Protein AF-A0A1V1P373-F1 (afdb_monomer)

Sequence (582 aa):
NLLSLCNNNKRNKWNKIEGCRLAFGLFSRGGFIDEKTIKWLIEKIENYQDDFDKHSVGKVKSYNVTTLYIDFYKKNDENEQFYHPITFGECVNKAISLSYKLMISWLLSEYNSSKLFLFIGLSAGKFDKLDFYSHIQGVLNEDIPNDPIIRMTDFTRQCVVMNDIRVLTCQTPKEKLIASGEIIKVWWLDSVWVLYWDFIPEMIENNVLLSDEKLRNILWVSRNQKYQVDKEDKDNAIIKFFKSKQNTLLGLEIAKTLFSRKKFIEADEIIRIILSREPKNIIARTLKISILWNKGVTSDTYSKSELYFKSLEKESEYIEEYCKNKYEDHYCEYGLGVLGHATTTIRFIKKGYLSFDKEKNKILGLLSKAESIFEKAKTLSPTGSRSIFLLLYTRTLKSLIINDNNFPCDSFTSKSYLQKNHKTFDSVINEMFSVIGWLHPNLKDPKEKLLFYEDRIYQAIKLHDDSTFLRIYTPGVIFCYAVLLWDFNPFITKQTINTVMGWLKKAKESAEQLKGKKLCIYSATKLNGENMTVKTFLSHINKCISELTKVIKEKELPKNKYEIINDISFKGLKLCLLNFHD

pLDDT: mean 87.65, std 10.78, range [36.0, 98.44]

Structure (mmCIF, N/CA/C/O backbone):
data_AF-A0A1V1P373-F1
#
_entry.id   AF-A0A1V1P373-F1
#
loop_
_atom_site.group_PDB
_atom_site.id
_atom_site.type_symbol
_atom_site.label_atom_id
_atom_site.label_alt_id
_atom_site.label_comp_id
_atom_site.label_asym_id
_atom_site.label_entity_id
_atom_site.label_seq_id
_atom_site.pdbx_PDB_ins_code
_atom_site.Cartn_x
_atom_site.Cartn_y
_atom_site.Cartn_z
_atom_site.occupancy
_atom_site.B_iso_or_equiv
_atom_site.auth_seq_id
_atom_site.auth_comp_id
_atom_site.auth_asym_id
_atom_site.auth_atom_id
_atom_site.pdbx_PDB_model_num
ATOM 1 N N . ASN A 1 1 ? 7.918 13.155 4.221 1.00 46.12 1 ASN A N 1
ATOM 2 C CA . ASN A 1 1 ? 9.062 14.125 4.334 1.00 46.12 1 ASN A CA 1
ATOM 3 C C . ASN A 1 1 ? 10.131 13.881 3.242 1.00 46.12 1 ASN A C 1
ATOM 5 O O . ASN A 1 1 ? 11.322 13.898 3.527 1.00 46.12 1 ASN A O 1
ATOM 9 N N . LEU A 1 2 ? 9.724 13.630 1.984 1.00 37.53 2 LEU A N 1
ATOM 10 C CA . LEU A 1 2 ? 10.619 13.373 0.833 1.00 37.53 2 LEU A CA 1
ATOM 11 C C . LEU A 1 2 ? 11.166 14.653 0.171 1.00 37.53 2 LEU A C 1
ATOM 13 O O . LEU A 1 2 ? 12.272 14.642 -0.357 1.00 37.53 2 LEU A O 1
ATOM 17 N N . LEU A 1 3 ? 10.433 15.768 0.266 1.00 40.84 3 LEU A N 1
ATOM 18 C CA . LEU A 1 3 ? 10.787 17.061 -0.341 1.00 40.84 3 LEU A CA 1
ATOM 19 C C . LEU A 1 3 ? 11.869 17.852 0.417 1.00 40.84 3 LEU A C 1
ATOM 21 O O . LEU A 1 3 ? 12.344 18.869 -0.080 1.00 40.84 3 LEU A O 1
ATOM 25 N N . SER A 1 4 ? 12.289 17.416 1.612 1.00 45.66 4 SER A N 1
ATOM 26 C CA . SER A 1 4 ? 13.352 18.104 2.367 1.00 45.66 4 SER A CA 1
ATOM 27 C C . SER A 1 4 ? 14.733 17.985 1.719 1.00 45.66 4 SER A C 1
ATOM 29 O O . SER A 1 4 ? 15.642 18.702 2.114 1.00 45.66 4 SER A O 1
ATOM 31 N N . LEU A 1 5 ? 14.888 17.098 0.732 1.00 42.47 5 LEU A N 1
ATOM 32 C CA . LEU A 1 5 ? 16.094 16.994 -0.090 1.00 42.47 5 LEU A CA 1
ATOM 33 C C . LEU A 1 5 ? 16.138 18.051 -1.212 1.00 42.47 5 LEU A C 1
ATOM 35 O O . LEU A 1 5 ? 17.158 18.166 -1.885 1.00 42.47 5 LEU A O 1
ATOM 39 N N . CYS A 1 6 ? 15.058 18.821 -1.411 1.00 44.34 6 CYS A N 1
ATOM 40 C CA . CYS A 1 6 ? 14.911 19.736 -2.545 1.00 44.34 6 CYS A CA 1
ATOM 41 C C . CYS A 1 6 ? 14.885 21.234 -2.193 1.00 44.34 6 CYS A C 1
ATOM 43 O O . CYS A 1 6 ? 14.906 22.022 -3.127 1.00 44.34 6 CYS A O 1
ATOM 45 N N . ASN A 1 7 ? 14.879 21.665 -0.921 1.00 37.41 7 ASN A N 1
ATOM 46 C CA . ASN A 1 7 ? 15.046 23.091 -0.581 1.00 37.41 7 ASN A CA 1
ATOM 47 C C . ASN A 1 7 ? 15.537 23.338 0.860 1.00 37.41 7 ASN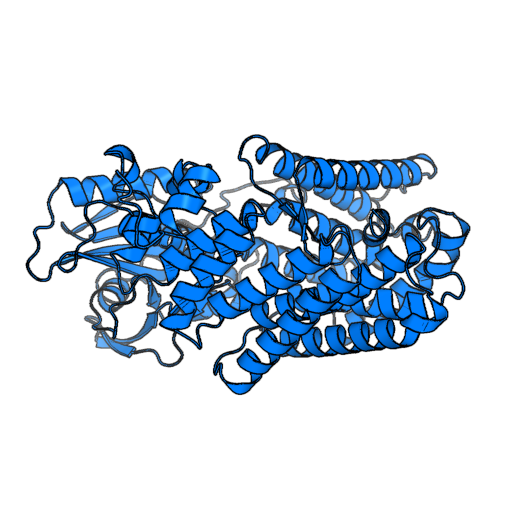 A C 1
ATOM 49 O O . ASN A 1 7 ? 14.965 22.828 1.827 1.00 37.41 7 ASN A O 1
ATOM 53 N N . ASN A 1 8 ? 16.576 24.175 0.973 1.00 39.84 8 ASN A N 1
ATOM 54 C CA . ASN A 1 8 ? 17.077 24.790 2.204 1.00 39.84 8 ASN A CA 1
ATOM 55 C C . ASN A 1 8 ? 16.244 26.038 2.534 1.00 39.84 8 ASN A C 1
ATOM 57 O O . ASN A 1 8 ? 16.085 26.888 1.663 1.00 39.84 8 ASN A O 1
ATOM 61 N N . ASN A 1 9 ? 15.777 26.120 3.789 1.00 36.00 9 ASN A N 1
ATOM 62 C CA . ASN A 1 9 ? 15.308 27.286 4.572 1.00 36.00 9 ASN A CA 1
ATOM 63 C C . ASN A 1 9 ? 13.951 27.003 5.244 1.00 36.00 9 ASN A C 1
ATOM 65 O O . ASN A 1 9 ? 12.925 26.883 4.584 1.00 36.00 9 ASN A O 1
ATOM 69 N N . LYS A 1 10 ? 13.935 26.887 6.581 1.00 44.06 10 LYS A N 1
ATOM 70 C CA . LYS A 1 10 ? 12.707 26.740 7.383 1.00 44.06 10 LYS A CA 1
ATOM 71 C C . LYS A 1 10 ? 12.530 27.943 8.316 1.00 44.06 10 LYS A C 1
ATOM 73 O O . LYS A 1 10 ? 13.175 28.007 9.357 1.00 44.06 10 LYS A O 1
ATOM 78 N N . ARG A 1 11 ? 11.594 28.837 7.980 1.00 46.94 11 ARG A N 1
ATOM 79 C CA . ARG A 1 11 ? 10.737 29.516 8.974 1.00 46.94 11 ARG A CA 1
ATOM 80 C C . ARG A 1 11 ? 9.581 28.568 9.347 1.00 46.94 11 ARG A C 1
ATOM 82 O O . ARG A 1 11 ? 9.377 27.568 8.661 1.00 46.94 11 ARG A O 1
ATOM 89 N N . ASN A 1 12 ? 8.901 28.817 10.473 1.00 53.94 12 ASN A N 1
ATOM 90 C CA . ASN A 1 12 ? 7.915 27.922 11.109 1.00 53.94 12 ASN A CA 1
ATOM 91 C C . ASN A 1 12 ? 7.001 27.188 10.104 1.00 53.94 12 ASN A C 1
ATOM 93 O O . ASN A 1 12 ? 6.058 27.754 9.563 1.00 53.94 12 ASN A O 1
ATOM 97 N N . LYS A 1 13 ? 7.287 25.897 9.890 1.00 71.19 13 LYS A N 1
ATOM 98 C CA . LYS A 1 13 ? 6.680 25.045 8.852 1.00 71.19 13 LYS A CA 1
ATOM 99 C C . LYS A 1 13 ? 5.216 24.665 9.142 1.00 71.19 13 LYS A C 1
ATOM 101 O O . LYS A 1 13 ? 4.559 24.129 8.260 1.00 71.19 13 LYS A O 1
ATOM 106 N N . TRP A 1 14 ? 4.710 24.907 10.352 1.00 78.81 14 TRP A N 1
ATOM 107 C CA . TRP A 1 14 ? 3.428 24.380 10.836 1.00 78.81 14 TRP A CA 1
ATOM 108 C C . TRP A 1 14 ? 2.471 25.491 11.279 1.00 78.81 14 TRP A C 1
ATOM 110 O O . TRP A 1 14 ? 2.860 26.390 12.029 1.00 78.81 14 TRP A O 1
ATOM 120 N N . ASN A 1 15 ? 1.219 25.384 10.841 1.00 79.00 15 ASN A N 1
ATOM 121 C CA . ASN A 1 15 ? 0.113 26.257 11.192 1.00 79.00 15 ASN A CA 1
ATOM 122 C C . ASN A 1 15 ? -0.536 25.787 12.506 1.00 79.00 15 ASN A C 1
ATOM 124 O O . ASN A 1 15 ? -1.172 24.738 12.547 1.00 79.00 15 ASN A O 1
ATOM 128 N N . LYS A 1 16 ? -0.409 26.564 13.587 1.00 84.12 16 LYS A N 1
ATOM 129 C CA . LYS A 1 16 ? -1.008 26.214 14.891 1.00 84.12 16 LYS A CA 1
ATOM 130 C C . LYS A 1 16 ? -2.480 26.612 15.041 1.00 84.12 16 LYS A C 1
ATOM 132 O O . LYS A 1 16 ? -3.075 26.279 16.061 1.00 84.12 16 LYS A O 1
ATOM 137 N N . ILE A 1 17 ? -3.055 27.318 14.067 1.00 87.31 17 ILE A N 1
ATOM 138 C CA . ILE A 1 17 ? -4.461 27.753 14.088 1.00 87.31 17 ILE A CA 1
ATOM 139 C C . ILE A 1 17 ? -5.363 26.896 13.186 1.00 87.31 17 ILE A C 1
ATOM 141 O O . ILE A 1 17 ? -6.579 26.929 13.346 1.00 87.31 17 ILE A O 1
ATOM 145 N N . GLU A 1 18 ? -4.793 26.084 12.289 1.00 90.38 18 GLU A N 1
ATOM 146 C CA . GLU A 1 18 ? -5.543 25.199 11.388 1.00 90.38 18 GLU A CA 1
ATOM 147 C C . GLU A 1 18 ? -4.984 23.778 11.365 1.00 90.38 18 GLU A C 1
ATOM 149 O O . GLU A 1 18 ? -3.777 23.555 11.485 1.00 90.38 18 GLU A O 1
ATOM 154 N N . GLY A 1 19 ? -5.860 22.804 11.137 1.00 93.38 19 GLY A N 1
ATOM 155 C CA . GLY A 1 19 ? -5.457 21.413 11.017 1.00 93.38 19 GLY A CA 1
ATOM 156 C C . GLY A 1 19 ? -6.614 20.438 11.143 1.00 93.38 19 GLY A C 1
ATOM 157 O O . GLY A 1 19 ? -7.729 20.739 10.730 1.00 93.38 19 GLY A O 1
ATOM 158 N N . CYS A 1 20 ? -6.333 19.262 11.699 1.00 94.50 20 CYS A N 1
ATOM 159 C CA . CYS A 1 20 ? -7.324 18.239 12.006 1.00 94.50 20 CYS A CA 1
ATOM 160 C C . CYS A 1 20 ? -7.361 18.003 13.515 1.00 94.50 20 CYS A C 1
ATOM 162 O O . CYS A 1 20 ? -6.365 17.579 14.102 1.00 94.50 20 CYS A O 1
ATOM 164 N N . ARG A 1 21 ? -8.511 18.257 14.140 1.00 94.06 21 ARG A N 1
ATOM 165 C CA . ARG A 1 21 ? -8.767 17.901 15.536 1.00 94.06 21 ARG A CA 1
ATOM 166 C C . ARG A 1 21 ? -9.283 16.474 15.603 1.00 94.06 21 ARG A C 1
ATOM 168 O O . ARG A 1 21 ? -10.209 16.108 14.880 1.00 94.06 21 ARG A O 1
ATOM 175 N N . LEU A 1 22 ? -8.685 15.696 16.491 1.00 95.06 22 LEU A N 1
ATOM 176 C CA . LEU A 1 22 ? -9.054 14.324 16.785 1.00 95.06 22 LEU A CA 1
ATOM 177 C C . LEU A 1 22 ? -9.541 14.256 18.232 1.00 95.06 22 LEU A C 1
ATOM 179 O O . LEU A 1 22 ? -8.789 14.596 19.143 1.00 95.06 22 LEU A O 1
ATOM 183 N N . ALA A 1 23 ? -10.788 13.847 18.442 1.00 94.31 23 ALA A N 1
ATOM 184 C CA . ALA A 1 23 ? -11.388 13.715 19.766 1.00 94.31 23 ALA A CA 1
ATOM 185 C C . ALA A 1 23 ? -11.739 12.259 20.067 1.00 94.31 23 ALA A C 1
ATOM 187 O O . ALA A 1 23 ? -12.200 11.537 19.189 1.00 94.31 23 ALA A O 1
ATOM 188 N N . PHE A 1 24 ? -11.551 11.851 21.315 1.00 94.56 24 PHE A N 1
ATOM 189 C CA . PHE A 1 24 ? -11.781 10.507 21.823 1.00 94.56 24 PHE A CA 1
ATOM 190 C C . PHE A 1 24 ? -12.842 10.587 22.910 1.00 94.56 24 PHE A C 1
ATOM 192 O O . PHE A 1 24 ? -12.595 11.210 23.938 1.00 94.56 24 PHE A O 1
ATOM 199 N N . GLY A 1 25 ? -14.007 9.991 22.685 1.00 92.81 25 GLY A N 1
ATOM 200 C CA . GLY A 1 25 ? -15.076 9.9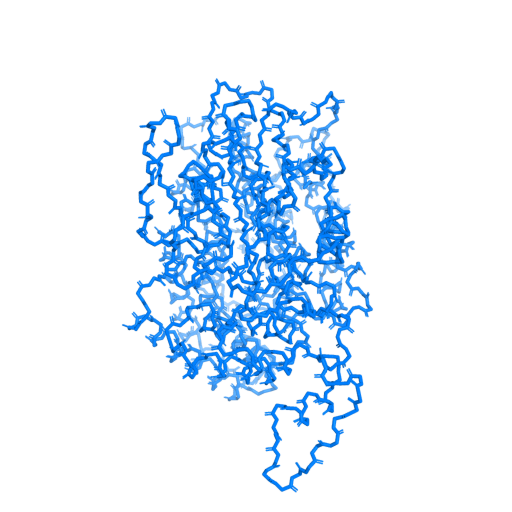03 23.673 1.00 92.81 25 GLY A CA 1
ATOM 201 C C . GLY A 1 25 ? -15.218 8.479 24.195 1.00 92.81 25 GLY A C 1
ATOM 202 O O . GLY A 1 25 ? -15.376 7.542 23.410 1.00 92.81 25 GLY A O 1
ATOM 203 N N . LEU A 1 26 ? -15.169 8.322 25.517 1.00 92.62 26 LEU A N 1
ATOM 204 C CA . LEU A 1 26 ? -15.501 7.082 26.208 1.00 92.62 26 LEU A CA 1
ATOM 205 C C . LEU A 1 26 ? -16.973 7.107 26.619 1.00 92.62 26 LEU A C 1
ATOM 207 O O . LEU A 1 26 ? -17.426 8.017 27.317 1.00 92.62 26 LEU A O 1
ATOM 211 N N . PHE A 1 27 ? -17.711 6.084 26.204 1.00 89.75 27 PHE A N 1
ATOM 212 C CA . PHE A 1 27 ? -19.140 5.955 26.456 1.00 89.75 27 PHE A CA 1
ATOM 213 C C . PHE A 1 27 ? -19.434 4.657 27.192 1.00 89.75 27 PHE A C 1
ATOM 215 O O . PHE A 1 27 ? -18.791 3.630 26.972 1.00 89.75 27 PHE A O 1
ATOM 222 N N . SER A 1 28 ? -20.438 4.700 28.063 1.00 87.12 28 SER A N 1
ATOM 223 C CA . SER A 1 28 ? -20.867 3.553 28.850 1.00 87.12 28 SER A CA 1
ATOM 224 C C . SER A 1 28 ? -22.344 3.252 28.628 1.00 87.12 28 SER A C 1
ATOM 226 O O . SER A 1 28 ? -23.186 4.145 28.689 1.00 87.12 28 SER A O 1
ATOM 228 N N . ARG A 1 29 ? -22.660 1.968 28.435 1.00 85.38 29 ARG A N 1
ATOM 229 C CA . ARG A 1 29 ? -24.019 1.408 28.508 1.00 85.38 29 ARG A CA 1
ATOM 230 C C . ARG A 1 29 ? -24.113 0.476 29.724 1.00 85.38 29 ARG A C 1
ATOM 232 O O . ARG A 1 29 ? -24.321 -0.729 29.595 1.00 85.38 29 ARG A O 1
ATOM 239 N N . GLY A 1 30 ? -23.872 1.029 30.915 1.00 80.44 30 GLY A N 1
ATOM 240 C CA . GLY A 1 30 ? -23.910 0.298 32.192 1.00 80.44 30 GLY A CA 1
ATOM 241 C C . GLY A 1 30 ? -22.573 -0.314 32.641 1.00 80.44 30 GLY A C 1
ATOM 242 O O . GLY A 1 30 ? -22.562 -1.195 33.501 1.00 80.44 30 GLY A O 1
ATOM 243 N N . GLY A 1 31 ? -21.457 0.106 32.040 1.00 78.56 31 GLY A N 1
ATOM 244 C CA . GLY A 1 31 ? -20.093 -0.111 32.536 1.00 78.56 31 GLY A CA 1
ATOM 245 C C . GLY A 1 31 ? -19.588 1.077 33.366 1.00 78.56 31 GLY A C 1
ATOM 246 O O . GLY A 1 31 ? -20.180 2.156 33.354 1.00 78.56 31 GLY A O 1
ATOM 247 N N . PHE A 1 32 ? -18.483 0.902 34.082 1.00 84.12 32 PHE A N 1
ATOM 248 C CA . PHE A 1 32 ? -17.842 1.991 34.819 1.00 84.12 32 PHE A CA 1
ATOM 249 C C . PHE A 1 32 ? -16.605 2.462 34.051 1.00 84.12 32 PHE A C 1
ATOM 251 O O . PHE A 1 32 ? -15.743 1.645 33.734 1.00 84.12 32 PHE A O 1
ATOM 258 N N . ILE A 1 33 ? -16.544 3.754 33.713 1.00 88.94 33 ILE A N 1
ATOM 259 C CA . ILE A 1 33 ? -15.337 4.375 33.153 1.00 88.94 33 ILE A CA 1
ATOM 260 C C . ILE A 1 33 ? -14.497 4.814 34.347 1.00 88.94 33 ILE A C 1
ATOM 262 O O . ILE A 1 33 ? -14.800 5.826 34.976 1.00 88.94 33 ILE A O 1
ATOM 266 N N . ASP A 1 34 ? -13.492 4.016 34.692 1.00 88.62 34 ASP A N 1
ATOM 267 C CA . ASP A 1 34 ? -12.588 4.320 35.794 1.00 88.62 34 ASP A CA 1
ATOM 268 C C . ASP A 1 34 ? -11.394 5.178 35.351 1.00 88.62 34 ASP A C 1
ATOM 270 O O . ASP A 1 34 ? -11.105 5.365 34.165 1.00 88.62 34 ASP A O 1
ATOM 274 N N . GLU A 1 35 ? -10.667 5.696 36.340 1.00 90.06 35 GLU A N 1
ATOM 275 C CA . GLU A 1 35 ? -9.450 6.478 36.120 1.00 90.06 35 GLU A CA 1
ATOM 276 C C . GLU A 1 35 ? -8.384 5.679 35.352 1.00 90.06 35 GLU A C 1
ATOM 278 O O . GLU A 1 35 ? -7.666 6.241 34.525 1.00 90.06 35 GLU A O 1
ATOM 283 N N . LYS A 1 36 ? -8.311 4.356 35.563 1.00 92.94 36 LYS A N 1
ATOM 284 C CA . LYS A 1 36 ? -7.358 3.478 34.868 1.00 92.94 36 LYS A CA 1
ATOM 285 C C . LYS A 1 36 ? -7.618 3.435 33.367 1.00 92.94 36 LYS A C 1
ATOM 287 O O . LYS A 1 36 ? -6.668 3.534 32.597 1.00 92.94 36 LYS A O 1
ATOM 292 N N . THR A 1 37 ? -8.882 3.361 32.951 1.00 92.12 37 THR A N 1
ATOM 293 C CA . THR A 1 37 ? -9.276 3.379 31.536 1.00 92.12 37 THR A CA 1
ATOM 294 C C . THR A 1 37 ? -8.861 4.693 30.869 1.00 92.12 37 THR A C 1
ATOM 296 O O . THR A 1 37 ? -8.298 4.688 29.772 1.00 92.12 37 THR A O 1
ATOM 299 N N . ILE A 1 38 ? -9.093 5.828 31.539 1.00 92.38 38 ILE A N 1
ATOM 300 C CA . ILE A 1 38 ? -8.717 7.155 31.026 1.00 92.38 38 ILE A CA 1
ATOM 301 C C . ILE A 1 38 ? -7.193 7.284 30.944 1.00 92.38 38 ILE A C 1
ATOM 303 O O . ILE A 1 38 ? -6.665 7.710 29.916 1.00 92.38 38 ILE A O 1
ATOM 307 N N . LYS A 1 39 ? -6.479 6.876 31.998 1.00 93.69 39 LYS A N 1
ATOM 308 C CA . LYS A 1 39 ? -5.016 6.910 32.048 1.00 93.69 39 LYS A CA 1
ATOM 309 C C . LYS A 1 39 ? -4.393 6.034 30.962 1.00 93.69 39 LYS A C 1
ATOM 311 O O . LYS A 1 39 ? -3.510 6.502 30.251 1.00 93.69 39 LYS A O 1
ATOM 316 N N . TRP A 1 40 ? -4.910 4.820 30.769 1.00 94.62 40 TRP A N 1
ATOM 317 C CA . TRP A 1 40 ? -4.497 3.933 29.681 1.00 94.62 40 TRP A CA 1
ATOM 318 C C . TRP A 1 40 ? -4.668 4.605 28.313 1.00 94.62 40 TRP A C 1
ATOM 320 O O . TRP A 1 40 ? -3.771 4.532 27.473 1.00 94.62 40 TRP A O 1
ATOM 330 N N . LEU A 1 41 ? -5.792 5.294 28.087 1.00 94.44 41 LEU A N 1
ATOM 331 C CA . LEU A 1 41 ? -6.047 5.977 26.819 1.00 94.44 41 LEU A CA 1
ATOM 332 C C . LEU A 1 41 ? -5.053 7.126 26.590 1.00 94.44 41 LEU A C 1
ATOM 334 O O . LEU A 1 41 ? -4.512 7.235 25.492 1.00 94.44 41 LEU A O 1
ATOM 338 N N . ILE A 1 42 ? -4.776 7.942 27.614 1.00 94.50 42 ILE A N 1
ATOM 339 C CA . ILE A 1 42 ? -3.774 9.020 27.548 1.00 94.50 42 ILE A CA 1
ATOM 340 C C . ILE A 1 42 ? -2.399 8.442 27.210 1.00 94.50 42 ILE A C 1
ATOM 342 O O . ILE A 1 42 ? -1.796 8.858 26.222 1.00 94.50 42 ILE A O 1
ATOM 346 N N . GLU A 1 43 ? -1.947 7.434 27.960 1.00 94.62 43 GLU A N 1
ATOM 347 C CA . GLU A 1 43 ? -0.651 6.786 27.743 1.00 94.62 43 GLU A CA 1
ATOM 348 C C . GLU A 1 43 ? -0.547 6.199 26.329 1.00 94.62 43 GLU A C 1
ATOM 350 O O . GLU A 1 43 ? 0.483 6.326 25.669 1.00 94.62 43 GLU A O 1
ATOM 355 N N . LYS A 1 44 ? -1.612 5.576 25.808 1.00 93.81 44 LYS A N 1
ATOM 356 C CA . LYS A 1 44 ? -1.619 5.059 24.432 1.00 93.81 44 LYS A CA 1
ATOM 357 C C . LYS A 1 44 ? -1.569 6.159 23.381 1.00 93.81 44 LYS A C 1
ATOM 359 O O . LYS A 1 44 ? -0.859 5.990 22.390 1.00 93.81 44 LYS A O 1
ATOM 364 N N . ILE A 1 45 ? -2.288 7.265 23.576 1.00 94.1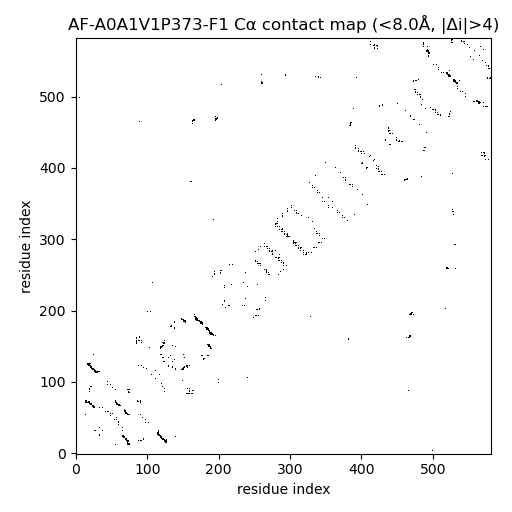2 45 ILE A N 1
ATOM 365 C CA . ILE A 1 45 ? -2.223 8.409 22.661 1.00 94.12 45 ILE A CA 1
ATOM 366 C C . ILE A 1 45 ? -0.798 8.968 22.638 1.00 94.12 45 ILE A C 1
ATOM 368 O O . ILE A 1 45 ? -0.240 9.127 21.556 1.00 94.12 45 ILE A O 1
ATOM 372 N N . GLU A 1 46 ? -0.202 9.218 23.804 1.00 93.06 46 GLU A N 1
ATOM 373 C CA . GLU A 1 46 ? 1.152 9.770 23.931 1.00 93.06 46 GLU A CA 1
ATOM 374 C C . GLU A 1 46 ? 2.211 8.842 23.324 1.00 93.06 46 GLU A C 1
ATOM 376 O O . GLU A 1 46 ? 3.033 9.291 22.529 1.00 93.06 46 GLU A O 1
ATOM 381 N N . ASN A 1 47 ? 2.133 7.534 23.577 1.00 92.38 47 ASN A N 1
ATOM 382 C CA . ASN A 1 47 ? 3.054 6.560 22.984 1.00 92.38 47 ASN A CA 1
ATOM 383 C C . ASN A 1 47 ? 3.006 6.557 21.446 1.00 92.38 47 ASN A C 1
ATOM 385 O O . ASN A 1 47 ? 4.035 6.425 20.789 1.00 92.38 47 ASN A O 1
ATOM 389 N N . TYR A 1 48 ? 1.821 6.704 20.845 1.00 92.25 48 TYR A N 1
ATOM 390 C CA . TYR A 1 48 ? 1.694 6.769 19.385 1.00 92.25 48 TYR A CA 1
ATOM 391 C C . TYR A 1 48 ? 1.987 8.160 18.807 1.00 92.25 48 TYR A C 1
ATOM 393 O O . TYR A 1 48 ? 2.161 8.275 17.592 1.00 92.25 48 TYR A O 1
ATOM 401 N N . GLN A 1 49 ? 2.072 9.216 19.627 1.00 89.19 49 GLN A N 1
ATOM 402 C CA . GLN A 1 49 ? 2.491 10.542 19.158 1.00 89.19 49 GLN A CA 1
ATOM 403 C C . GLN A 1 49 ? 3.956 10.562 18.708 1.00 89.19 49 GLN A C 1
ATOM 405 O O . GLN A 1 49 ? 4.294 11.332 17.807 1.00 89.19 49 GLN A O 1
ATOM 410 N N . ASP A 1 50 ? 4.803 9.707 19.288 1.00 86.06 50 ASP A N 1
ATOM 411 C CA . ASP A 1 50 ? 6.233 9.626 18.969 1.00 86.06 50 ASP A CA 1
ATOM 412 C C . ASP A 1 50 ? 6.516 9.185 17.523 1.00 86.06 50 ASP A C 1
ATOM 414 O O . ASP A 1 50 ? 7.601 9.436 16.995 1.00 86.06 50 ASP A O 1
ATOM 418 N N . ASP A 1 51 ? 5.525 8.606 16.838 1.00 84.75 51 ASP A N 1
ATOM 419 C CA . ASP A 1 51 ? 5.612 8.278 15.412 1.00 84.75 51 ASP A CA 1
ATOM 420 C C . ASP A 1 51 ? 5.535 9.522 14.499 1.00 84.75 51 ASP A C 1
ATOM 422 O O .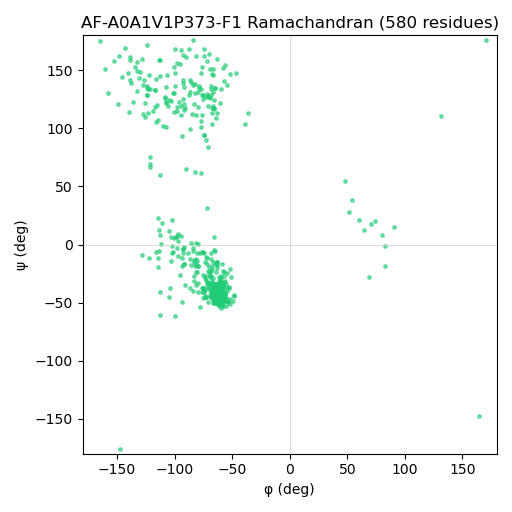 ASP A 1 51 ? 5.780 9.429 13.290 1.00 84.75 51 ASP A O 1
ATOM 426 N N . PHE A 1 52 ? 5.185 10.695 15.040 1.00 87.94 52 PHE A N 1
ATOM 427 C CA . PHE A 1 52 ? 4.994 11.931 14.281 1.00 87.94 52 PHE A CA 1
ATOM 428 C C . PHE A 1 52 ? 6.052 12.998 14.611 1.00 87.94 52 PHE A C 1
ATOM 430 O O . PHE A 1 52 ? 6.673 13.014 15.671 1.00 87.94 52 PHE A O 1
ATOM 437 N N . ASP A 1 53 ? 6.243 13.960 13.698 1.00 85.56 53 ASP A N 1
ATOM 438 C CA . ASP A 1 53 ? 7.034 15.164 13.989 1.00 85.56 53 ASP A CA 1
ATOM 439 C C . ASP A 1 53 ? 6.376 15.916 15.159 1.00 85.56 53 ASP A C 1
ATOM 441 O O . ASP A 1 53 ? 5.216 16.328 15.042 1.00 85.56 53 ASP A O 1
ATOM 445 N N . LYS A 1 54 ? 7.121 16.124 16.255 1.00 84.75 54 LYS A N 1
ATOM 446 C CA . LYS A 1 54 ? 6.663 16.805 17.482 1.00 84.75 54 LYS A CA 1
ATOM 447 C C . LYS A 1 54 ? 6.093 18.201 17.225 1.00 84.75 54 LYS A C 1
ATOM 449 O O . LYS A 1 54 ? 5.298 18.694 18.016 1.00 84.75 54 LYS A O 1
ATOM 454 N N . HIS A 1 55 ? 6.480 18.858 16.131 1.00 86.50 55 HIS A N 1
ATOM 455 C CA . HIS A 1 55 ? 5.933 20.161 15.751 1.00 86.50 55 HIS A CA 1
ATOM 456 C C . HIS A 1 55 ? 4.644 20.075 14.925 1.00 86.50 55 HIS A C 1
ATOM 458 O O . HIS A 1 55 ? 3.983 21.094 14.743 1.00 86.50 55 HIS A O 1
ATOM 464 N N . SER A 1 56 ? 4.295 18.888 14.425 1.00 88.25 56 SER A N 1
ATOM 465 C CA . SER A 1 56 ? 3.094 18.630 13.620 1.00 88.25 56 SER A CA 1
ATOM 466 C C . SER A 1 56 ? 1.886 18.173 14.439 1.00 88.25 56 SER A C 1
ATOM 468 O O . SER A 1 56 ? 0.801 18.018 13.884 1.00 88.25 56 SER A O 1
ATOM 470 N N . VAL A 1 57 ? 2.059 17.979 15.748 1.00 93.19 57 VAL A N 1
ATOM 471 C CA . VAL A 1 57 ? 1.027 17.468 16.650 1.00 93.19 57 VAL A CA 1
ATOM 472 C C . VAL A 1 57 ? 1.027 18.225 17.982 1.00 93.19 57 VAL A C 1
ATOM 474 O O . VAL A 1 57 ? 2.069 18.646 18.484 1.00 93.19 57 VAL A O 1
ATOM 477 N N . GLY A 1 58 ? -0.159 18.478 18.525 1.00 92.25 58 GLY A N 1
ATOM 478 C CA . GLY A 1 58 ? -0.370 19.117 19.819 1.00 92.25 58 GLY A CA 1
ATOM 479 C C . GLY A 1 58 ? -0.297 18.143 20.994 1.00 92.25 58 GLY A C 1
ATOM 480 O O . GLY A 1 58 ? -0.182 16.934 20.827 1.00 92.25 58 GLY A O 1
ATOM 481 N N . LYS A 1 59 ? -0.398 18.688 22.210 1.00 92.69 59 LYS A N 1
ATOM 482 C CA . LYS A 1 59 ? -0.534 17.884 23.432 1.00 92.69 59 LYS A CA 1
ATOM 483 C C . LYS A 1 59 ? -1.952 17.331 23.560 1.00 92.69 59 LYS A C 1
ATOM 485 O O . LYS A 1 59 ? -2.896 17.966 23.087 1.00 92.69 59 LYS A O 1
ATOM 490 N N . VAL A 1 60 ? -2.082 16.198 24.248 1.00 93.50 60 VAL A N 1
ATOM 491 C CA . VAL A 1 60 ? -3.383 15.664 24.662 1.00 93.50 60 VAL A CA 1
ATOM 492 C C . VAL A 1 60 ? -4.022 16.635 25.650 1.00 93.50 60 VAL A C 1
ATOM 494 O O . VAL A 1 60 ? -3.360 17.150 26.552 1.00 93.50 60 VAL A O 1
ATOM 497 N N . LYS A 1 61 ? -5.305 16.920 25.456 1.00 91.88 61 LYS A N 1
ATOM 498 C CA . LYS A 1 61 ? -6.091 17.813 26.306 1.00 91.88 61 LYS A CA 1
ATOM 499 C C . LYS A 1 61 ? -7.396 17.124 26.678 1.00 91.88 61 LYS A C 1
ATOM 501 O O . LYS A 1 61 ? -7.982 16.425 25.856 1.00 91.88 61 LYS A O 1
ATOM 506 N N . SER A 1 62 ? -7.861 17.332 27.903 1.00 88.12 62 SER A N 1
ATOM 507 C CA . SER A 1 62 ? -9.197 16.902 28.316 1.00 88.12 62 SER A CA 1
ATOM 508 C C . SER A 1 62 ? -10.217 17.976 27.951 1.00 88.12 62 SER A C 1
ATOM 510 O O . SER A 1 62 ? -9.949 19.173 28.072 1.00 88.12 62 SER A O 1
ATOM 512 N N . TYR A 1 63 ? -11.374 17.537 27.470 1.00 82.12 63 TYR A N 1
ATOM 513 C CA . TYR A 1 63 ? -12.561 18.378 27.364 1.00 82.12 63 TYR A CA 1
ATOM 514 C C . TYR A 1 63 ? -13.447 18.241 28.594 1.00 82.12 63 TYR A C 1
ATOM 516 O O . TYR A 1 63 ? -13.889 19.224 29.176 1.00 82.12 63 TYR A O 1
ATOM 524 N N . ASN A 1 64 ? -13.712 16.993 28.959 1.00 83.69 64 ASN A N 1
ATOM 525 C CA . ASN A 1 64 ? -14.456 16.597 30.136 1.00 83.69 64 ASN A CA 1
ATOM 526 C C . ASN A 1 64 ? -13.880 15.263 30.633 1.00 83.69 64 ASN A C 1
ATOM 528 O O . ASN A 1 64 ? -12.912 14.742 30.070 1.00 83.69 64 ASN A O 1
ATOM 532 N N . VAL A 1 65 ? -14.490 14.698 31.673 1.00 83.88 65 VAL A N 1
ATOM 533 C CA . VAL A 1 65 ? -14.004 13.475 32.328 1.00 83.88 65 VAL A CA 1
ATOM 534 C C . VAL A 1 65 ? -13.838 12.303 31.350 1.00 83.88 65 VAL A C 1
ATOM 536 O O . VAL A 1 65 ? -12.908 11.520 31.500 1.00 83.88 65 VAL A O 1
ATOM 539 N N . THR A 1 66 ? -14.686 12.187 30.326 1.00 87.56 66 THR A N 1
ATOM 540 C CA . THR A 1 66 ? -14.694 11.038 29.404 1.00 87.56 66 THR A CA 1
ATOM 541 C C . THR A 1 66 ? -14.237 11.375 27.987 1.00 87.56 66 THR A C 1
ATOM 543 O O . THR A 1 66 ? -14.213 10.492 27.131 1.00 87.56 66 THR A O 1
ATOM 546 N N . THR A 1 67 ? -13.878 12.634 27.719 1.00 91.19 67 THR A N 1
ATOM 547 C CA . THR A 1 67 ? -13.533 13.113 26.378 1.00 91.19 67 THR A CA 1
ATOM 548 C C . THR A 1 67 ? -12.163 13.777 26.361 1.00 91.19 67 THR A C 1
ATOM 550 O O . THR A 1 67 ? -11.931 14.777 27.044 1.00 91.19 67 THR A O 1
ATOM 553 N N . LEU A 1 68 ? -11.273 13.253 25.523 1.00 93.81 68 LEU A N 1
ATOM 554 C CA . LEU A 1 68 ? -9.931 13.778 25.269 1.00 93.81 68 LEU A CA 1
ATOM 555 C C . LEU A 1 68 ? -9.830 14.283 23.829 1.00 93.81 68 LEU A C 1
ATOM 557 O O . LEU A 1 68 ? -10.587 13.848 22.966 1.00 93.81 68 LEU A O 1
ATOM 561 N N . TYR A 1 69 ? -8.881 15.164 23.534 1.00 93.75 69 TYR A N 1
ATOM 562 C CA . TYR A 1 69 ? -8.577 15.554 22.161 1.00 93.75 69 TYR A CA 1
ATOM 563 C C . TYR A 1 69 ? -7.107 15.909 21.945 1.00 93.75 69 TYR A C 1
ATOM 565 O O . TYR A 1 69 ? -6.353 16.184 22.879 1.00 93.75 69 TYR A O 1
ATOM 573 N N . ILE A 1 70 ? -6.720 15.903 20.675 1.00 94.75 70 ILE A N 1
ATOM 574 C CA . ILE A 1 70 ? -5.391 16.219 20.164 1.00 94.75 70 ILE A CA 1
ATOM 575 C C . ILE A 1 70 ? -5.537 16.920 18.808 1.00 94.75 70 ILE A C 1
ATOM 577 O O . ILE A 1 70 ? -6.427 16.596 18.020 1.00 94.75 70 ILE A O 1
ATOM 581 N N . ASP A 1 71 ? -4.657 17.878 18.531 1.00 94.50 71 ASP A N 1
ATOM 582 C CA . ASP A 1 71 ? -4.667 18.657 17.291 1.00 94.50 71 ASP A CA 1
ATOM 583 C C . ASP A 1 71 ? -3.482 18.258 16.399 1.00 94.50 71 ASP A C 1
ATOM 585 O O . ASP A 1 71 ? -2.333 18.297 16.837 1.00 94.50 71 ASP A O 1
ATOM 589 N N . PHE A 1 72 ? -3.742 17.898 15.142 1.00 95.00 72 PHE A N 1
ATOM 590 C CA . PHE A 1 72 ? -2.719 17.724 14.109 1.00 95.00 72 PHE A CA 1
ATOM 591 C C . PHE A 1 72 ? -2.644 18.980 13.253 1.00 95.00 72 PHE A C 1
ATOM 593 O O . PHE A 1 72 ? -3.615 19.343 12.592 1.00 95.00 72 PHE A O 1
ATOM 600 N N . TYR A 1 73 ? -1.489 19.635 13.244 1.00 93.62 73 TYR A N 1
ATOM 601 C CA . TYR A 1 73 ? -1.305 20.931 12.602 1.00 93.62 73 TYR A CA 1
ATOM 602 C C . TYR A 1 73 ? -1.144 20.796 11.092 1.00 93.62 73 TYR A C 1
ATOM 604 O O . TYR A 1 73 ? -0.372 19.967 10.598 1.00 93.62 73 TYR A O 1
ATOM 612 N N . LYS A 1 74 ? -1.849 21.651 10.349 1.00 91.06 74 LYS A N 1
ATOM 613 C CA . LYS A 1 74 ? -1.646 21.802 8.910 1.00 91.06 74 LYS A CA 1
ATOM 614 C C . LYS A 1 74 ? -0.267 22.412 8.650 1.00 91.06 74 LYS A C 1
ATOM 616 O O . LYS A 1 74 ? 0.249 23.201 9.438 1.00 91.06 74 LYS A O 1
ATOM 621 N N . LYS A 1 75 ? 0.368 22.035 7.546 1.00 86.25 75 LYS A N 1
ATOM 622 C CA . LYS A 1 75 ? 1.654 22.608 7.145 1.00 86.25 75 LYS A CA 1
ATOM 623 C C . LYS A 1 75 ? 1.433 23.980 6.494 1.00 86.25 75 LYS A C 1
ATOM 625 O O . LYS A 1 75 ? 0.537 24.109 5.671 1.00 86.25 75 LYS A O 1
ATOM 630 N N . ASN A 1 76 ? 2.251 24.977 6.835 1.00 80.38 76 ASN A N 1
ATOM 631 C CA . ASN A 1 76 ? 2.230 26.271 6.151 1.00 80.38 76 ASN A CA 1
ATOM 632 C C . ASN A 1 76 ? 2.702 26.094 4.703 1.00 80.38 76 ASN A C 1
ATOM 634 O O . ASN A 1 76 ? 3.755 25.488 4.465 1.00 80.38 76 ASN A O 1
ATOM 638 N N . ASP A 1 77 ? 1.940 26.646 3.766 1.00 72.38 77 ASP A N 1
ATOM 639 C CA . ASP A 1 77 ? 2.328 26.795 2.370 1.00 72.38 77 ASP A CA 1
ATOM 640 C C . ASP A 1 77 ? 2.236 28.281 2.012 1.00 72.38 77 ASP A C 1
ATOM 642 O O . ASP A 1 77 ? 1.161 28.875 2.050 1.00 72.38 77 ASP A O 1
ATOM 646 N N . GLU A 1 78 ? 3.388 28.899 1.736 1.00 60.59 78 GLU A N 1
ATOM 647 C CA . GLU A 1 78 ? 3.496 30.338 1.450 1.00 60.59 78 GLU A CA 1
ATOM 648 C C . GLU A 1 78 ? 2.735 30.735 0.173 1.00 60.59 78 GLU A C 1
ATOM 650 O O . GLU A 1 78 ? 2.408 31.905 -0.003 1.00 60.59 78 GLU A O 1
ATOM 655 N N . ASN A 1 79 ? 2.409 29.762 -0.687 1.00 59.56 79 ASN A N 1
ATOM 656 C CA . ASN A 1 79 ? 1.662 29.973 -1.925 1.00 59.56 79 ASN A CA 1
ATOM 657 C C . ASN A 1 79 ? 0.157 29.682 -1.785 1.00 59.56 79 ASN A C 1
ATOM 659 O O . ASN A 1 79 ? -0.574 29.741 -2.776 1.00 59.56 79 ASN A O 1
ATOM 663 N N . GLU A 1 80 ? -0.328 29.338 -0.588 1.00 65.81 80 GLU A N 1
ATOM 664 C CA . GLU A 1 80 ? -1.740 29.031 -0.387 1.00 65.81 80 GLU A CA 1
ATOM 665 C C . GLU A 1 80 ? -2.580 30.311 -0.330 1.00 65.81 80 GLU A C 1
ATOM 667 O O . GLU A 1 80 ? -2.583 31.046 0.655 1.00 65.81 80 GLU A O 1
ATOM 672 N N . GLN A 1 81 ? -3.329 30.559 -1.402 1.00 59.75 81 GLN A N 1
ATOM 673 C CA . GLN A 1 81 ? -4.250 31.695 -1.494 1.00 59.75 81 GLN A CA 1
ATOM 674 C C . GLN A 1 81 ? -5.679 31.346 -1.043 1.00 59.75 81 GLN A C 1
ATOM 676 O O . GLN A 1 81 ? -6.466 32.245 -0.754 1.00 59.75 81 GLN A O 1
ATOM 681 N N . PHE A 1 82 ? -6.026 30.054 -0.962 1.00 65.38 82 PHE A N 1
ATOM 682 C CA . PHE A 1 82 ? -7.399 29.594 -0.729 1.00 65.38 82 PHE A CA 1
ATOM 683 C C . PHE A 1 82 ? -7.473 28.400 0.219 1.00 65.38 82 PHE A C 1
ATOM 685 O O . PHE A 1 82 ? -6.626 27.514 0.193 1.00 65.38 82 PHE A O 1
ATOM 692 N N . TYR A 1 83 ? -8.559 28.342 0.987 1.00 75.62 83 TYR A N 1
ATOM 693 C CA . TYR A 1 83 ? -8.872 27.250 1.903 1.00 75.62 83 TYR A CA 1
ATOM 694 C C . TYR A 1 83 ? -9.308 25.991 1.132 1.00 75.62 83 TYR A C 1
ATOM 696 O O . TYR A 1 83 ? -10.487 25.824 0.822 1.00 75.62 83 TYR A O 1
ATOM 704 N N . HIS A 1 84 ? -8.357 25.120 0.779 1.00 85.12 84 HIS A N 1
ATOM 705 C CA . HIS A 1 84 ? -8.611 23.987 -0.122 1.00 85.12 84 HIS A CA 1
ATOM 706 C C . HIS A 1 84 ? -8.392 22.615 0.561 1.00 85.12 84 HIS A C 1
ATOM 708 O O . HIS A 1 84 ? -7.333 22.424 1.166 1.00 85.12 84 HIS A O 1
ATOM 714 N N . PRO A 1 85 ? -9.301 21.616 0.432 1.00 89.38 85 PRO A N 1
ATOM 715 C CA . PRO A 1 85 ? -9.205 20.319 1.131 1.00 89.38 85 PRO A CA 1
ATOM 716 C C . PRO A 1 85 ? -7.902 19.534 0.898 1.00 89.38 85 PRO A C 1
ATOM 718 O O . PRO A 1 85 ? -7.419 18.841 1.793 1.00 89.38 85 PRO A O 1
ATOM 721 N N . ILE A 1 86 ? -7.284 19.667 -0.283 1.00 86.25 86 ILE A N 1
ATOM 722 C CA . ILE A 1 86 ? -5.980 19.037 -0.589 1.00 86.25 86 ILE A CA 1
ATOM 723 C C . ILE A 1 86 ? -4.889 19.461 0.413 1.00 86.25 86 ILE A C 1
ATOM 725 O O . ILE A 1 86 ? -4.014 18.683 0.776 1.00 86.25 86 ILE A O 1
ATOM 729 N N . THR A 1 87 ? -4.955 20.680 0.942 1.00 87.81 87 THR A N 1
ATOM 730 C CA . THR A 1 87 ? -3.919 21.199 1.852 1.00 87.81 87 THR A CA 1
ATOM 731 C C . THR A 1 87 ? -3.970 20.576 3.253 1.00 87.81 87 THR A C 1
ATOM 733 O O . THR A 1 87 ? -2.996 20.658 4.002 1.00 87.81 87 THR A O 1
ATOM 736 N N . PHE A 1 88 ? -5.072 19.900 3.595 1.00 90.69 88 PHE A N 1
ATOM 737 C CA . PHE A 1 88 ? -5.266 19.190 4.862 1.00 90.69 88 PHE A CA 1
ATOM 738 C C . PHE A 1 88 ? -4.847 17.712 4.801 1.00 90.69 88 PHE A C 1
ATOM 740 O O . PHE A 1 88 ? -4.907 17.027 5.822 1.00 90.69 88 PHE A O 1
ATOM 747 N N . GLY A 1 89 ? -4.396 17.209 3.643 1.00 89.12 89 GLY A N 1
ATOM 748 C CA . GLY A 1 89 ? -4.076 15.791 3.444 1.00 89.12 89 GLY A CA 1
ATOM 749 C C . GLY A 1 89 ? -3.130 15.223 4.503 1.00 89.12 89 GLY A C 1
ATOM 750 O O . GLY A 1 89 ? -3.460 14.236 5.156 1.00 89.12 89 GLY A O 1
ATOM 751 N N . GLU A 1 90 ? -1.998 15.890 4.758 1.00 88.81 90 GLU A N 1
ATOM 752 C CA . GLU A 1 90 ? -0.991 15.400 5.711 1.00 88.81 90 GLU A CA 1
ATOM 753 C C . GLU A 1 90 ? -1.530 15.313 7.154 1.00 88.81 90 GLU A C 1
ATOM 755 O O . GLU A 1 90 ? -1.294 14.318 7.842 1.00 88.81 90 GLU A O 1
ATOM 760 N N . CYS A 1 91 ? -2.250 16.330 7.642 1.00 92.19 91 CYS A N 1
ATOM 761 C CA . CYS A 1 91 ? -2.741 16.334 9.025 1.00 92.19 91 CYS A CA 1
ATOM 762 C C . CYS A 1 91 ? -3.941 15.397 9.224 1.00 92.19 91 CYS A C 1
ATOM 764 O O . CYS A 1 91 ? -3.995 14.700 10.237 1.00 92.19 91 CYS A O 1
ATOM 766 N N . VAL A 1 92 ? -4.852 15.311 8.247 1.00 94.25 92 VAL A N 1
ATOM 767 C CA . VAL A 1 92 ? -5.977 14.362 8.272 1.00 94.25 92 VAL A CA 1
ATOM 768 C C . VAL A 1 92 ? -5.469 12.925 8.206 1.00 94.25 92 VAL A C 1
ATOM 770 O O . VAL A 1 92 ? -5.920 12.085 8.984 1.00 94.25 92 VAL A O 1
ATOM 773 N N . ASN A 1 93 ? -4.483 12.635 7.351 1.00 92.25 93 ASN A N 1
ATOM 774 C CA . ASN A 1 93 ? -3.956 11.280 7.243 1.00 92.25 93 ASN A CA 1
ATOM 775 C C . ASN A 1 93 ? -3.265 10.836 8.548 1.00 92.25 93 ASN A C 1
ATOM 777 O O . ASN A 1 93 ? -3.495 9.726 9.031 1.00 92.25 93 ASN A O 1
ATOM 781 N N . LYS A 1 94 ? -2.493 11.722 9.198 1.00 92.81 94 LYS A N 1
ATOM 782 C CA . LYS A 1 94 ? -1.914 11.455 10.532 1.00 92.81 94 LYS A CA 1
ATOM 783 C C . LYS A 1 94 ? -2.984 11.205 11.600 1.00 92.81 94 LYS A C 1
ATOM 785 O O . LYS A 1 94 ? -2.845 10.262 12.379 1.00 92.81 94 LYS A O 1
ATOM 790 N N . ALA A 1 95 ? -4.062 11.993 11.608 1.00 95.00 95 ALA A N 1
ATOM 791 C CA . ALA A 1 95 ? -5.173 11.806 12.539 1.00 95.00 95 ALA A CA 1
ATOM 792 C C . ALA A 1 95 ? -5.846 10.434 12.360 1.00 95.00 95 ALA A C 1
ATOM 794 O O . ALA A 1 95 ? -6.087 9.731 13.343 1.00 95.00 95 ALA A O 1
ATOM 795 N N . ILE A 1 96 ? -6.083 10.003 11.117 1.00 94.88 96 ILE A N 1
ATOM 796 C CA . ILE A 1 96 ? -6.627 8.668 10.827 1.00 94.88 96 ILE A CA 1
ATOM 797 C C . ILE A 1 96 ? -5.633 7.570 11.233 1.00 94.88 96 ILE A C 1
ATOM 799 O O . ILE A 1 96 ? -6.049 6.565 11.802 1.00 94.88 96 ILE A O 1
ATOM 803 N N . SER A 1 97 ? -4.328 7.772 11.030 1.00 93.44 97 SER A N 1
ATOM 804 C CA . SER A 1 97 ? -3.288 6.812 11.434 1.00 93.44 97 SER A CA 1
ATOM 805 C C . SER A 1 97 ? -3.288 6.567 12.945 1.00 93.44 97 SER A C 1
ATOM 807 O O . SER A 1 97 ? -3.285 5.419 13.395 1.00 93.44 97 SER A O 1
ATOM 809 N N . LEU A 1 98 ? -3.376 7.638 13.741 1.00 94.62 98 LEU A N 1
ATOM 810 C CA . LEU A 1 98 ? -3.513 7.531 15.194 1.00 94.62 98 LEU A CA 1
ATOM 811 C C . LEU A 1 98 ? -4.839 6.859 15.588 1.00 94.62 98 LEU A C 1
ATOM 813 O O . LEU A 1 98 ? -4.848 5.967 16.435 1.00 94.62 98 LEU A O 1
ATOM 817 N N . SER A 1 99 ? -5.941 7.234 14.930 1.00 94.56 99 SER A N 1
ATOM 818 C CA . SER A 1 99 ? -7.266 6.634 15.153 1.00 94.56 99 SER A CA 1
ATOM 819 C C . SER A 1 99 ? -7.257 5.125 14.911 1.00 94.56 99 SER A C 1
ATOM 821 O O . SER A 1 99 ? -7.795 4.361 15.709 1.00 94.56 99 SER A O 1
ATOM 823 N N . TYR A 1 100 ? -6.612 4.690 13.826 1.00 93.00 100 TYR A N 1
ATOM 824 C CA . TYR A 1 100 ? -6.463 3.287 13.458 1.00 93.00 100 TYR A CA 1
ATOM 825 C C . TYR A 1 100 ? -5.725 2.488 14.534 1.00 93.00 100 TYR A C 1
ATOM 827 O O . TYR A 1 100 ? -6.220 1.454 14.989 1.00 93.00 100 TYR A O 1
ATOM 835 N N . LYS A 1 101 ? -4.563 2.989 14.975 1.00 92.56 101 LYS A N 1
ATOM 836 C CA . LYS A 1 101 ? -3.755 2.345 16.019 1.00 92.56 101 LYS A CA 1
ATOM 837 C C . LYS A 1 101 ? -4.535 2.231 17.324 1.00 92.56 101 LYS A C 1
ATOM 839 O O . LYS A 1 101 ? -4.641 1.140 17.873 1.00 92.56 101 LYS A O 1
ATOM 844 N N . LEU A 1 102 ? -5.145 3.328 17.774 1.00 93.50 102 LEU A N 1
ATOM 845 C CA . LEU A 1 102 ? -5.927 3.352 19.011 1.00 93.50 102 LEU A CA 1
ATOM 846 C C . LEU A 1 102 ? -7.141 2.436 18.955 1.00 93.50 102 LEU A C 1
ATOM 848 O O . LEU A 1 102 ? -7.431 1.767 19.940 1.00 93.50 102 LEU A O 1
ATOM 852 N N . MET A 1 103 ? -7.819 2.355 17.813 1.00 91.56 103 MET A N 1
ATOM 853 C CA . MET A 1 103 ? -8.933 1.435 17.633 1.00 91.56 103 MET A CA 1
ATOM 854 C C . MET A 1 103 ? -8.490 -0.021 17.817 1.00 91.56 103 MET A C 1
ATOM 856 O O . MET A 1 103 ? -9.117 -0.739 18.590 1.00 91.56 103 MET A O 1
ATOM 860 N N . ILE A 1 104 ? -7.407 -0.476 17.175 1.00 91.06 104 ILE A N 1
ATOM 861 C CA . ILE A 1 104 ? -6.943 -1.859 17.375 1.00 91.06 104 ILE A CA 1
ATOM 862 C C . ILE A 1 104 ? -6.456 -2.083 18.809 1.00 91.06 104 ILE A C 1
ATOM 864 O O . ILE A 1 104 ? -6.796 -3.102 19.411 1.00 91.06 104 ILE A O 1
ATOM 868 N N . SER A 1 105 ? -5.720 -1.135 19.387 1.00 92.12 105 SER A N 1
ATOM 869 C CA . SER A 1 105 ? -5.239 -1.245 20.769 1.00 92.12 105 SER A CA 1
ATOM 870 C C . SER A 1 105 ? -6.378 -1.250 21.781 1.00 92.12 105 SER A C 1
ATOM 872 O O . SER A 1 105 ? -6.304 -1.981 22.764 1.00 92.12 105 SER A O 1
ATOM 874 N N . TRP A 1 106 ? -7.468 -0.524 21.516 1.00 91.12 106 TRP A N 1
ATOM 875 C CA . TRP A 1 106 ? -8.706 -0.615 22.286 1.00 91.12 106 TRP A CA 1
ATOM 876 C C . TRP A 1 106 ? -9.283 -2.024 22.202 1.00 91.12 106 TRP A C 1
ATOM 878 O O . TRP A 1 106 ? -9.497 -2.651 23.236 1.00 91.12 106 TRP A O 1
ATOM 888 N N . LEU A 1 107 ? -9.433 -2.581 20.995 1.00 88.81 107 LEU A N 1
ATOM 889 C CA . LEU A 1 107 ? -9.943 -3.946 20.807 1.00 88.81 107 LEU A CA 1
ATOM 890 C C . LEU A 1 107 ? -9.075 -5.018 21.486 1.00 88.81 107 LEU A C 1
ATOM 892 O O . LEU A 1 107 ? -9.590 -6.063 21.889 1.00 88.81 107 LEU A O 1
ATOM 896 N N . LEU A 1 108 ? -7.771 -4.764 21.602 1.00 88.62 108 LEU A N 1
ATOM 897 C CA . LEU A 1 108 ? -6.803 -5.620 22.285 1.00 88.62 108 LEU A CA 1
ATOM 898 C C . LEU A 1 108 ? -6.659 -5.321 23.779 1.00 88.62 108 LEU A C 1
ATOM 900 O O . LEU A 1 108 ? -5.972 -6.074 24.465 1.00 88.62 108 LEU A O 1
ATOM 904 N N . SER A 1 109 ? -7.279 -4.269 24.301 1.00 88.62 109 SER A N 1
ATOM 905 C CA . SER A 1 109 ? -7.185 -3.911 25.716 1.00 88.62 109 SER A CA 1
ATOM 906 C C . SER A 1 109 ? -8.016 -4.850 26.596 1.00 88.62 109 SER A C 1
ATOM 908 O O . SER A 1 109 ? -8.809 -5.661 26.109 1.00 88.62 109 SER A O 1
ATOM 910 N N . GLU A 1 110 ? -7.808 -4.773 27.907 1.00 86.25 110 GLU A N 1
ATOM 911 C CA . GLU A 1 110 ? -8.688 -5.392 28.908 1.00 86.25 110 GLU A CA 1
ATOM 912 C C . GLU A 1 110 ? -9.957 -4.560 29.176 1.00 86.25 110 GLU A C 1
ATOM 914 O O . GLU A 1 110 ? -10.950 -5.089 29.666 1.00 86.25 110 GLU A O 1
ATOM 919 N N . TYR A 1 111 ? -9.934 -3.274 28.810 1.00 88.06 111 TYR A N 1
ATOM 920 C CA . TYR A 1 111 ? -11.011 -2.310 29.056 1.00 88.06 111 TYR A CA 1
ATOM 921 C C . TYR A 1 111 ? -12.153 -2.416 28.035 1.00 88.06 111 TYR A C 1
ATOM 923 O O . TYR A 1 111 ? -13.292 -2.040 28.322 1.00 88.06 111 TYR A O 1
ATOM 931 N N . ASN A 1 112 ? -11.875 -2.955 26.845 1.00 85.50 112 ASN A N 1
ATOM 932 C CA . ASN A 1 112 ? -12.89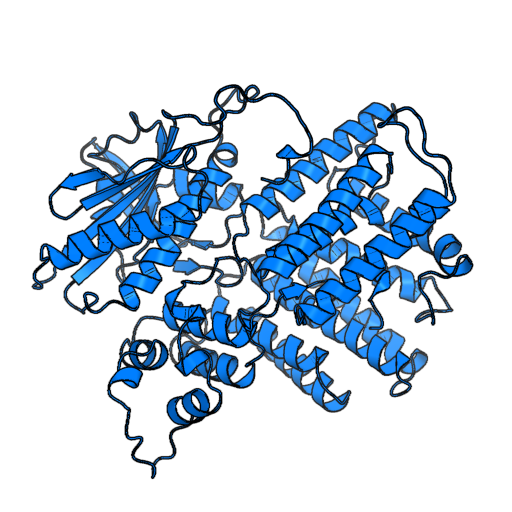5 -3.175 25.828 1.00 85.50 112 ASN A CA 1
ATOM 933 C C . ASN A 1 112 ? -13.890 -4.259 26.267 1.00 85.50 112 ASN A C 1
ATOM 935 O O . ASN A 1 112 ? -13.541 -5.429 26.435 1.00 85.50 112 ASN A O 1
ATOM 939 N N . SER A 1 113 ? -15.156 -3.869 26.405 1.00 83.06 113 SER A N 1
ATOM 940 C CA . SER A 1 113 ? -16.253 -4.744 26.818 1.00 83.06 113 SER A CA 1
ATOM 941 C C . SER A 1 113 ? -17.533 -4.392 26.065 1.00 83.06 113 SER A C 1
ATOM 943 O O . SER A 1 113 ? -17.640 -3.332 25.461 1.00 83.06 113 SER A O 1
ATOM 945 N N . SER A 1 114 ? -18.564 -5.234 26.160 1.00 81.62 114 SER A N 1
ATOM 946 C CA . SER A 1 114 ? -19.876 -4.933 25.565 1.00 81.62 114 SER A CA 1
ATOM 947 C C . SER A 1 114 ? -20.593 -3.732 26.203 1.00 81.62 114 SER A C 1
ATOM 949 O O . SER A 1 114 ? -21.686 -3.380 25.769 1.00 81.62 114 SER A O 1
ATOM 951 N N . LYS A 1 115 ? -20.030 -3.151 27.271 1.00 86.19 115 LYS A N 1
ATOM 952 C CA . LYS A 1 115 ? -20.618 -2.048 28.040 1.00 86.19 115 LYS A CA 1
ATOM 953 C C . LYS A 1 115 ? -19.817 -0.750 27.948 1.00 86.19 115 LYS A C 1
ATOM 955 O O . LYS A 1 115 ? -20.329 0.275 28.389 1.00 86.19 115 LYS A O 1
ATOM 960 N N . LEU A 1 116 ? -18.593 -0.792 27.420 1.00 88.50 116 LEU A N 1
ATOM 961 C CA . LEU A 1 116 ? -17.696 0.355 27.299 1.00 88.50 116 LEU A CA 1
ATOM 962 C C . LEU A 1 116 ? -17.276 0.521 25.842 1.00 88.50 116 LEU A C 1
ATOM 964 O O . LEU A 1 116 ? -16.791 -0.423 25.222 1.00 88.50 116 LEU A O 1
ATOM 968 N N . PHE A 1 117 ? -17.439 1.730 25.320 1.00 87.69 117 PHE A N 1
ATOM 969 C CA . PHE A 1 117 ? -17.237 2.049 23.913 1.00 87.69 117 PHE A CA 1
ATOM 970 C C . PHE A 1 117 ? -16.273 3.221 23.775 1.00 87.69 117 PHE A C 1
ATOM 972 O O . PHE A 1 117 ? -16.338 4.183 24.540 1.00 87.69 117 PHE A O 1
ATOM 979 N N . LEU A 1 118 ? -15.409 3.142 22.768 1.00 91.38 118 LEU A N 1
ATOM 980 C CA . LEU A 1 118 ? -14.553 4.237 22.337 1.00 91.38 118 LEU A CA 1
ATOM 981 C C . LEU A 1 118 ? -15.088 4.763 21.005 1.00 91.38 118 LEU A C 1
ATOM 983 O O . LEU A 1 118 ? -15.166 4.005 20.040 1.00 91.38 118 LEU A O 1
ATOM 987 N N . PHE A 1 119 ? -15.408 6.053 20.941 1.00 93.44 119 PHE A N 1
ATOM 988 C CA . PHE A 1 119 ? -15.658 6.759 19.687 1.00 93.44 119 PHE A CA 1
ATOM 989 C C . PHE A 1 119 ? -14.572 7.796 19.437 1.00 93.44 119 PHE A C 1
ATOM 991 O O . PHE A 1 119 ? -14.040 8.416 20.356 1.00 93.44 119 PHE A O 1
ATOM 998 N N . ILE A 1 120 ? -14.242 7.973 18.168 1.00 95.31 120 ILE A N 1
ATOM 999 C CA . ILE A 1 120 ? -13.172 8.821 17.679 1.00 95.31 120 ILE A CA 1
ATOM 1000 C C . ILE A 1 120 ? -13.765 9.754 16.625 1.00 95.31 120 ILE A C 1
ATOM 1002 O O . ILE A 1 120 ? -14.182 9.309 15.558 1.00 95.31 120 ILE A O 1
ATOM 1006 N N . GLY A 1 121 ? -13.818 11.047 16.928 1.00 94.75 121 GLY A N 1
ATOM 1007 C CA . GLY A 1 121 ? -14.309 12.089 16.033 1.00 94.75 121 GLY A CA 1
ATOM 1008 C C . GLY A 1 121 ? -13.157 12.822 15.353 1.00 94.75 121 GLY A C 1
ATOM 1009 O O . GLY A 1 121 ? -12.187 13.187 16.017 1.00 94.75 121 GLY A O 1
ATOM 1010 N N . LEU A 1 122 ? -13.273 13.076 14.050 1.00 95.44 122 LEU A N 1
ATOM 1011 C CA . LEU A 1 122 ? -12.331 13.882 13.274 1.00 95.44 122 LEU A CA 1
ATOM 1012 C C . LEU A 1 122 ? -13.011 15.129 12.710 1.00 95.44 122 LEU A C 1
ATOM 1014 O O . LEU A 1 122 ? -14.075 15.043 12.090 1.00 95.44 122 LEU A O 1
ATOM 1018 N N . SER A 1 123 ? -12.360 16.280 12.875 1.00 93.75 123 SER A N 1
ATOM 1019 C CA . SER A 1 123 ? -12.777 17.520 12.225 1.00 93.75 123 SER A CA 1
ATOM 1020 C C . SER A 1 123 ? -11.583 18.326 11.713 1.00 93.75 123 SER A C 1
ATOM 1022 O O . SER A 1 123 ? -10.758 18.799 12.498 1.00 93.75 123 SER A O 1
ATOM 1024 N N . ALA A 1 124 ? -11.480 18.467 10.392 1.00 93.69 124 ALA A N 1
ATOM 1025 C CA . ALA A 1 124 ? -10.539 19.347 9.713 1.00 93.69 124 ALA A CA 1
ATOM 1026 C C . ALA A 1 124 ? -11.107 20.770 9.636 1.00 93.69 124 ALA A C 1
ATOM 1028 O O . ALA A 1 124 ? -12.296 20.951 9.381 1.00 93.69 124 ALA A O 1
ATOM 1029 N N . GLY A 1 125 ? -10.283 21.782 9.895 1.00 91.56 125 GLY A N 1
ATOM 1030 C CA . GLY A 1 125 ? -10.806 23.124 10.113 1.00 91.56 125 GLY A CA 1
ATOM 1031 C C . GLY A 1 125 ? -9.783 24.137 10.617 1.00 91.56 125 GLY A C 1
ATOM 1032 O O . GLY A 1 125 ? -8.644 23.794 10.946 1.00 91.56 125 GLY A O 1
ATOM 1033 N N . LYS A 1 126 ? -10.220 25.394 10.745 1.00 89.19 126 LYS A N 1
ATOM 1034 C CA . LYS A 1 126 ? -9.597 26.331 11.689 1.00 89.19 126 LYS A CA 1
ATOM 1035 C C . LYS A 1 126 ? -10.045 25.968 13.102 1.00 89.19 126 LYS A C 1
ATOM 1037 O O . LYS A 1 126 ? -11.242 25.827 13.325 1.00 89.19 126 LYS A O 1
ATOM 1042 N N . PHE A 1 127 ? -9.128 25.804 14.051 1.00 88.19 127 PHE A N 1
ATOM 1043 C CA . PHE A 1 127 ? -9.464 25.262 15.376 1.00 88.19 127 PHE A CA 1
ATOM 1044 C C . PHE A 1 127 ? -10.422 26.133 16.198 1.00 88.19 127 PHE A C 1
ATOM 1046 O O . PHE A 1 127 ? -11.090 25.600 17.082 1.00 88.19 127 PHE A O 1
ATOM 1053 N N . ASP A 1 128 ? -10.478 27.434 15.913 1.00 81.38 128 ASP A N 1
ATOM 1054 C CA . ASP A 1 128 ? -11.427 28.399 16.479 1.00 81.38 128 ASP A CA 1
ATOM 1055 C C . ASP A 1 128 ? -12.837 28.239 15.887 1.00 81.38 128 ASP A C 1
ATOM 1057 O O . ASP A 1 128 ? -13.818 28.283 16.615 1.00 81.38 128 ASP A O 1
ATOM 1061 N N . LYS A 1 129 ? -12.938 27.989 14.576 1.00 75.44 129 LYS A N 1
ATOM 1062 C CA . LYS A 1 129 ? -14.204 27.732 13.869 1.00 75.44 129 LYS A CA 1
ATOM 1063 C C . LYS A 1 129 ? -14.726 26.314 14.042 1.00 75.44 129 LYS A C 1
ATOM 1065 O O . LYS A 1 129 ? -15.901 26.069 13.798 1.00 75.44 129 LYS A O 1
ATOM 1070 N N . LEU A 1 130 ? -13.874 25.379 14.458 1.00 71.69 130 LEU A N 1
ATOM 1071 C CA . LEU A 1 130 ? -14.251 24.015 14.837 1.00 71.69 130 LEU A CA 1
ATOM 1072 C C . LEU A 1 130 ? -14.996 23.972 16.179 1.00 71.69 130 LEU A C 1
ATOM 1074 O O . LEU A 1 130 ? -14.823 23.006 16.926 1.00 71.69 130 LEU A O 1
ATOM 1078 N N . ASP A 1 131 ? -15.755 25.029 16.483 1.00 61.97 131 ASP A N 1
ATOM 1079 C CA . ASP A 1 131 ? -16.271 25.398 17.793 1.00 61.97 131 ASP A CA 1
ATOM 1080 C C . ASP A 1 131 ? -16.649 24.145 18.579 1.00 61.97 131 ASP A C 1
ATOM 1082 O O . ASP A 1 131 ? -17.500 23.342 18.181 1.00 61.97 131 ASP A O 1
ATOM 1086 N N . PHE A 1 132 ? -15.895 23.910 19.650 1.00 53.31 132 PHE A N 1
ATOM 1087 C CA . PHE A 1 132 ? -15.692 22.579 20.226 1.00 53.31 132 PHE A CA 1
ATOM 1088 C C . PHE A 1 132 ? -16.993 21.936 20.756 1.00 53.31 132 PHE A C 1
ATOM 1090 O O . PHE A 1 132 ? -17.058 20.722 20.954 1.00 53.31 132 PHE A O 1
ATOM 1097 N N . TYR A 1 133 ? -18.047 22.745 20.911 1.00 54.38 133 TYR A N 1
ATOM 1098 C CA . TYR A 1 133 ? -19.383 22.361 21.359 1.00 54.38 133 TYR A CA 1
ATOM 1099 C C . TYR A 1 133 ? -20.323 21.857 20.255 1.00 54.38 133 TYR A C 1
ATOM 1101 O O . TYR A 1 133 ? -21.320 21.218 20.583 1.00 54.38 133 TYR A O 1
ATOM 1109 N N . SER A 1 134 ? -20.056 22.111 18.972 1.00 69.69 134 SER A N 1
ATOM 1110 C CA . SER A 1 134 ? -21.065 21.890 17.930 1.00 69.69 134 SER A CA 1
ATOM 1111 C C . SER A 1 134 ? -20.686 20.746 16.982 1.00 69.69 134 SER A C 1
ATOM 1113 O O . SER A 1 134 ? -21.361 19.718 16.967 1.00 69.69 134 SER A O 1
ATOM 1115 N N . HIS A 1 135 ? -19.559 20.837 16.270 1.00 81.50 135 HIS A N 1
ATOM 1116 C CA . HIS A 1 135 ? -19.219 19.861 15.223 1.00 81.50 135 HIS A CA 1
ATOM 1117 C C . HIS A 1 135 ? -18.686 18.537 15.784 1.00 81.50 135 HIS A C 1
ATOM 1119 O O . HIS A 1 135 ? -19.217 17.472 15.477 1.00 81.50 135 HIS A O 1
ATOM 1125 N N . ILE A 1 136 ? -17.649 18.577 16.629 1.00 85.88 136 ILE A N 1
ATOM 1126 C CA . ILE A 1 136 ? -16.978 17.353 17.103 1.00 85.88 136 ILE A CA 1
ATOM 1127 C C . ILE A 1 136 ? -17.847 16.550 18.081 1.00 85.88 136 ILE A C 1
ATOM 1129 O O . ILE A 1 136 ? -17.893 15.325 18.003 1.00 85.88 136 ILE A O 1
ATOM 1133 N N . GLN A 1 137 ? -18.584 17.235 18.962 1.00 84.44 137 GLN A N 1
ATOM 1134 C CA . GLN A 1 137 ? -19.557 16.610 19.860 1.00 84.44 137 GLN A CA 1
ATOM 1135 C C . GLN A 1 137 ? -20.756 16.062 19.081 1.00 84.44 137 GLN A C 1
ATOM 1137 O O . GLN A 1 137 ? -21.207 14.958 19.374 1.00 84.44 137 GLN A O 1
ATOM 1142 N N . GLY A 1 138 ? -21.224 16.772 18.046 1.00 85.00 138 GLY A N 1
ATOM 1143 C CA . GLY A 1 138 ? -22.246 16.261 17.130 1.00 85.00 138 GLY A CA 1
ATOM 1144 C C . GLY A 1 138 ? -21.827 14.944 16.475 1.00 85.00 138 GLY A C 1
ATOM 1145 O O . GLY A 1 138 ? -22.596 13.990 16.462 1.00 85.00 138 GLY A O 1
ATOM 1146 N N . VAL A 1 139 ? -20.574 14.855 16.022 1.00 89.75 139 VAL A N 1
ATOM 1147 C CA . VAL A 1 139 ? -19.996 13.632 15.442 1.00 89.75 139 VAL A CA 1
ATOM 1148 C C . VAL A 1 139 ? -19.868 12.497 16.475 1.00 89.75 139 VAL A C 1
ATOM 1150 O O . VAL A 1 139 ? -20.210 11.349 16.180 1.00 89.75 139 VAL A O 1
ATOM 1153 N N . LEU A 1 140 ? -19.387 12.788 17.689 1.00 89.38 140 LEU A N 1
ATOM 1154 C CA . LEU A 1 140 ? -19.182 11.781 18.743 1.00 89.38 140 LEU A CA 1
ATOM 1155 C C . LEU A 1 140 ? -20.489 11.232 19.332 1.00 89.38 140 LEU A C 1
ATOM 1157 O O . LEU A 1 140 ? -20.550 10.047 19.643 1.00 89.38 140 LEU A O 1
ATOM 1161 N N . ASN A 1 141 ? -21.519 12.067 19.470 1.00 86.19 141 ASN A N 1
ATOM 1162 C CA . ASN A 1 141 ? -22.765 11.706 20.154 1.00 86.19 141 ASN A CA 1
ATOM 1163 C C . ASN A 1 141 ? -23.847 11.160 19.216 1.00 86.19 141 ASN A C 1
ATOM 1165 O O . ASN A 1 141 ? -24.925 10.794 19.682 1.00 86.19 141 ASN A O 1
ATOM 1169 N N . GLU A 1 142 ? -23.600 11.133 17.905 1.00 87.75 142 GLU A N 1
ATOM 1170 C CA . GLU A 1 142 ? -24.590 10.632 16.957 1.00 87.75 142 GLU A CA 1
ATOM 1171 C C . GLU A 1 142 ? -24.802 9.124 17.115 1.00 87.75 142 GLU A C 1
ATOM 1173 O O . GLU A 1 142 ? -23.847 8.357 17.260 1.00 87.75 142 GLU A O 1
ATOM 1178 N N . ASP A 1 143 ? -26.057 8.687 17.082 1.00 84.75 143 ASP A N 1
ATOM 1179 C CA . ASP A 1 143 ? -26.385 7.268 17.132 1.00 84.75 143 ASP A CA 1
ATOM 1180 C C . ASP A 1 143 ? -26.233 6.682 15.727 1.00 84.75 143 ASP A C 1
ATOM 1182 O O . ASP A 1 143 ? -26.977 7.038 14.813 1.00 84.75 143 ASP A O 1
ATOM 1186 N N . ILE A 1 144 ? -25.242 5.819 15.512 1.00 83.50 144 ILE A N 1
ATOM 1187 C CA . ILE A 1 144 ? -24.912 5.265 14.193 1.00 83.50 144 ILE A CA 1
ATOM 1188 C C . ILE A 1 144 ? -25.024 3.735 14.261 1.00 83.50 144 ILE A C 1
ATOM 1190 O O . ILE A 1 144 ? -24.480 3.133 15.188 1.00 83.50 144 ILE A O 1
ATOM 1194 N N . PRO A 1 145 ? -25.680 3.075 13.284 1.00 77.25 145 PRO A N 1
ATOM 1195 C CA . PRO A 1 145 ? -25.812 1.622 13.276 1.00 77.25 145 PRO A CA 1
ATOM 1196 C C . PRO A 1 145 ? -24.457 0.918 13.378 1.00 77.25 145 PRO A C 1
ATOM 1198 O O . PRO A 1 145 ? -23.514 1.287 12.682 1.00 77.25 145 PRO A O 1
ATOM 1201 N N . ASN A 1 146 ? -24.391 -0.132 14.200 1.00 75.00 146 ASN A N 1
ATOM 1202 C CA . ASN A 1 146 ? -23.174 -0.898 14.502 1.00 75.00 146 ASN A CA 1
ATOM 1203 C C . ASN A 1 146 ? -22.067 -0.110 15.227 1.00 75.00 146 ASN A C 1
ATOM 1205 O O . ASN A 1 146 ? -20.949 -0.612 15.317 1.00 75.00 146 ASN A O 1
ATOM 1209 N N . ASP A 1 147 ? -22.371 1.085 15.751 1.00 80.12 147 ASP A N 1
ATOM 1210 C CA . ASP A 1 147 ? -21.486 1.880 16.607 1.00 80.12 147 ASP A CA 1
ATOM 1211 C C . ASP A 1 147 ? -20.044 2.025 16.043 1.00 80.12 147 ASP A C 1
ATOM 1213 O O . ASP A 1 147 ? -19.073 1.689 16.729 1.00 80.12 147 ASP A O 1
ATOM 1217 N N . PRO A 1 148 ? -19.850 2.512 14.796 1.00 82.50 148 PRO A N 1
ATOM 1218 C CA . PRO A 1 148 ? -18.522 2.659 14.213 1.00 82.50 148 PRO A CA 1
ATOM 1219 C C . PRO A 1 148 ? -17.650 3.588 15.060 1.00 82.50 148 PRO A C 1
ATOM 1221 O O . PRO A 1 148 ? -18.060 4.686 15.461 1.00 82.50 148 PRO A O 1
ATOM 1224 N N . ILE A 1 149 ? -16.419 3.131 15.298 1.00 87.56 149 ILE A N 1
ATOM 1225 C CA . ILE A 1 149 ? -15.465 3.793 16.190 1.00 87.56 149 ILE A CA 1
ATOM 1226 C C . ILE A 1 149 ? -15.015 5.130 15.605 1.00 87.56 149 ILE A C 1
ATOM 1228 O O . ILE A 1 149 ? -14.955 6.106 16.337 1.00 87.56 149 ILE A O 1
ATOM 1232 N N . ILE A 1 150 ? -14.723 5.208 14.302 1.00 93.56 150 ILE A N 1
ATOM 1233 C CA . ILE A 1 150 ? -14.158 6.413 13.678 1.00 93.56 150 ILE A CA 1
ATOM 1234 C C . ILE A 1 150 ? -15.218 7.151 12.863 1.00 93.56 150 ILE A C 1
ATOM 1236 O O . ILE A 1 150 ? -15.808 6.594 11.935 1.00 93.56 150 ILE A O 1
ATOM 1240 N N . ARG A 1 151 ? -15.411 8.428 13.186 1.00 94.56 151 ARG A N 1
ATOM 1241 C CA . ARG A 1 151 ? -16.448 9.309 12.646 1.00 94.56 151 ARG A CA 1
ATOM 1242 C C . ARG A 1 151 ? -15.847 10.658 12.272 1.00 94.56 151 ARG A C 1
ATOM 1244 O O . ARG A 1 151 ? -14.843 11.071 12.846 1.00 94.56 151 ARG A O 1
ATOM 1251 N N . MET A 1 152 ? -16.432 11.357 11.309 1.00 95.44 152 MET A N 1
ATOM 1252 C CA . MET A 1 152 ? -15.867 12.600 10.791 1.00 95.44 152 MET A CA 1
ATOM 1253 C C . MET A 1 152 ? -16.914 13.561 10.230 1.00 95.44 152 MET A C 1
ATOM 1255 O O . MET A 1 152 ? -18.008 13.156 9.836 1.00 95.44 152 MET A O 1
ATOM 1259 N N . THR A 1 153 ? -16.545 14.840 10.166 1.00 93.81 153 THR A N 1
ATOM 1260 C CA . THR A 1 153 ? -17.334 15.886 9.500 1.00 93.81 153 THR A CA 1
ATOM 1261 C C . THR A 1 153 ? -17.252 15.794 7.973 1.00 93.81 153 THR A C 1
ATOM 1263 O O . THR A 1 153 ? -16.332 15.187 7.417 1.00 93.81 153 THR A O 1
ATOM 1266 N N . ASP A 1 154 ? -18.191 16.445 7.281 1.00 92.38 154 ASP A N 1
ATOM 1267 C CA . ASP A 1 154 ? -18.253 16.486 5.812 1.00 92.38 154 ASP A CA 1
ATOM 1268 C C . ASP A 1 154 ? -16.967 17.027 5.168 1.00 92.38 154 ASP A C 1
ATOM 1270 O O . ASP A 1 154 ? -16.393 16.389 4.284 1.00 92.38 154 ASP A O 1
ATOM 1274 N N . PHE A 1 155 ? -16.439 18.141 5.685 1.00 92.62 155 PHE A N 1
ATOM 1275 C CA . PHE A 1 155 ? -15.194 18.721 5.181 1.00 92.62 155 PHE A CA 1
ATOM 1276 C C . PHE A 1 155 ? -13.996 17.779 5.372 1.00 92.62 155 PHE A C 1
ATOM 1278 O O . PHE A 1 155 ? -13.166 17.626 4.476 1.00 92.62 155 PHE A O 1
ATOM 1285 N N . THR A 1 156 ? -13.926 17.070 6.503 1.00 94.75 156 THR A N 1
ATOM 1286 C CA . THR A 1 156 ? -12.887 16.053 6.735 1.00 94.75 156 THR A CA 1
ATOM 1287 C C . THR A 1 156 ? -12.993 14.918 5.724 1.00 94.75 156 THR A C 1
ATOM 1289 O O . THR A 1 156 ? -11.985 14.489 5.163 1.00 94.75 156 THR A O 1
ATOM 1292 N N . ARG A 1 157 ? -14.215 14.459 5.434 1.00 94.69 157 ARG A N 1
ATOM 1293 C CA . ARG A 1 157 ? -14.469 13.426 4.427 1.00 94.69 157 ARG A CA 1
ATOM 1294 C C . ARG A 1 157 ? -14.081 13.900 3.023 1.00 94.69 157 ARG A C 1
ATOM 1296 O O . ARG A 1 157 ? -13.507 13.127 2.259 1.00 94.69 157 ARG A O 1
ATOM 1303 N N . GLN A 1 158 ? -14.300 15.171 2.693 1.00 92.62 158 GLN A N 1
ATOM 1304 C CA . GLN A 1 158 ? -13.802 15.757 1.447 1.00 92.62 158 GLN A CA 1
ATOM 1305 C C . GLN A 1 158 ? -12.266 15.771 1.396 1.00 92.62 158 GLN A C 1
ATOM 1307 O O . GLN A 1 158 ? -11.691 15.404 0.372 1.00 92.62 158 GLN A O 1
ATOM 1312 N N . CYS A 1 159 ? -11.594 16.116 2.501 1.00 92.69 159 CYS A N 1
ATOM 1313 C CA . CYS A 1 159 ? -10.134 16.031 2.602 1.00 92.69 159 CYS A CA 1
ATOM 1314 C C . CYS A 1 159 ? -9.639 14.593 2.377 1.00 92.69 159 CYS A C 1
ATOM 1316 O O . CYS A 1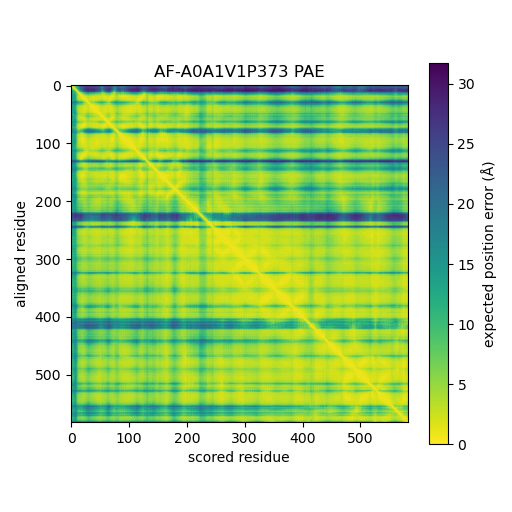 159 ? -8.663 14.398 1.659 1.00 92.69 159 CYS A O 1
ATOM 1318 N N . VAL A 1 160 ? -10.326 13.590 2.933 1.00 92.50 160 VAL A N 1
ATOM 1319 C CA . VAL A 1 160 ? -10.021 12.165 2.718 1.00 92.50 160 VAL A CA 1
ATOM 1320 C C . VAL A 1 160 ? -10.094 11.789 1.240 1.00 92.50 160 VAL A C 1
ATOM 1322 O O . VAL A 1 160 ? -9.134 11.237 0.709 1.00 92.50 160 VAL A O 1
ATOM 1325 N N . VAL A 1 161 ? -11.196 12.125 0.565 1.00 89.31 161 VAL A N 1
ATOM 1326 C CA . VAL A 1 161 ? -11.418 11.752 -0.841 1.00 89.31 161 VAL A CA 1
ATOM 1327 C C . VAL A 1 161 ? -10.460 12.489 -1.782 1.00 89.31 161 VAL A C 1
ATOM 1329 O O . VAL A 1 161 ? -9.861 11.867 -2.653 1.00 89.31 161 VAL A O 1
ATOM 1332 N N . MET A 1 162 ? -10.273 13.802 -1.607 1.00 88.12 162 MET A N 1
ATOM 1333 C CA . MET A 1 162 ? -9.429 14.605 -2.506 1.00 88.12 162 MET A CA 1
ATOM 1334 C C . MET A 1 162 ? -7.933 14.297 -2.383 1.00 88.12 162 MET A C 1
ATOM 1336 O O . MET A 1 162 ? -7.194 14.519 -3.338 1.00 88.12 162 MET A O 1
ATOM 1340 N N . ASN A 1 163 ? -7.488 13.802 -1.226 1.00 87.38 163 ASN A N 1
ATOM 1341 C CA . ASN A 1 163 ? -6.100 13.389 -1.001 1.00 87.38 163 ASN A CA 1
ATOM 1342 C C . ASN A 1 163 ? -5.888 11.879 -1.162 1.00 87.38 163 ASN A C 1
ATOM 1344 O O . ASN A 1 163 ? -4.805 11.393 -0.848 1.00 87.38 163 ASN A O 1
ATOM 1348 N N . ASP A 1 164 ? -6.904 11.142 -1.622 1.00 86.94 164 ASP A N 1
ATOM 1349 C CA . ASP A 1 164 ? -6.825 9.696 -1.857 1.00 86.94 164 ASP A CA 1
ATOM 1350 C C . ASP A 1 164 ? -6.351 8.909 -0.612 1.00 86.94 164 ASP A C 1
ATOM 1352 O O . ASP A 1 164 ? -5.555 7.967 -0.682 1.00 86.94 164 ASP A O 1
ATOM 1356 N N . ILE A 1 165 ? -6.816 9.339 0.571 1.00 90.31 165 ILE A N 1
ATOM 1357 C CA . ILE A 1 165 ? -6.499 8.684 1.843 1.00 90.31 165 ILE A CA 1
ATOM 1358 C C . ILE A 1 165 ? -7.176 7.309 1.876 1.00 90.31 165 ILE A C 1
ATOM 1360 O O . ILE A 1 165 ? -8.383 7.188 1.669 1.00 90.31 165 ILE A O 1
ATOM 1364 N N . ARG A 1 166 ? -6.397 6.265 2.189 1.00 90.00 166 ARG A N 1
ATOM 1365 C CA . ARG A 1 166 ? -6.744 4.842 2.004 1.00 90.00 166 ARG A CA 1
ATOM 1366 C C . ARG A 1 166 ? -7.717 4.290 3.057 1.00 90.00 166 ARG A C 1
ATOM 1368 O O . ARG A 1 166 ? -7.406 3.346 3.791 1.00 90.00 166 ARG A O 1
ATOM 1375 N N . VAL A 1 167 ? -8.920 4.855 3.108 1.00 91.00 167 VAL A N 1
ATOM 1376 C CA . VAL A 1 167 ? -10.040 4.428 3.962 1.00 91.00 167 VAL A CA 1
ATOM 1377 C C . VAL A 1 167 ? -11.346 4.326 3.180 1.00 91.00 167 VAL A C 1
ATOM 1379 O O . VAL A 1 167 ? -11.522 4.968 2.148 1.00 91.00 167 VAL A O 1
ATOM 1382 N N . LEU A 1 168 ? -12.284 3.534 3.697 1.00 89.50 168 LEU A N 1
ATOM 1383 C CA . LEU A 1 168 ? -13.634 3.412 3.161 1.00 89.50 168 LEU A CA 1
ATOM 1384 C C . LEU A 1 168 ? -14.605 4.143 4.081 1.00 89.50 168 LEU A C 1
ATOM 1386 O O . LEU A 1 168 ? -14.732 3.800 5.256 1.00 89.50 168 LEU A O 1
ATOM 1390 N N . THR A 1 169 ? -15.285 5.149 3.538 1.00 90.31 169 THR A N 1
ATOM 1391 C CA . THR A 1 169 ? -16.356 5.869 4.235 1.00 90.31 169 THR A CA 1
ATOM 1392 C C . THR A 1 169 ? -17.713 5.291 3.861 1.00 90.31 169 THR A C 1
ATOM 1394 O O . THR A 1 169 ? -17.867 4.718 2.777 1.00 90.31 169 THR A O 1
ATOM 1397 N N . CYS A 1 170 ? -18.690 5.461 4.748 1.00 89.81 170 CYS A N 1
ATOM 1398 C CA . CYS A 1 170 ? -20.074 5.115 4.457 1.00 89.81 170 CYS A CA 1
ATOM 1399 C C . CYS A 1 170 ? -20.597 5.835 3.206 1.00 89.81 170 CYS A C 1
ATOM 1401 O O . CYS A 1 170 ? -20.116 6.904 2.826 1.00 89.81 170 CYS A O 1
ATOM 1403 N N . GLN A 1 171 ? -21.593 5.242 2.545 1.00 86.62 171 GLN A N 1
ATOM 1404 C CA . GLN A 1 171 ? -22.182 5.827 1.333 1.00 86.62 171 GLN A CA 1
ATOM 1405 C C . GLN A 1 171 ? -23.187 6.934 1.639 1.00 86.62 171 GLN A C 1
ATOM 1407 O O . GLN A 1 171 ? -23.311 7.887 0.872 1.00 86.62 171 GLN A O 1
ATOM 1412 N N . THR A 1 172 ? -23.900 6.798 2.754 1.00 90.44 172 THR A N 1
ATOM 1413 C CA . THR A 1 172 ? -24.963 7.712 3.158 1.00 90.44 172 THR A CA 1
ATOM 1414 C C . THR A 1 172 ? -24.652 8.211 4.565 1.00 90.44 172 THR A C 1
ATOM 1416 O O . THR A 1 172 ? -24.711 7.411 5.502 1.00 90.44 172 THR A O 1
ATOM 1419 N N . PRO A 1 173 ? -24.287 9.495 4.729 1.00 94.06 173 PRO A N 1
ATOM 1420 C CA . PRO A 1 173 ? -24.043 10.064 6.045 1.00 94.06 173 PRO A CA 1
ATOM 1421 C C . PRO A 1 173 ? -25.356 10.206 6.814 1.00 94.06 173 PRO A C 1
ATOM 1423 O O . PRO A 1 173 ? -26.440 10.204 6.228 1.00 94.06 173 PRO A O 1
ATOM 1426 N N . LYS A 1 174 ? -25.251 10.391 8.130 1.00 94.00 174 LYS A N 1
ATOM 1427 C CA . LYS A 1 174 ? -26.382 10.829 8.952 1.00 94.00 174 LYS A CA 1
ATOM 1428 C C . LYS A 1 174 ? -26.383 12.341 9.080 1.00 94.00 174 LYS A C 1
ATOM 1430 O O . LYS A 1 174 ? -25.327 12.951 9.214 1.00 94.00 174 LYS A O 1
ATOM 1435 N N . GLU A 1 175 ? -27.564 12.939 9.054 1.00 92.56 175 GLU A N 1
ATOM 1436 C CA . GLU A 1 175 ? -27.732 14.365 9.313 1.00 92.56 175 GLU A CA 1
ATOM 1437 C C . GLU A 1 175 ? -28.015 14.597 10.795 1.00 92.56 175 GLU A C 1
ATOM 1439 O O . GLU A 1 175 ? -28.810 13.879 11.403 1.00 92.56 175 GLU A O 1
ATOM 1444 N N . LYS A 1 176 ? -27.356 15.600 11.376 1.00 89.62 176 LYS A N 1
ATOM 1445 C CA . LYS A 1 176 ? -27.484 15.947 12.788 1.00 89.62 176 LYS A CA 1
ATOM 1446 C C . LYS A 1 176 ? -27.603 17.451 12.963 1.00 89.62 176 LYS A C 1
ATOM 1448 O O . LYS A 1 176 ? -26.699 18.193 12.589 1.00 89.62 176 LYS A O 1
ATOM 1453 N N . LEU A 1 177 ? -28.692 17.883 13.593 1.00 88.38 177 LEU A N 1
ATOM 1454 C CA . LEU A 1 177 ? -28.817 19.235 14.126 1.00 88.38 177 LEU A CA 1
ATOM 1455 C C . LEU A 1 177 ? -27.910 19.379 15.356 1.00 88.38 177 LEU A C 1
ATOM 1457 O O . LEU A 1 177 ? -28.063 18.648 16.339 1.00 88.38 177 LEU A O 1
ATOM 1461 N N . ILE A 1 178 ? -26.957 20.301 15.288 1.00 86.06 178 ILE A N 1
ATOM 1462 C CA . ILE A 1 178 ? -26.011 20.591 16.372 1.00 86.06 178 ILE A CA 1
ATOM 1463 C C . ILE A 1 178 ? -26.440 21.826 17.164 1.00 86.06 178 ILE A C 1
ATOM 1465 O O . ILE A 1 178 ? -27.329 22.568 16.756 1.00 86.06 178 ILE A O 1
ATOM 1469 N N . ALA A 1 179 ? -25.800 22.057 18.315 1.00 80.06 179 ALA A N 1
ATOM 1470 C CA . ALA A 1 179 ? -26.174 23.123 19.250 1.00 80.06 179 ALA A CA 1
ATOM 1471 C C . ALA A 1 179 ? -26.143 24.540 18.642 1.00 80.06 179 ALA A C 1
ATOM 1473 O O . ALA A 1 179 ? -26.833 25.426 19.135 1.00 80.06 179 ALA A O 1
ATOM 1474 N N . SER A 1 180 ? -25.380 24.754 17.565 1.00 80.12 180 SER A N 1
ATOM 1475 C CA . SER A 1 180 ? -25.347 26.020 16.820 1.00 80.12 180 SER A CA 1
ATOM 1476 C C . SER A 1 180 ? -26.574 26.254 15.925 1.00 80.12 180 SER A C 1
ATOM 1478 O O . SER A 1 180 ? -26.680 27.316 15.322 1.00 80.12 180 SER A O 1
ATOM 1480 N N . GLY A 1 181 ? -27.479 25.277 15.794 1.00 83.19 181 GLY A N 1
ATOM 1481 C CA . GLY A 1 181 ? -28.610 25.315 14.860 1.00 83.19 181 GLY A CA 1
ATOM 1482 C C . GLY A 1 181 ? -28.260 24.888 13.428 1.00 83.19 181 GLY A C 1
ATOM 1483 O O . GLY A 1 181 ? -29.140 24.830 12.574 1.00 83.19 181 GLY A O 1
ATOM 1484 N N . GLU A 1 182 ? -26.997 24.560 13.154 1.00 86.75 182 GLU A N 1
ATOM 1485 C CA . GLU A 1 182 ? -26.553 24.012 11.869 1.00 86.75 182 GLU A CA 1
ATOM 1486 C C . GLU A 1 182 ? -26.916 22.521 11.751 1.00 86.75 182 GLU A C 1
ATOM 1488 O O . GLU A 1 182 ? -26.921 21.787 12.742 1.00 86.75 182 GLU A O 1
ATOM 1493 N N . ILE A 1 183 ? -27.196 22.055 10.531 1.00 89.06 183 ILE A N 1
ATOM 1494 C CA . ILE A 1 183 ? -27.311 20.627 10.221 1.00 89.06 183 ILE A CA 1
ATOM 1495 C C . ILE A 1 183 ? -25.983 20.166 9.629 1.00 89.06 183 ILE A C 1
ATOM 1497 O O . ILE A 1 183 ? -25.608 20.584 8.534 1.00 89.06 183 ILE A O 1
ATOM 1501 N N . ILE A 1 184 ? -25.288 19.277 10.335 1.00 90.19 184 ILE A N 1
ATOM 1502 C CA . ILE A 1 184 ? -24.048 18.670 9.847 1.00 90.19 184 ILE A CA 1
ATOM 1503 C C . ILE A 1 184 ? -24.301 17.272 9.296 1.00 90.19 184 ILE A C 1
ATOM 1505 O O . ILE A 1 184 ? -25.193 16.554 9.749 1.00 90.19 184 ILE A O 1
ATOM 1509 N N . LYS A 1 185 ? -23.449 16.856 8.357 1.00 93.25 185 LYS A N 1
ATOM 1510 C CA . LYS A 1 185 ? -23.363 15.467 7.898 1.00 93.25 185 LYS A CA 1
ATOM 1511 C C . LYS A 1 185 ? -22.268 14.740 8.668 1.00 93.25 185 LYS A C 1
ATOM 1513 O O . LYS A 1 185 ? -21.094 15.111 8.599 1.00 93.25 185 LYS A O 1
ATOM 1518 N N . VAL A 1 186 ? -22.667 13.698 9.386 1.00 93.94 186 VAL A N 1
ATOM 1519 C CA . VAL A 1 186 ? -21.788 12.790 10.117 1.00 93.94 186 VAL A CA 1
ATOM 1520 C C . VAL A 1 186 ? -21.481 11.595 9.225 1.00 93.94 186 VAL A C 1
ATOM 1522 O O . VAL A 1 186 ? -22.349 10.772 8.923 1.00 93.94 186 VAL A O 1
ATOM 1525 N N . TRP A 1 187 ? -20.223 11.512 8.808 1.00 95.44 187 TRP A N 1
ATOM 1526 C CA . TRP A 1 187 ? -19.668 10.378 8.079 1.00 95.44 187 TRP A CA 1
ATOM 1527 C C . TRP A 1 187 ? -18.936 9.455 9.051 1.00 95.44 187 TRP A C 1
ATOM 1529 O O . TRP A 1 187 ? -18.454 9.893 10.094 1.00 95.44 187 TRP A O 1
ATOM 1539 N N . TRP A 1 188 ? -18.795 8.181 8.705 1.00 93.50 188 TRP A N 1
ATOM 1540 C CA . TRP A 1 188 ? -17.987 7.238 9.477 1.00 93.50 188 TRP A CA 1
ATOM 1541 C C . TRP A 1 188 ? -17.173 6.333 8.565 1.00 93.50 188 TRP A C 1
ATOM 1543 O O . TRP A 1 188 ? -17.446 6.217 7.366 1.00 93.50 188 TRP A O 1
ATOM 1553 N N . LEU A 1 189 ? -16.136 5.727 9.140 1.00 91.44 189 LEU A N 1
ATOM 1554 C CA . LEU A 1 189 ? -15.357 4.709 8.455 1.00 91.44 189 LEU A CA 1
ATOM 1555 C C . LEU A 1 189 ? -16.094 3.374 8.516 1.00 91.44 189 LEU A C 1
ATOM 1557 O O . LEU A 1 189 ? -16.298 2.825 9.596 1.00 91.44 189 LEU A O 1
ATOM 1561 N N . ASP A 1 190 ? -16.441 2.842 7.348 1.00 86.88 190 ASP A N 1
ATOM 1562 C CA . ASP A 1 190 ? -16.911 1.462 7.210 1.00 86.88 190 ASP A CA 1
ATOM 1563 C C . ASP A 1 190 ? -15.729 0.494 7.324 1.00 86.88 190 ASP A C 1
ATOM 1565 O O . ASP A 1 190 ? -15.840 -0.600 7.877 1.00 86.88 190 ASP A O 1
ATOM 1569 N N . SER A 1 191 ? -14.574 0.879 6.772 1.00 85.12 191 SER A N 1
ATOM 1570 C CA . SER A 1 191 ? -13.377 0.050 6.818 1.00 85.12 191 SER A CA 1
ATOM 1571 C C . SER A 1 191 ? -12.110 0.819 6.454 1.00 85.12 191 SER A C 1
ATOM 1573 O O . SER A 1 191 ? -12.139 1.985 6.065 1.00 85.12 191 SER A O 1
ATOM 1575 N N . VAL A 1 192 ? -10.972 0.144 6.571 1.00 89.19 192 VAL A N 1
ATOM 1576 C CA . VAL A 1 192 ? -9.642 0.709 6.347 1.00 89.19 192 VAL A CA 1
ATOM 1577 C C . VAL A 1 192 ? -8.850 -0.247 5.463 1.00 89.19 192 VAL A C 1
ATOM 1579 O O . VAL A 1 192 ? -8.808 -1.444 5.746 1.00 89.19 192 VAL A O 1
ATOM 1582 N N . TRP A 1 193 ? -8.189 0.256 4.414 1.00 90.06 193 TRP A N 1
ATOM 1583 C CA . TRP A 1 193 ? -7.314 -0.569 3.576 1.00 90.06 193 TRP A CA 1
ATOM 1584 C C . TRP A 1 193 ? -6.049 -0.946 4.341 1.00 90.06 193 TRP A C 1
ATOM 1586 O O . TRP A 1 193 ? -5.018 -0.289 4.224 1.00 90.06 193 TRP A O 1
ATOM 1596 N N . VAL A 1 194 ? -6.127 -2.009 5.145 1.00 86.38 194 VAL A N 1
ATOM 1597 C CA . VAL A 1 194 ? -5.109 -2.377 6.144 1.00 86.38 194 VAL A CA 1
ATOM 1598 C C . VAL A 1 194 ? -3.680 -2.445 5.585 1.00 86.38 194 VAL A C 1
ATOM 1600 O O . VAL A 1 194 ? -2.738 -2.143 6.309 1.00 86.38 194 VAL A O 1
ATOM 1603 N N . LEU A 1 195 ? -3.511 -2.742 4.290 1.00 84.38 195 LEU A N 1
ATOM 1604 C CA . LEU A 1 195 ? -2.224 -2.759 3.580 1.00 84.38 195 LEU A CA 1
ATOM 1605 C C . LEU A 1 195 ? -1.513 -1.393 3.467 1.00 84.38 195 LEU A C 1
ATOM 1607 O O . LEU A 1 195 ? -0.376 -1.357 3.007 1.00 84.38 195 LEU A O 1
ATOM 1611 N N . TYR A 1 196 ? -2.121 -0.288 3.901 1.00 87.44 196 TYR A N 1
ATOM 1612 C CA . TYR A 1 196 ? -1.498 1.045 3.866 1.00 87.44 196 TYR A CA 1
ATOM 1613 C C . TYR A 1 196 ? -1.272 1.674 5.236 1.00 87.44 196 TYR A C 1
ATOM 1615 O O . TYR A 1 196 ? -0.612 2.710 5.328 1.00 87.44 196 TYR A O 1
ATOM 1623 N N . TRP A 1 197 ? -1.767 1.041 6.297 1.00 90.69 197 TRP A N 1
ATOM 1624 C CA . TRP A 1 197 ? -1.680 1.559 7.658 1.00 90.69 197 TRP A CA 1
ATOM 1625 C C . TRP A 1 197 ? -0.681 0.750 8.452 1.00 90.69 197 TRP A C 1
ATOM 1627 O O . TRP A 1 197 ? -0.657 -0.480 8.364 1.00 90.69 197 TRP A O 1
ATOM 1637 N N . ASP A 1 198 ? 0.163 1.448 9.206 1.00 91.06 198 ASP A N 1
ATOM 1638 C CA . ASP A 1 198 ? 1.260 0.813 9.918 1.00 91.06 198 ASP A CA 1
ATOM 1639 C C . ASP A 1 198 ? 0.772 -0.191 10.969 1.00 91.06 198 ASP A C 1
ATOM 1641 O O . ASP A 1 198 ? -0.385 -0.183 11.394 1.00 91.06 198 ASP A O 1
ATOM 1645 N N . PHE A 1 199 ? 1.658 -1.097 11.360 1.00 89.06 199 PHE A N 1
ATOM 1646 C CA . PHE A 1 199 ? 1.340 -2.083 12.383 1.00 89.06 199 PHE A CA 1
ATOM 1647 C C . PHE A 1 199 ? 1.197 -1.443 13.761 1.00 89.06 199 PHE A C 1
ATOM 1649 O O . PHE A 1 199 ? 1.886 -0.478 14.100 1.00 89.06 199 PHE A O 1
ATOM 1656 N N . ILE A 1 200 ? 0.371 -2.077 14.585 1.00 89.19 200 ILE A N 1
ATOM 1657 C CA . ILE A 1 200 ? 0.346 -1.849 16.025 1.00 89.19 200 ILE A CA 1
ATOM 1658 C C . ILE A 1 200 ? 1.513 -2.634 16.662 1.00 89.19 200 ILE A C 1
ATOM 1660 O O . ILE A 1 200 ? 1.675 -3.816 16.332 1.00 89.19 200 ILE A O 1
ATOM 1664 N N . PRO A 1 201 ? 2.345 -2.026 17.536 1.00 86.00 201 PRO A N 1
ATOM 1665 C CA . PRO A 1 201 ? 3.471 -2.707 18.189 1.00 86.00 201 PRO A CA 1
ATOM 1666 C C . PRO A 1 201 ? 3.086 -4.053 18.812 1.00 86.00 201 PRO A C 1
ATOM 1668 O O . PRO A 1 201 ? 3.740 -5.064 18.558 1.00 86.00 201 PRO A O 1
ATOM 1671 N N . GLU A 1 202 ? 1.935 -4.091 19.485 1.00 87.38 202 GLU A N 1
ATOM 1672 C CA . GLU A 1 202 ? 1.356 -5.276 20.119 1.00 87.38 202 GLU A CA 1
ATOM 1673 C C . GLU A 1 202 ? 1.124 -6.448 19.146 1.00 87.38 202 GLU A C 1
ATOM 1675 O O . GLU A 1 202 ? 1.096 -7.603 19.568 1.00 87.38 202 GLU A O 1
ATOM 1680 N N . MET A 1 203 ? 0.980 -6.182 17.841 1.00 89.31 203 MET A N 1
ATOM 1681 C CA . MET A 1 203 ? 0.836 -7.208 16.800 1.00 89.31 203 MET A CA 1
ATOM 1682 C C . MET A 1 203 ? 2.186 -7.702 16.281 1.00 89.31 203 MET A C 1
ATOM 1684 O O . MET A 1 203 ? 2.357 -8.896 16.022 1.00 89.31 203 MET A O 1
ATOM 1688 N N . ILE A 1 204 ? 3.171 -6.808 16.151 1.00 88.12 204 ILE A N 1
ATOM 1689 C CA . ILE A 1 204 ? 4.529 -7.194 15.745 1.00 88.12 204 ILE A CA 1
ATOM 1690 C C . ILE A 1 204 ? 5.179 -8.043 16.844 1.00 88.12 204 ILE A C 1
ATOM 1692 O O . ILE A 1 204 ? 5.804 -9.060 16.549 1.00 88.12 204 ILE A O 1
ATOM 1696 N N . GLU A 1 205 ? 5.015 -7.664 18.102 1.00 87.38 205 GLU A N 1
ATOM 1697 C CA . GLU A 1 205 ? 5.668 -8.324 19.238 1.00 87.38 205 GLU A CA 1
ATOM 1698 C C . GLU A 1 205 ? 4.900 -9.558 19.729 1.00 87.38 205 GLU A C 1
ATOM 1700 O O . GLU A 1 205 ? 5.369 -10.286 20.598 1.00 87.38 205 GLU A O 1
ATOM 1705 N N . ASN A 1 206 ? 3.736 -9.848 19.141 1.00 87.19 206 ASN A N 1
ATOM 1706 C CA . ASN A 1 206 ? 2.905 -10.962 19.565 1.00 87.19 206 ASN A CA 1
ATOM 1707 C C . ASN A 1 206 ? 3.608 -12.324 19.378 1.00 87.19 206 ASN A C 1
ATOM 1709 O O . ASN A 1 206 ? 3.802 -12.796 18.251 1.00 87.19 206 ASN A O 1
ATOM 1713 N N . ASN A 1 207 ? 3.910 -12.989 20.497 1.00 85.75 207 ASN A N 1
ATOM 1714 C CA . ASN A 1 207 ? 4.600 -14.282 20.537 1.00 85.75 207 ASN A CA 1
ATOM 1715 C C . ASN A 1 207 ? 3.867 -15.396 19.773 1.00 85.75 207 ASN A C 1
ATOM 1717 O O . ASN A 1 207 ? 4.514 -16.220 19.122 1.00 85.75 207 ASN A O 1
ATOM 1721 N N . VAL A 1 208 ? 2.529 -15.408 19.791 1.00 87.94 208 VAL A N 1
ATOM 1722 C CA . VAL A 1 208 ? 1.739 -16.378 19.017 1.00 87.94 208 VAL A CA 1
ATOM 1723 C C . VAL A 1 208 ? 1.928 -16.127 17.527 1.00 87.94 208 VAL A C 1
ATOM 1725 O O . VAL A 1 208 ? 2.319 -17.039 16.810 1.00 87.94 208 VAL A O 1
ATOM 1728 N N . LEU A 1 209 ? 1.760 -14.887 17.056 1.00 90.06 209 LEU A N 1
ATOM 1729 C CA . LEU A 1 209 ? 1.934 -14.554 15.633 1.00 90.06 209 LEU A CA 1
ATOM 1730 C C . LEU A 1 209 ? 3.371 -14.794 15.132 1.00 90.06 209 LEU A C 1
ATOM 1732 O O . LEU A 1 209 ? 3.608 -14.884 13.921 1.00 90.06 209 LEU A O 1
ATOM 1736 N N . LEU A 1 210 ? 4.349 -14.856 16.037 1.00 89.25 210 LEU A N 1
ATOM 1737 C CA . LEU A 1 210 ? 5.746 -15.158 15.730 1.00 89.25 210 LEU A CA 1
ATOM 1738 C C . LEU A 1 210 ? 6.019 -16.668 15.624 1.00 89.25 210 LEU A C 1
ATOM 1740 O O . LEU A 1 210 ? 6.851 -17.056 14.801 1.00 89.25 210 LEU A O 1
ATOM 1744 N N . SER A 1 211 ? 5.309 -17.514 16.374 1.00 88.50 211 SER A N 1
ATOM 1745 C CA . SER A 1 211 ? 5.552 -18.963 16.458 1.00 88.50 211 SER A CA 1
ATOM 1746 C C . SER A 1 211 ? 4.661 -19.773 15.512 1.00 88.50 211 SER A C 1
ATOM 1748 O O . SER A 1 211 ? 3.437 -19.717 15.589 1.00 88.50 211 SER A O 1
ATOM 1750 N N . ASP A 1 212 ? 5.272 -20.566 14.628 1.00 87.75 212 ASP A N 1
ATOM 1751 C CA . ASP A 1 212 ? 4.529 -21.462 13.726 1.00 87.75 212 ASP A CA 1
ATOM 1752 C C . ASP A 1 212 ? 3.797 -22.571 14.490 1.00 87.75 212 ASP A C 1
ATOM 1754 O O . ASP A 1 212 ? 2.700 -22.970 14.114 1.00 87.75 212 ASP A O 1
ATOM 1758 N N . GLU A 1 213 ? 4.385 -23.059 15.581 1.00 87.06 213 GLU A N 1
ATOM 1759 C CA . GLU A 1 213 ? 3.778 -24.091 16.419 1.00 87.06 213 GLU A CA 1
ATOM 1760 C C . GLU A 1 213 ? 2.524 -23.571 17.128 1.00 87.06 213 GLU A C 1
ATOM 1762 O O . GLU A 1 213 ? 1.457 -24.174 17.011 1.00 87.06 213 GLU A O 1
ATOM 1767 N N . LYS A 1 214 ? 2.622 -22.407 17.786 1.00 87.06 214 LYS A N 1
ATOM 1768 C CA . LYS A 1 214 ? 1.477 -21.797 18.479 1.00 87.06 214 LYS A CA 1
ATOM 1769 C C . LYS A 1 214 ? 0.352 -21.446 17.505 1.00 87.06 214 LYS A C 1
ATOM 1771 O O . LYS A 1 214 ? -0.812 -21.698 17.808 1.00 87.06 214 LYS A O 1
ATOM 1776 N N . LEU A 1 215 ? 0.685 -20.918 16.321 1.00 89.31 215 LEU A N 1
ATOM 1777 C CA . LEU A 1 215 ? -0.301 -20.654 15.267 1.00 89.31 215 LEU A CA 1
ATOM 1778 C C . LEU A 1 215 ? -1.025 -21.925 14.842 1.00 89.31 215 LEU A C 1
ATOM 1780 O O . LEU A 1 215 ? -2.254 -21.921 14.786 1.00 89.31 215 LEU A O 1
ATOM 1784 N N . ARG A 1 216 ? -0.286 -23.013 14.587 1.00 85.06 216 ARG A N 1
ATOM 1785 C CA . ARG A 1 216 ? -0.901 -24.276 14.173 1.00 85.06 216 ARG A CA 1
ATOM 1786 C C . ARG A 1 216 ? -1.883 -24.801 15.212 1.00 85.06 216 ARG A C 1
ATOM 1788 O O . ARG A 1 216 ? -3.001 -25.165 14.857 1.00 85.06 216 ARG A O 1
ATOM 1795 N N . ASN A 1 217 ? -1.481 -24.772 16.478 1.00 82.19 217 ASN A N 1
ATOM 1796 C CA . ASN A 1 217 ? -2.294 -25.279 17.577 1.00 82.19 217 ASN A CA 1
ATOM 1797 C C . ASN A 1 217 ? -3.574 -24.456 17.802 1.00 82.19 217 ASN A C 1
ATOM 1799 O O . ASN A 1 217 ? -4.598 -25.017 18.183 1.00 82.19 217 ASN A O 1
ATOM 1803 N N . ILE A 1 218 ? -3.533 -23.141 17.562 1.00 85.44 218 ILE A N 1
ATOM 1804 C CA . ILE A 1 218 ? -4.687 -22.249 17.760 1.00 85.44 218 ILE A CA 1
ATOM 1805 C C . ILE A 1 218 ? -5.630 -22.248 16.549 1.00 85.44 218 ILE A C 1
ATOM 1807 O O . ILE A 1 218 ? -6.846 -22.213 16.729 1.00 85.44 218 ILE A O 1
ATOM 1811 N N . LEU A 1 219 ? -5.096 -22.256 15.324 1.00 86.56 219 LEU A N 1
ATOM 1812 C CA . LEU A 1 219 ? -5.899 -22.135 14.102 1.00 86.56 219 LEU A CA 1
ATOM 1813 C C . LEU A 1 219 ? -6.539 -23.460 13.669 1.00 86.56 219 LEU A C 1
ATOM 1815 O O . LEU A 1 219 ? -7.666 -23.458 13.176 1.00 86.56 219 LEU A O 1
ATOM 1819 N N . TRP A 1 220 ? -5.857 -24.590 13.877 1.00 84.88 220 TRP A N 1
ATOM 1820 C CA . TRP A 1 220 ? -6.334 -25.912 13.460 1.00 84.88 220 TRP A CA 1
ATOM 1821 C C . TRP A 1 220 ? -6.456 -26.854 14.657 1.00 84.88 220 TRP A C 1
ATOM 1823 O O . TRP A 1 220 ? -5.745 -27.851 14.774 1.00 84.88 220 TRP A O 1
ATOM 1833 N N . VAL A 1 221 ? -7.390 -26.538 15.557 1.00 71.94 221 VAL A N 1
ATOM 1834 C CA . VAL A 1 221 ? -7.691 -27.376 16.724 1.00 71.94 221 VAL A CA 1
ATOM 1835 C C . VAL A 1 221 ? -8.278 -28.714 16.265 1.00 71.94 221 VAL A C 1
ATOM 1837 O O . VAL A 1 221 ? -9.370 -28.770 15.694 1.00 71.94 221 VAL A O 1
ATOM 1840 N N . SER A 1 222 ? -7.579 -29.815 16.548 1.00 61.53 222 SER A N 1
ATOM 1841 C CA . SER A 1 222 ? -8.154 -31.155 16.413 1.00 61.53 222 SER A CA 1
ATOM 1842 C C . SER A 1 222 ? -9.236 -31.352 17.475 1.00 61.53 222 SER A C 1
ATOM 1844 O O . SER A 1 222 ? -9.001 -31.072 18.650 1.00 61.53 222 SER A O 1
ATOM 1846 N N . ARG A 1 223 ? -10.407 -31.886 17.093 1.00 58.16 223 ARG A N 1
ATOM 1847 C CA . ARG A 1 223 ? -11.540 -32.152 18.012 1.00 58.16 223 ARG A CA 1
ATOM 1848 C C . ARG A 1 223 ? -11.148 -32.975 19.250 1.00 58.16 223 ARG A C 1
ATOM 1850 O O . ARG A 1 223 ? -11.837 -32.903 20.261 1.00 58.16 223 ARG A O 1
ATOM 1857 N N . ASN A 1 224 ? -10.039 -33.713 19.176 1.00 54.06 224 ASN A N 1
ATOM 1858 C CA . ASN A 1 224 ? -9.560 -34.606 20.230 1.00 54.06 224 ASN A CA 1
ATOM 1859 C C . ASN A 1 224 ? -8.397 -34.029 21.061 1.00 54.06 224 ASN A C 1
ATOM 1861 O O . ASN A 1 224 ? -7.940 -34.686 21.993 1.00 54.06 224 ASN A O 1
ATOM 1865 N N . GLN A 1 225 ? -7.900 -32.824 20.759 1.00 56.66 225 GLN A N 1
ATOM 1866 C CA . GLN A 1 225 ? -6.819 -32.189 21.518 1.00 56.66 225 GLN A CA 1
ATOM 1867 C C . GLN A 1 225 ? -7.3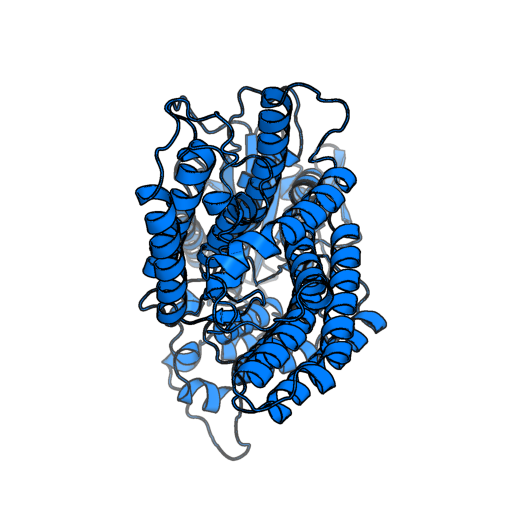75 -31.143 22.489 1.00 56.66 225 GLN A C 1
ATOM 1869 O O . GLN A 1 225 ? -7.877 -30.094 22.091 1.00 56.66 225 GLN A O 1
ATOM 1874 N N . LYS A 1 226 ? -7.230 -31.402 23.795 1.00 55.38 226 LYS A N 1
ATOM 1875 C CA . LYS A 1 226 ? -7.363 -30.361 24.821 1.00 55.38 226 LYS A CA 1
ATOM 1876 C C . LYS A 1 226 ? -6.110 -29.492 24.773 1.00 55.38 226 LYS A C 1
ATOM 1878 O O . LYS A 1 226 ? -5.104 -29.833 25.387 1.00 55.38 226 LYS A O 1
ATOM 1883 N N . TYR A 1 227 ? -6.161 -28.386 24.038 1.00 57.97 227 TYR A N 1
ATOM 1884 C CA . TYR A 1 227 ? -5.095 -27.391 24.084 1.00 57.97 227 TYR A CA 1
ATOM 1885 C C . TYR A 1 227 ? -5.043 -26.786 25.496 1.00 57.97 227 TYR A C 1
ATOM 1887 O O . TYR A 1 227 ? -5.960 -26.072 25.913 1.00 57.97 227 TYR A O 1
ATOM 1895 N N . GLN A 1 228 ? -3.999 -27.112 26.261 1.00 57.38 228 GLN A N 1
ATOM 1896 C CA . GLN A 1 228 ? -3.704 -26.423 27.512 1.00 57.38 228 GLN A CA 1
ATOM 1897 C C . GLN A 1 228 ? -3.131 -25.053 27.146 1.00 57.38 228 GLN A C 1
ATOM 1899 O O . GLN A 1 228 ? -1.955 -24.921 26.839 1.00 57.38 228 GLN A O 1
ATOM 1904 N N . VAL A 1 229 ? -3.996 -24.038 27.101 1.00 58.16 229 VAL A N 1
ATOM 1905 C CA . VAL A 1 229 ? -3.559 -22.656 26.886 1.00 58.16 229 VAL A CA 1
ATOM 1906 C C . VAL A 1 229 ? -2.766 -22.226 28.122 1.00 58.16 229 VAL A C 1
ATOM 1908 O O . VAL A 1 229 ? -3.358 -22.083 29.201 1.00 58.16 229 VAL A O 1
ATOM 1911 N N . ASP A 1 230 ? -1.461 -21.997 27.971 1.00 59.16 230 ASP A N 1
ATOM 1912 C CA . ASP A 1 230 ? -0.654 -21.319 28.989 1.00 59.16 230 ASP A CA 1
ATOM 1913 C C . ASP A 1 230 ? -1.313 -19.990 29.376 1.00 59.16 230 ASP A C 1
ATOM 1915 O O . ASP A 1 230 ? -1.947 -19.336 28.547 1.00 59.16 230 ASP A O 1
ATOM 1919 N N . LYS A 1 231 ? -1.190 -19.557 30.639 1.00 57.31 231 LYS A N 1
ATOM 1920 C CA . LYS A 1 231 ? -1.804 -18.292 31.098 1.00 57.31 231 LYS A CA 1
ATOM 1921 C C . LYS A 1 231 ? -1.421 -17.100 30.208 1.00 57.31 231 LYS A C 1
ATOM 1923 O O . LYS A 1 231 ? -2.285 -16.270 29.947 1.00 57.31 231 LYS A O 1
ATOM 1928 N N . GLU A 1 232 ? -0.190 -17.062 29.700 1.00 56.44 232 GLU A N 1
ATOM 1929 C CA . GLU A 1 232 ? 0.299 -16.016 28.787 1.00 56.44 232 GLU A CA 1
ATOM 1930 C C . GLU A 1 232 ? -0.344 -16.068 27.391 1.00 56.44 232 GLU A C 1
ATOM 1932 O O . GLU A 1 232 ? -0.519 -15.037 26.746 1.00 56.44 232 GLU A O 1
ATOM 1937 N N . ASP A 1 233 ? -0.771 -17.247 26.933 1.00 60.72 233 ASP A N 1
ATOM 1938 C CA . ASP A 1 233 ? -1.419 -17.404 25.633 1.00 60.72 233 ASP A CA 1
ATOM 1939 C C . ASP A 1 233 ? -2.925 -17.086 25.693 1.00 60.72 233 ASP A C 1
ATOM 1941 O O . ASP A 1 233 ? -3.532 -16.877 24.645 1.00 60.72 233 ASP A O 1
ATOM 1945 N N . LYS A 1 234 ? -3.554 -17.003 26.879 1.00 58.56 234 LYS A N 1
ATOM 1946 C CA . LYS A 1 234 ? -5.020 -16.826 27.026 1.00 58.56 234 LYS A CA 1
ATOM 1947 C C . LYS A 1 234 ? -5.563 -15.476 26.546 1.00 58.56 234 LYS A C 1
ATOM 1949 O O . LYS A 1 234 ? -6.751 -15.409 26.209 1.00 58.56 234 LYS A O 1
ATOM 1954 N N . ASP A 1 235 ? -4.710 -14.456 26.465 1.00 63.31 235 ASP A N 1
ATOM 1955 C CA . ASP A 1 235 ? -5.059 -13.091 26.043 1.00 63.31 235 ASP A CA 1
ATOM 1956 C C . ASP A 1 235 ? -4.394 -12.652 24.729 1.00 63.31 235 ASP A C 1
ATOM 1958 O O . ASP A 1 235 ? -4.284 -11.461 24.432 1.00 63.31 235 ASP A O 1
ATOM 1962 N N . ASN A 1 236 ? -3.995 -13.606 23.881 1.00 81.81 236 ASN A N 1
ATOM 1963 C CA . ASN A 1 236 ? -3.432 -13.277 22.573 1.00 81.81 236 ASN A CA 1
ATOM 1964 C C . ASN A 1 236 ? -4.485 -12.740 21.574 1.00 81.81 236 ASN A C 1
ATOM 1966 O O . ASN A 1 236 ? -5.686 -13.009 21.681 1.00 81.81 236 ASN A O 1
ATOM 1970 N N . ALA A 1 237 ? -4.014 -12.014 20.553 1.00 86.12 237 ALA A N 1
ATOM 1971 C CA . ALA A 1 237 ? -4.851 -11.332 19.565 1.00 86.12 237 ALA A CA 1
ATOM 1972 C C . ALA A 1 237 ? -5.821 -12.260 18.806 1.00 86.12 237 ALA A C 1
ATOM 1974 O O . ALA A 1 237 ? -6.959 -11.863 18.555 1.00 86.12 237 ALA A O 1
ATOM 1975 N N . ILE A 1 238 ? -5.417 -13.495 18.476 1.00 87.62 238 ILE A N 1
ATOM 1976 C CA . ILE A 1 238 ? -6.275 -14.462 17.768 1.00 87.62 238 ILE A CA 1
ATOM 1977 C C . ILE A 1 238 ? -7.413 -14.927 18.676 1.00 87.62 238 ILE A C 1
ATOM 1979 O O . ILE A 1 238 ? -8.567 -14.955 18.254 1.00 87.62 238 ILE A O 1
ATOM 1983 N N . ILE A 1 239 ? -7.126 -15.226 19.945 1.00 85.88 239 ILE A N 1
ATOM 1984 C CA . ILE A 1 239 ? -8.170 -15.607 20.905 1.00 85.88 239 ILE A CA 1
ATOM 1985 C C . ILE A 1 239 ? -9.134 -14.439 21.146 1.00 85.88 239 ILE A C 1
ATOM 1987 O O . ILE A 1 239 ? -10.347 -14.654 21.176 1.00 85.88 239 ILE A O 1
ATOM 1991 N N . LYS A 1 240 ? -8.633 -13.200 21.269 1.00 86.75 240 LYS A N 1
ATOM 1992 C CA . LYS A 1 240 ? -9.492 -12.005 21.366 1.00 86.75 240 LYS A CA 1
ATOM 1993 C C . LYS A 1 240 ? -10.365 -11.828 20.121 1.00 86.75 240 LYS A C 1
ATOM 1995 O O . LYS A 1 240 ? -11.555 -11.545 20.251 1.00 86.75 240 LYS A O 1
ATOM 2000 N N . PHE A 1 241 ? -9.818 -12.071 18.930 1.00 88.94 241 PHE A N 1
ATOM 2001 C CA . PHE A 1 241 ? -10.581 -12.076 17.683 1.00 88.94 241 PHE A CA 1
ATOM 2002 C C . PHE A 1 241 ? -11.676 -13.157 17.673 1.00 88.94 241 PHE A C 1
ATOM 2004 O O . PHE A 1 241 ? -12.819 -12.851 17.348 1.00 88.94 241 PHE A O 1
ATOM 2011 N N . PHE A 1 242 ? -11.381 -14.386 18.105 1.00 85.50 242 PHE A N 1
ATOM 2012 C CA . PHE A 1 242 ? -12.373 -15.468 18.171 1.00 85.50 242 PHE A CA 1
ATOM 2013 C C . PHE A 1 242 ? -13.475 -15.212 19.206 1.00 85.50 242 PHE A C 1
ATOM 2015 O O . PHE A 1 242 ? -14.634 -15.552 18.971 1.00 85.50 242 PHE A O 1
ATOM 2022 N N . LYS A 1 243 ? -13.138 -14.583 20.339 1.00 80.69 243 LYS A N 1
ATOM 2023 C CA . LYS A 1 243 ? -14.113 -14.176 21.364 1.00 80.69 243 LYS A CA 1
ATOM 2024 C C . LYS A 1 243 ? -14.983 -13.001 20.900 1.00 80.69 243 LYS A C 1
ATOM 2026 O O . LYS A 1 243 ? -16.155 -12.931 21.267 1.00 80.69 243 LYS A O 1
ATOM 2031 N N . SER A 1 244 ? -14.436 -12.094 20.088 1.00 73.44 244 SER A N 1
ATOM 2032 C CA . SER A 1 244 ? -15.143 -10.898 19.629 1.00 73.44 244 SER A CA 1
ATOM 2033 C C . SER A 1 244 ? -15.828 -11.105 18.278 1.00 73.44 244 SER A C 1
ATOM 2035 O O . SER A 1 244 ? -15.272 -10.882 17.198 1.00 73.44 244 SER A O 1
ATOM 2037 N N . LYS A 1 245 ? -17.106 -11.480 18.346 1.00 57.25 245 LYS A N 1
ATOM 2038 C CA . LYS A 1 245 ? -17.956 -11.821 17.194 1.00 57.25 245 LYS A CA 1
ATOM 2039 C C . LYS A 1 245 ? -18.273 -10.665 16.234 1.00 57.25 245 LYS A C 1
ATOM 2041 O O . LYS A 1 245 ? -19.071 -10.883 15.335 1.00 57.25 245 LYS A O 1
ATOM 2046 N N . GLN A 1 246 ? -17.691 -9.473 16.390 1.00 65.69 246 GLN A N 1
ATOM 2047 C CA . GLN A 1 246 ? -17.946 -8.300 15.533 1.00 65.69 246 GLN A CA 1
ATOM 2048 C C . GLN A 1 246 ? -16.666 -7.641 14.975 1.00 65.69 246 GLN A C 1
ATOM 2050 O O . GLN A 1 246 ? -16.744 -6.835 14.057 1.00 65.69 246 GLN A O 1
ATOM 2055 N N . ASN A 1 247 ? -15.469 -8.039 15.425 1.00 78.88 247 ASN A N 1
ATOM 2056 C CA . ASN A 1 247 ? -14.232 -7.296 15.137 1.00 78.88 247 ASN A CA 1
ATOM 2057 C C . ASN A 1 247 ? -13.518 -7.742 13.853 1.00 78.88 247 ASN A C 1
ATOM 2059 O O . ASN A 1 247 ? -12.387 -8.232 13.896 1.00 78.88 247 ASN A O 1
ATOM 2063 N N . THR A 1 248 ? -14.153 -7.544 12.698 1.00 88.06 248 THR A N 1
ATOM 2064 C CA . THR A 1 248 ? -13.558 -7.856 11.386 1.00 88.06 248 THR A CA 1
ATOM 2065 C C . THR A 1 248 ? -12.219 -7.151 11.170 1.00 88.06 248 THR A C 1
ATOM 2067 O O . THR A 1 248 ? -11.277 -7.755 10.659 1.00 88.06 248 THR A O 1
ATOM 2070 N N . LEU A 1 249 ? -12.078 -5.914 11.648 1.00 88.81 249 LEU A N 1
ATOM 2071 C CA . LEU A 1 249 ? -10.834 -5.166 11.510 1.00 88.81 249 LEU A CA 1
ATOM 2072 C C . LEU A 1 249 ? -9.658 -5.774 12.291 1.00 88.81 249 LEU A C 1
ATOM 2074 O O . LEU A 1 249 ? -8.544 -5.811 11.773 1.00 88.81 249 LEU A O 1
ATOM 2078 N N . LEU A 1 250 ? -9.893 -6.299 13.500 1.00 90.81 250 LEU A N 1
ATOM 2079 C CA . LEU A 1 250 ? -8.846 -7.000 14.248 1.00 90.81 250 LEU A CA 1
ATOM 2080 C C . LEU A 1 250 ? -8.374 -8.235 13.472 1.00 90.81 250 LEU A C 1
ATOM 2082 O O . LEU A 1 250 ? -7.173 -8.456 13.344 1.00 90.81 250 LEU A O 1
ATOM 2086 N N . GLY A 1 251 ? -9.308 -8.999 12.899 1.00 93.12 251 GLY A N 1
ATOM 2087 C CA . GLY A 1 251 ? -8.978 -10.120 12.020 1.00 93.12 251 GLY A CA 1
ATOM 2088 C C . GLY A 1 251 ? -8.149 -9.685 10.805 1.00 93.12 251 GLY A C 1
ATOM 2089 O O . GLY A 1 251 ? -7.146 -10.321 10.489 1.00 93.12 251 GLY A O 1
ATOM 2090 N N . LEU A 1 252 ? -8.513 -8.574 10.156 1.00 94.12 252 LEU A N 1
ATOM 2091 C CA . LEU A 1 252 ? -7.750 -8.019 9.033 1.00 94.12 252 LEU A CA 1
ATOM 2092 C C . LEU A 1 252 ? -6.328 -7.604 9.444 1.00 94.12 252 LEU A C 1
ATOM 2094 O O . LEU A 1 252 ? -5.390 -7.859 8.691 1.00 94.12 252 LEU A O 1
ATOM 2098 N N . GLU A 1 253 ? -6.136 -7.031 10.636 1.00 93.94 253 GLU A N 1
ATOM 2099 C CA . GLU A 1 253 ? -4.801 -6.690 11.151 1.00 93.94 253 GLU A CA 1
ATOM 2100 C C . GLU A 1 253 ? -3.957 -7.943 11.446 1.00 93.94 253 GLU A C 1
ATOM 2102 O O . GLU A 1 253 ? -2.763 -7.980 11.123 1.00 93.94 253 GLU A O 1
ATOM 2107 N N . ILE A 1 254 ? -4.565 -9.001 11.999 1.00 94.69 254 ILE A N 1
ATOM 2108 C CA . ILE A 1 254 ? -3.903 -10.304 12.186 1.00 94.69 254 ILE A CA 1
ATOM 2109 C C . ILE A 1 254 ? -3.482 -10.869 10.825 1.00 94.69 254 ILE A C 1
ATOM 2111 O O . ILE A 1 254 ? -2.314 -11.216 10.634 1.00 94.69 254 ILE A O 1
ATOM 2115 N N . ALA A 1 255 ? -4.409 -10.925 9.863 1.00 95.75 255 ALA A N 1
ATOM 2116 C CA . ALA A 1 255 ? -4.151 -11.442 8.524 1.00 95.75 255 ALA A CA 1
ATOM 2117 C C . ALA A 1 255 ? -3.054 -10.639 7.809 1.00 95.75 255 ALA A C 1
ATOM 2119 O O . ALA A 1 255 ? -2.133 -11.236 7.253 1.00 95.75 255 ALA A O 1
ATOM 2120 N N . LYS A 1 256 ? -3.084 -9.300 7.888 1.00 95.44 256 LYS A N 1
ATOM 2121 C CA . LYS A 1 256 ? -2.023 -8.418 7.374 1.00 95.44 256 LYS A CA 1
ATOM 2122 C C . LYS A 1 256 ? -0.672 -8.751 7.998 1.00 95.44 256 LYS A C 1
ATOM 2124 O O . LYS A 1 256 ? 0.329 -8.841 7.284 1.00 95.44 256 LYS A O 1
ATOM 2129 N N . THR A 1 257 ? -0.626 -8.935 9.316 1.00 95.06 257 THR A N 1
ATOM 2130 C CA . THR A 1 257 ? 0.609 -9.253 10.046 1.00 95.06 257 THR A CA 1
ATOM 2131 C C . THR A 1 257 ? 1.192 -10.589 9.590 1.00 95.06 257 THR A C 1
ATOM 2133 O O . THR A 1 257 ? 2.380 -10.669 9.279 1.00 95.06 257 THR A O 1
ATOM 2136 N N . LEU A 1 258 ? 0.360 -11.624 9.465 1.00 95.62 258 LEU A N 1
ATOM 2137 C CA . LEU A 1 258 ? 0.770 -12.942 8.970 1.00 95.62 258 LEU A CA 1
ATOM 2138 C C . LEU A 1 258 ? 1.207 -12.893 7.496 1.00 95.62 258 LEU A C 1
ATOM 2140 O O . LEU A 1 258 ? 2.280 -13.394 7.152 1.00 95.62 258 LEU A O 1
ATOM 2144 N N . PHE A 1 259 ? 0.442 -12.209 6.641 1.00 95.69 259 PHE A N 1
ATOM 2145 C CA . PHE A 1 259 ? 0.772 -11.969 5.232 1.00 95.69 259 PHE A CA 1
ATOM 2146 C C . PHE A 1 259 ? 2.150 -11.316 5.080 1.00 95.69 259 PHE A C 1
ATOM 2148 O O . PHE A 1 259 ? 2.995 -11.790 4.316 1.00 95.69 259 PHE A O 1
ATOM 2155 N N . SER A 1 260 ? 2.415 -10.287 5.883 1.00 94.25 260 SER A N 1
ATOM 2156 C CA . SER A 1 260 ? 3.681 -9.543 5.915 1.00 94.25 260 SER A CA 1
ATOM 2157 C C . SER A 1 260 ? 4.868 -10.374 6.409 1.00 94.25 260 SER A C 1
ATOM 2159 O O . SER A 1 260 ? 6.019 -9.993 6.212 1.00 94.25 260 SER A O 1
ATOM 2161 N N . ARG A 1 261 ? 4.608 -11.530 7.028 1.00 93.25 261 ARG A N 1
ATOM 2162 C CA . ARG A 1 261 ? 5.605 -12.527 7.451 1.00 93.25 261 ARG A CA 1
ATOM 2163 C C . ARG A 1 261 ? 5.718 -13.711 6.489 1.00 93.25 261 ARG A C 1
ATOM 2165 O O . ARG A 1 261 ? 6.433 -14.660 6.790 1.00 93.25 261 ARG A O 1
ATOM 2172 N N . LYS A 1 262 ? 5.013 -13.673 5.351 1.00 94.00 262 LYS A N 1
ATOM 2173 C CA . LYS A 1 262 ? 4.857 -14.790 4.398 1.00 94.00 262 LYS A CA 1
ATOM 2174 C C . LYS A 1 262 ? 4.207 -16.043 5.001 1.00 94.00 262 LYS A C 1
ATOM 2176 O O . LYS A 1 262 ? 4.315 -17.125 4.430 1.00 94.00 262 LYS A O 1
ATOM 2181 N N . LYS A 1 263 ? 3.473 -15.893 6.107 1.00 94.94 263 LYS A N 1
ATOM 2182 C CA . LYS A 1 263 ? 2.625 -16.9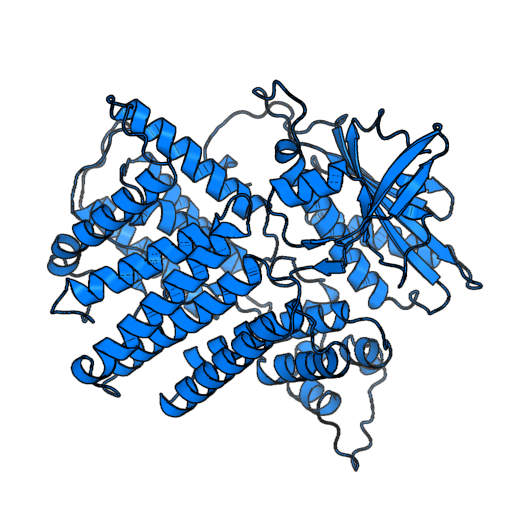37 6.704 1.00 94.94 263 LYS A CA 1
ATOM 2183 C C . LYS A 1 263 ? 1.278 -16.971 5.983 1.00 94.94 263 LYS A C 1
ATOM 2185 O O . LYS A 1 263 ? 0.241 -16.583 6.513 1.00 94.94 263 LYS A O 1
ATOM 2190 N N . PHE A 1 264 ? 1.333 -17.285 4.687 1.00 95.50 264 PHE A N 1
ATOM 2191 C CA . PHE A 1 264 ? 0.211 -17.120 3.761 1.00 95.50 264 PHE A CA 1
ATOM 2192 C C . PHE A 1 264 ? -0.953 -18.070 4.049 1.00 95.50 264 PHE A C 1
ATOM 2194 O O . PHE A 1 264 ? -2.095 -17.716 3.781 1.00 95.50 264 PHE A O 1
ATOM 2201 N N . ILE A 1 265 ? -0.673 -19.264 4.573 1.00 94.31 265 ILE A N 1
ATOM 2202 C CA . ILE A 1 265 ? -1.700 -20.261 4.899 1.00 94.31 265 ILE A CA 1
ATOM 2203 C C . ILE A 1 265 ? -2.469 -19.809 6.143 1.00 94.31 265 ILE A C 1
ATOM 2205 O O . ILE A 1 265 ? -3.694 -19.805 6.151 1.00 94.31 265 ILE A O 1
ATOM 2209 N N . GLU A 1 266 ? -1.750 -19.353 7.164 1.00 95.75 266 GLU A N 1
ATOM 2210 C CA . GLU A 1 266 ? -2.305 -18.825 8.406 1.00 95.75 266 GLU A CA 1
ATOM 2211 C C . GLU A 1 266 ? -3.087 -17.527 8.156 1.00 95.75 266 GLU A C 1
ATOM 2213 O O . GLU A 1 266 ? -4.155 -17.322 8.727 1.00 95.75 266 GLU A O 1
ATOM 2218 N N . ALA A 1 267 ? -2.585 -16.653 7.277 1.00 96.75 267 ALA A N 1
ATOM 2219 C CA . ALA A 1 267 ? -3.306 -15.450 6.871 1.00 96.75 267 ALA A CA 1
ATOM 2220 C C . ALA A 1 267 ? -4.628 -15.796 6.161 1.00 96.75 267 ALA A C 1
ATOM 2222 O O . ALA A 1 267 ? -5.662 -15.223 6.498 1.00 96.75 267 ALA A O 1
ATOM 2223 N N . ASP A 1 268 ? -4.609 -16.747 5.220 1.00 96.25 268 ASP A N 1
ATOM 2224 C CA . ASP A 1 268 ? -5.803 -17.202 4.491 1.00 96.25 268 ASP A CA 1
ATOM 2225 C C . ASP A 1 268 ? -6.839 -17.848 5.427 1.00 96.25 268 ASP A C 1
ATOM 2227 O O . ASP A 1 268 ? -8.040 -17.648 5.263 1.00 96.25 268 ASP A O 1
ATOM 2231 N N . GLU A 1 269 ? -6.389 -18.540 6.476 1.00 95.00 269 GLU A N 1
ATOM 2232 C CA . GLU A 1 269 ? -7.257 -19.101 7.516 1.00 95.00 269 GLU A CA 1
ATOM 2233 C C . GLU A 1 269 ? -8.012 -18.010 8.297 1.00 95.00 269 GLU A C 1
ATOM 2235 O O . GLU A 1 269 ? -9.230 -18.086 8.462 1.00 95.00 269 GLU A O 1
ATOM 2240 N N . ILE A 1 270 ? -7.331 -16.933 8.703 1.00 95.31 270 ILE A N 1
ATOM 2241 C CA . ILE A 1 270 ? -7.995 -15.782 9.337 1.00 95.31 270 ILE A CA 1
ATOM 2242 C C . ILE A 1 270 ? -8.992 -15.122 8.374 1.00 95.31 270 ILE A C 1
ATOM 2244 O O . ILE A 1 270 ? -10.111 -14.785 8.771 1.00 95.31 270 ILE A O 1
ATOM 2248 N N . ILE A 1 271 ? -8.623 -14.976 7.097 1.00 96.31 271 ILE A N 1
ATOM 2249 C CA . ILE A 1 271 ? -9.517 -14.437 6.066 1.00 96.31 271 ILE A CA 1
ATOM 2250 C C . ILE A 1 271 ? -10.752 -15.320 5.878 1.00 96.31 271 ILE A C 1
ATOM 2252 O O . ILE A 1 271 ? -11.860 -14.796 5.783 1.00 96.31 271 ILE A O 1
ATOM 2256 N N . ARG A 1 272 ? -10.605 -16.647 5.892 1.00 94.69 272 ARG A N 1
ATOM 2257 C CA . ARG A 1 272 ? -11.730 -17.588 5.815 1.00 94.69 272 ARG A CA 1
ATOM 2258 C C . ARG A 1 272 ? -12.750 -17.345 6.927 1.00 94.69 272 ARG A C 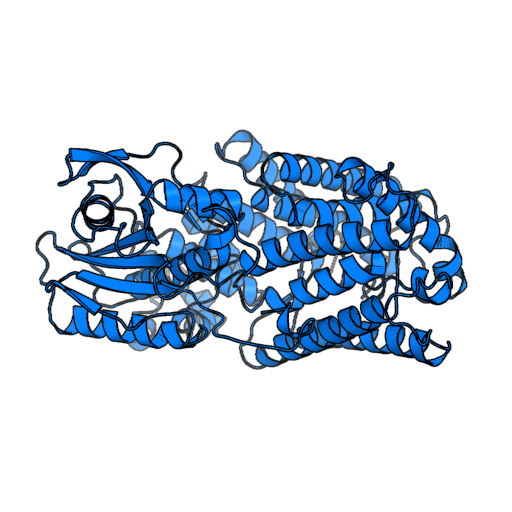1
ATOM 2260 O O . ARG A 1 272 ? -13.946 -17.327 6.648 1.00 94.69 272 ARG A O 1
ATOM 2267 N N . ILE A 1 273 ? -12.286 -17.112 8.155 1.00 92.62 273 ILE A N 1
ATOM 2268 C CA . ILE A 1 273 ? -13.144 -16.833 9.321 1.00 92.62 273 ILE A CA 1
ATOM 2269 C C . ILE A 1 273 ? -13.875 -15.491 9.173 1.00 92.62 273 ILE A C 1
ATOM 2271 O O . ILE A 1 273 ? -15.044 -15.370 9.539 1.00 92.62 273 ILE A O 1
ATOM 2275 N N . ILE A 1 274 ? -13.213 -14.473 8.617 1.00 93.81 274 ILE A N 1
ATOM 2276 C CA . ILE A 1 274 ? -13.863 -13.191 8.306 1.00 93.81 274 ILE A CA 1
ATOM 2277 C C . ILE A 1 274 ? -14.950 -13.400 7.246 1.00 93.81 274 ILE A C 1
ATOM 2279 O O . ILE A 1 274 ? -16.096 -12.993 7.435 1.00 93.81 274 ILE A O 1
ATOM 2283 N N . LEU A 1 275 ? -14.613 -14.071 6.144 1.00 94.25 275 LEU A N 1
ATOM 2284 C CA . LEU A 1 275 ? -15.503 -14.247 4.997 1.00 94.25 275 LEU A CA 1
ATOM 2285 C C . LEU A 1 275 ? -16.669 -15.204 5.267 1.00 94.25 275 LEU A C 1
ATOM 2287 O O . LEU A 1 275 ? -17.698 -15.083 4.608 1.00 94.25 275 LEU A O 1
ATOM 2291 N N . SER A 1 276 ? -16.564 -16.109 6.244 1.00 92.44 276 SER A N 1
ATOM 2292 C CA . SER A 1 276 ? -17.707 -16.926 6.672 1.00 92.44 276 SER A CA 1
ATOM 2293 C C . SER A 1 276 ? -18.801 -16.102 7.356 1.00 92.44 276 SER A C 1
ATOM 2295 O O . SER A 1 276 ? -19.929 -16.567 7.479 1.00 92.44 276 SER A O 1
ATOM 2297 N N . ARG A 1 277 ? -18.471 -14.892 7.824 1.00 89.12 277 ARG A N 1
ATOM 2298 C CA . ARG A 1 277 ? -19.401 -13.953 8.465 1.00 89.12 277 ARG A CA 1
ATOM 2299 C C . ARG A 1 277 ? -19.781 -12.808 7.533 1.00 89.12 277 ARG A C 1
ATOM 2301 O O . ARG A 1 277 ? -20.951 -12.463 7.421 1.00 89.12 277 ARG A O 1
ATOM 2308 N N . GLU A 1 278 ? -18.792 -12.242 6.851 1.00 91.06 278 GLU A N 1
ATOM 2309 C CA . GLU A 1 278 ? -18.951 -11.130 5.917 1.00 91.06 278 GLU A CA 1
ATOM 2310 C C . GLU A 1 278 ? -18.455 -11.538 4.522 1.00 91.06 278 GLU A C 1
ATOM 2312 O O . GLU A 1 278 ? -17.389 -11.107 4.072 1.00 91.06 278 GLU A O 1
ATOM 2317 N N . PRO A 1 279 ? -19.222 -12.357 3.781 1.00 93.62 279 PRO A N 1
ATOM 2318 C CA . PRO A 1 279 ? -18.766 -12.930 2.514 1.00 93.62 279 PRO A CA 1
ATOM 2319 C C . PRO A 1 279 ? -18.506 -11.888 1.420 1.00 93.62 279 PRO A C 1
ATOM 2321 O O . PRO A 1 279 ? -17.859 -12.211 0.423 1.00 93.62 279 PRO A O 1
ATOM 2324 N N . LYS A 1 280 ? -19.002 -10.657 1.589 1.00 93.44 280 LYS A N 1
ATOM 2325 C CA . LYS A 1 280 ? -18.845 -9.520 0.667 1.00 93.44 280 LYS A CA 1
ATOM 2326 C C . LYS A 1 280 ? -17.836 -8.475 1.165 1.00 93.44 280 LYS A C 1
ATOM 2328 O O . LYS A 1 280 ? -17.786 -7.376 0.619 1.00 93.44 280 LYS A O 1
ATOM 2333 N N . ASN A 1 281 ? -17.048 -8.779 2.202 1.00 91.88 281 ASN A N 1
ATOM 2334 C CA . ASN A 1 281 ? -16.037 -7.853 2.706 1.00 91.88 281 ASN A CA 1
ATOM 2335 C C . ASN A 1 281 ? -14.910 -7.674 1.674 1.00 91.88 281 ASN A C 1
ATOM 2337 O O . ASN A 1 281 ? -14.054 -8.546 1.507 1.00 91.88 281 ASN A O 1
ATOM 2341 N N . ILE A 1 282 ? -14.912 -6.536 0.975 1.00 92.94 282 ILE A N 1
ATOM 2342 C CA . ILE A 1 282 ? -13.993 -6.263 -0.137 1.00 92.94 282 ILE A CA 1
ATOM 2343 C C . ILE A 1 282 ? -12.521 -6.273 0.288 1.00 92.94 282 ILE A C 1
ATOM 2345 O O . ILE A 1 282 ? -11.668 -6.708 -0.484 1.00 92.94 282 ILE A O 1
ATOM 2349 N N . ILE A 1 283 ? -12.210 -5.848 1.513 1.00 94.25 283 ILE A N 1
ATOM 2350 C CA . ILE A 1 283 ? -10.828 -5.769 2.000 1.00 94.25 283 ILE A CA 1
ATOM 2351 C C . ILE A 1 283 ? -10.289 -7.168 2.278 1.00 94.25 283 ILE A C 1
ATOM 2353 O O . ILE A 1 283 ? -9.195 -7.499 1.828 1.00 94.25 283 ILE A O 1
ATOM 2357 N N . ALA A 1 284 ? -11.079 -8.021 2.937 1.00 95.19 284 ALA A N 1
ATOM 2358 C CA . ALA A 1 284 ? -10.716 -9.415 3.174 1.00 95.19 284 ALA A CA 1
ATOM 2359 C C . ALA A 1 284 ? -10.539 -10.187 1.855 1.00 95.19 284 ALA A C 1
ATOM 2361 O O . ALA A 1 284 ? -9.539 -10.880 1.666 1.00 95.19 284 ALA A O 1
ATOM 2362 N N . ARG A 1 285 ? -11.475 -10.009 0.912 1.00 96.19 285 ARG A N 1
ATOM 2363 C CA . ARG A 1 285 ? -11.415 -10.601 -0.435 1.00 96.19 285 ARG A CA 1
ATOM 2364 C C . ARG A 1 285 ? -10.187 -10.119 -1.223 1.00 96.19 285 ARG A C 1
ATOM 2366 O O . ARG A 1 285 ? -9.486 -10.918 -1.837 1.00 96.19 285 ARG A O 1
ATOM 2373 N N . THR A 1 286 ? -9.868 -8.827 -1.152 1.00 95.81 286 THR A N 1
ATOM 2374 C CA . THR A 1 286 ? -8.684 -8.252 -1.815 1.00 95.81 286 THR A CA 1
ATOM 2375 C C . THR A 1 286 ? -7.383 -8.743 -1.178 1.00 95.81 286 THR A C 1
ATOM 2377 O O . THR A 1 286 ? -6.458 -9.116 -1.892 1.00 95.81 286 THR A O 1
ATOM 2380 N N . LEU A 1 287 ? -7.310 -8.841 0.152 1.00 96.25 287 LEU A N 1
ATOM 2381 C CA . LEU A 1 287 ? -6.145 -9.424 0.822 1.00 96.25 287 LEU A CA 1
ATOM 2382 C C . LEU A 1 287 ? -5.967 -10.907 0.450 1.00 96.25 287 LEU A C 1
ATOM 2384 O O . LEU A 1 287 ? -4.835 -11.361 0.288 1.00 96.25 287 LEU A O 1
ATOM 2388 N N . LYS A 1 288 ? -7.060 -11.648 0.226 1.00 97.31 288 LYS A N 1
ATOM 2389 C CA . LYS A 1 288 ? -7.008 -13.016 -0.311 1.00 97.31 288 LYS A CA 1
ATOM 2390 C C . LYS A 1 288 ? -6.408 -13.071 -1.715 1.00 97.31 288 LYS A C 1
ATOM 2392 O O . LYS A 1 288 ? -5.547 -13.910 -1.962 1.00 97.31 288 LYS A O 1
ATOM 2397 N N . ILE A 1 289 ? -6.792 -12.155 -2.608 1.00 96.62 289 ILE A N 1
ATOM 2398 C CA . ILE A 1 289 ? -6.143 -11.983 -3.921 1.00 96.62 289 ILE A CA 1
ATOM 2399 C C . ILE A 1 289 ? -4.638 -11.767 -3.737 1.00 96.62 289 ILE A C 1
ATOM 2401 O O . ILE A 1 289 ? -3.847 -12.485 -4.353 1.00 96.62 289 ILE A O 1
ATOM 2405 N N . SER A 1 290 ? -4.238 -10.857 -2.840 1.00 95.94 290 SER A N 1
ATOM 2406 C CA . SER A 1 290 ? -2.825 -10.589 -2.554 1.00 95.94 290 SER A CA 1
ATOM 2407 C C . SER A 1 290 ? -2.076 -11.818 -2.035 1.00 95.94 290 SER A C 1
ATOM 2409 O O . SER A 1 290 ? -0.961 -12.100 -2.477 1.00 95.94 290 SER A O 1
ATOM 2411 N N . ILE A 1 291 ? -2.693 -12.605 -1.151 1.00 97.19 291 ILE A N 1
ATOM 2412 C CA . ILE A 1 291 ? -2.145 -13.878 -0.666 1.00 97.19 291 ILE A CA 1
ATOM 2413 C C . ILE A 1 291 ? -1.972 -14.876 -1.820 1.00 97.19 291 ILE A C 1
ATOM 2415 O O . ILE A 1 291 ? -0.903 -15.476 -1.956 1.00 97.19 291 ILE A O 1
ATOM 2419 N N . LEU A 1 292 ? -2.995 -15.050 -2.661 1.00 97.44 292 LEU A N 1
ATOM 2420 C CA . LEU A 1 292 ? -2.999 -16.030 -3.747 1.00 97.44 292 LEU A CA 1
ATOM 2421 C C . LEU A 1 292 ? -1.901 -15.753 -4.771 1.00 97.44 292 LEU A C 1
ATOM 2423 O O . LEU A 1 292 ? -1.125 -16.661 -5.075 1.00 97.44 292 LEU A O 1
ATOM 2427 N N . TRP A 1 293 ? -1.765 -14.518 -5.267 1.00 95.44 293 TRP A N 1
ATOM 2428 C CA . TRP A 1 293 ? -0.700 -14.256 -6.234 1.00 95.44 293 TRP A CA 1
ATOM 2429 C C . TRP A 1 293 ? 0.688 -14.321 -5.599 1.00 95.44 293 TRP A C 1
ATOM 2431 O O . TRP A 1 293 ? 1.604 -14.804 -6.257 1.00 95.44 293 TRP A O 1
ATOM 2441 N N . ASN A 1 294 ? 0.870 -13.944 -4.325 1.00 96.00 294 ASN A N 1
ATOM 2442 C CA . ASN A 1 294 ? 2.164 -14.135 -3.657 1.00 96.00 294 ASN A CA 1
ATOM 2443 C C . ASN A 1 294 ? 2.544 -15.623 -3.598 1.00 96.00 294 ASN A C 1
ATOM 2445 O O . ASN A 1 294 ? 3.677 -15.974 -3.926 1.00 96.00 294 ASN A O 1
ATOM 2449 N N . LYS A 1 295 ? 1.593 -16.511 -3.267 1.00 96.25 295 LYS A N 1
ATOM 2450 C CA . LYS A 1 295 ? 1.802 -17.970 -3.334 1.00 96.25 295 LYS A CA 1
ATOM 2451 C C . LYS A 1 295 ? 2.134 -18.421 -4.761 1.00 96.25 295 LYS A C 1
ATOM 2453 O O . LYS A 1 295 ? 3.038 -19.238 -4.940 1.00 96.25 295 LYS A O 1
ATOM 2458 N N . GLY A 1 296 ? 1.461 -17.861 -5.769 1.00 95.69 296 GLY A N 1
ATOM 2459 C CA . GLY A 1 296 ? 1.728 -18.124 -7.186 1.00 95.69 296 GLY A CA 1
ATOM 2460 C C . GLY A 1 296 ? 3.156 -17.755 -7.603 1.00 95.69 296 GLY A C 1
ATOM 2461 O O . GLY A 1 296 ? 3.883 -18.592 -8.137 1.00 95.69 296 GLY A O 1
ATOM 2462 N N . VAL A 1 297 ? 3.593 -16.537 -7.287 1.00 93.50 297 VAL A N 1
ATOM 2463 C CA . VAL A 1 297 ? 4.917 -15.988 -7.630 1.00 93.50 297 VAL A CA 1
ATOM 2464 C C . VAL A 1 297 ? 6.068 -16.741 -6.947 1.00 93.50 297 VAL A C 1
ATOM 2466 O O . VAL A 1 297 ? 7.147 -16.898 -7.534 1.00 93.50 297 VAL A O 1
ATOM 2469 N N . THR A 1 298 ? 5.855 -17.222 -5.716 1.00 91.75 298 THR A N 1
ATOM 2470 C CA . THR A 1 298 ? 6.860 -17.965 -4.933 1.00 91.75 298 THR A CA 1
ATOM 2471 C C . THR A 1 298 ? 6.758 -19.486 -5.070 1.00 91.75 298 THR A C 1
ATOM 2473 O O . THR A 1 298 ? 7.440 -20.201 -4.339 1.00 91.75 298 THR A O 1
ATOM 2476 N N . SER A 1 299 ? 5.903 -19.996 -5.959 1.00 93.31 299 SER A N 1
ATOM 2477 C CA . SER A 1 299 ? 5.763 -21.438 -6.186 1.00 93.31 299 SER A CA 1
ATOM 2478 C C . SER A 1 299 ? 7.029 -22.044 -6.801 1.00 93.31 299 SER A C 1
ATOM 2480 O O . SER A 1 299 ? 7.719 -21.420 -7.607 1.00 93.31 299 SER A O 1
ATOM 2482 N N . ASP A 1 300 ? 7.312 -23.290 -6.425 1.00 91.88 300 ASP A N 1
ATOM 2483 C CA . ASP A 1 300 ? 8.438 -24.095 -6.918 1.00 91.88 300 ASP A CA 1
ATOM 2484 C C . ASP A 1 300 ? 8.229 -24.610 -8.352 1.00 91.88 300 ASP A C 1
ATOM 2486 O O . ASP A 1 300 ? 9.183 -24.791 -9.104 1.00 91.88 300 ASP A O 1
ATOM 2490 N N . THR A 1 301 ? 6.973 -24.815 -8.740 1.00 94.56 301 THR A N 1
ATOM 2491 C CA . THR A 1 301 ? 6.557 -25.429 -10.003 1.00 94.56 301 THR A CA 1
ATOM 2492 C C . THR A 1 301 ? 5.516 -24.566 -10.703 1.00 94.56 301 THR A C 1
ATOM 2494 O O . THR A 1 301 ? 4.689 -23.913 -10.056 1.00 94.56 301 THR A O 1
ATOM 2497 N N . TYR A 1 302 ? 5.523 -24.590 -12.039 1.00 93.81 302 TYR A N 1
ATOM 2498 C CA . TYR A 1 302 ? 4.566 -23.818 -12.829 1.00 93.81 302 TYR A CA 1
ATOM 2499 C C . TYR A 1 302 ? 3.123 -24.278 -12.589 1.00 93.81 302 TYR A C 1
ATOM 2501 O O . TYR A 1 302 ? 2.239 -23.448 -12.420 1.00 93.81 302 TYR A O 1
ATOM 2509 N N . SER A 1 303 ? 2.886 -25.587 -12.460 1.00 95.81 303 SER A N 1
ATOM 2510 C CA . SER A 1 303 ? 1.541 -26.127 -12.232 1.00 95.81 303 SER A CA 1
ATOM 2511 C C . SER A 1 303 ? 0.919 -25.631 -10.922 1.00 95.81 303 SER A C 1
ATOM 2513 O O . SER A 1 303 ? -0.243 -25.231 -10.911 1.00 95.81 303 SER A O 1
ATOM 2515 N N . LYS A 1 304 ? 1.682 -25.588 -9.816 1.00 96.31 304 LYS A N 1
ATOM 2516 C CA . LYS A 1 304 ? 1.191 -25.003 -8.552 1.00 96.31 304 LYS A CA 1
ATOM 2517 C C . LYS A 1 304 ? 0.946 -23.504 -8.692 1.00 96.31 304 LYS A C 1
ATOM 2519 O O . LYS A 1 304 ? -0.070 -23.006 -8.214 1.00 96.31 304 LYS A O 1
ATOM 2524 N N . SER A 1 305 ? 1.862 -22.806 -9.365 1.00 96.69 305 SER A N 1
ATOM 2525 C CA . SER A 1 305 ? 1.737 -21.377 -9.644 1.00 96.69 305 SER A CA 1
ATOM 2526 C C . SER A 1 305 ? 0.425 -21.064 -10.374 1.00 96.69 305 SER A C 1
ATOM 2528 O O . SER A 1 305 ? -0.354 -20.222 -9.930 1.00 96.69 305 SER A O 1
ATOM 2530 N N . GLU A 1 306 ? 0.126 -21.822 -11.431 1.00 96.50 306 GLU A N 1
ATOM 2531 C CA . GLU A 1 306 ? -1.080 -21.656 -12.238 1.00 96.50 306 GLU A CA 1
ATOM 2532 C C . GLU A 1 306 ? -2.367 -21.900 -11.433 1.00 96.50 306 GLU A C 1
ATOM 2534 O O . GLU A 1 306 ? -3.331 -21.152 -11.587 1.00 96.50 306 GLU A O 1
ATOM 2539 N N . LEU A 1 307 ? -2.395 -22.890 -10.531 1.00 97.94 307 LEU A N 1
ATOM 2540 C CA . LEU A 1 307 ? -3.556 -23.144 -9.664 1.00 97.94 307 LEU A CA 1
ATOM 2541 C C . LEU A 1 307 ? -3.875 -21.956 -8.747 1.00 97.94 307 LEU A C 1
ATOM 2543 O O . LEU A 1 307 ? -5.049 -21.620 -8.550 1.00 97.94 307 LEU A O 1
ATOM 2547 N N . TYR A 1 308 ? -2.850 -21.290 -8.210 1.00 98.06 308 TYR A N 1
ATOM 2548 C CA . TYR A 1 308 ? -3.048 -20.090 -7.400 1.00 98.06 308 TYR A CA 1
ATOM 2549 C C . TYR A 1 308 ? -3.569 -18.917 -8.230 1.00 98.06 308 TYR A C 1
ATOM 2551 O O . TYR A 1 308 ? -4.497 -18.238 -7.790 1.00 98.06 308 TYR A O 1
ATOM 2559 N N . PHE A 1 309 ? -3.042 -18.707 -9.439 1.00 98.00 309 PHE A N 1
ATOM 2560 C CA . PHE A 1 309 ? -3.540 -17.655 -10.327 1.00 98.00 309 PHE A CA 1
ATOM 2561 C C . PHE A 1 309 ? -4.972 -17.923 -10.809 1.00 98.00 309 PHE A C 1
ATOM 2563 O O . PHE A 1 309 ? -5.785 -17.005 -10.807 1.00 98.00 309 PHE A O 1
ATOM 2570 N N . LYS A 1 310 ? -5.329 -19.175 -11.120 1.00 97.81 310 LYS A N 1
ATOM 2571 C CA . LYS A 1 310 ? -6.717 -19.570 -11.431 1.00 97.81 310 LYS A CA 1
ATOM 2572 C C . LYS A 1 310 ? -7.659 -19.291 -10.257 1.00 97.81 310 LYS A C 1
ATOM 2574 O O . LYS A 1 310 ? -8.743 -18.747 -10.445 1.00 97.81 310 LYS A O 1
ATOM 2579 N N . SER A 1 311 ? -7.233 -19.617 -9.036 1.00 97.88 311 SER A N 1
ATOM 2580 C CA . SER A 1 311 ? -8.012 -19.338 -7.820 1.00 97.88 311 SER A CA 1
ATOM 2581 C C . SER A 1 311 ? -8.195 -17.838 -7.589 1.00 97.88 311 SER A C 1
ATOM 2583 O O . SER A 1 311 ? -9.270 -17.405 -7.186 1.00 97.88 311 SER A O 1
ATOM 2585 N N . LEU A 1 312 ? -7.163 -17.042 -7.874 1.00 97.62 312 LEU A N 1
ATOM 2586 C CA . LEU A 1 312 ? -7.235 -15.586 -7.820 1.00 97.62 312 LEU A CA 1
ATOM 2587 C C . LEU A 1 312 ? -8.254 -15.041 -8.818 1.00 97.62 312 LEU A C 1
ATOM 2589 O O . LEU A 1 312 ? -9.038 -14.174 -8.452 1.00 97.62 312 LEU A O 1
ATOM 2593 N N . GLU A 1 313 ? -8.281 -15.551 -10.051 1.00 97.50 313 GLU A N 1
ATOM 2594 C CA . GLU A 1 313 ? -9.274 -15.121 -11.039 1.00 97.50 313 GLU A CA 1
ATOM 2595 C C . GLU A 1 313 ? -10.701 -15.416 -10.577 1.00 97.50 313 GLU A C 1
ATOM 2597 O O . GLU A 1 313 ? -11.552 -14.537 -10.675 1.00 97.50 313 GLU A O 1
ATOM 2602 N N . LYS A 1 314 ? -10.945 -16.593 -9.986 1.00 97.75 314 LYS A N 1
ATOM 2603 C CA . LYS A 1 314 ? -12.252 -16.930 -9.399 1.00 97.75 314 LYS A CA 1
ATOM 2604 C C . LYS A 1 314 ? -12.631 -16.043 -8.219 1.00 97.75 314 LYS A C 1
ATOM 2606 O O . LYS A 1 314 ? -13.791 -15.664 -8.082 1.00 97.75 314 LYS A O 1
ATOM 2611 N N . GLU A 1 315 ? -11.663 -15.673 -7.389 1.00 97.62 315 GLU A N 1
ATOM 2612 C CA . GLU A 1 315 ? -11.888 -14.725 -6.300 1.00 97.62 315 GLU A CA 1
ATOM 2613 C C . GLU A 1 315 ? -12.267 -13.332 -6.835 1.00 97.62 315 GLU A C 1
ATOM 2615 O O . GLU A 1 315 ? -13.194 -12.706 -6.321 1.00 97.62 315 GLU A O 1
ATOM 2620 N N . SER A 1 316 ? -11.606 -12.867 -7.899 1.00 96.12 316 SER A N 1
ATOM 2621 C CA . SER A 1 316 ? -11.930 -11.595 -8.554 1.00 96.12 316 SER A CA 1
ATOM 2622 C C . SER A 1 316 ? -13.292 -11.615 -9.250 1.00 96.12 316 SER A C 1
ATOM 2624 O O . SER A 1 316 ? -14.038 -10.648 -9.129 1.00 96.12 316 SER A O 1
ATOM 2626 N N . GLU A 1 317 ? -13.652 -12.707 -9.932 1.00 96.19 317 GLU A N 1
ATOM 2627 C CA . GLU A 1 317 ? -14.987 -12.894 -10.525 1.00 96.19 317 GLU A CA 1
ATOM 2628 C C . GLU A 1 317 ? -16.084 -12.761 -9.455 1.00 96.19 317 GLU A C 1
ATOM 2630 O O . GLU A 1 317 ? -17.038 -12.003 -9.632 1.00 96.19 317 GLU A O 1
ATOM 2635 N N . TYR A 1 318 ? -15.901 -13.405 -8.296 1.00 96.56 318 TYR A N 1
ATOM 2636 C CA . TYR A 1 318 ? -16.832 -13.288 -7.172 1.00 96.56 318 TYR A CA 1
ATOM 2637 C C . TYR A 1 318 ? -16.972 -11.836 -6.684 1.00 96.56 318 TYR A C 1
ATOM 2639 O O . TYR A 1 318 ? -18.076 -11.372 -6.391 1.00 96.56 318 TYR A O 1
ATOM 2647 N N . ILE A 1 319 ? -15.863 -11.099 -6.572 1.00 95.81 319 ILE A N 1
ATOM 2648 C CA . ILE A 1 319 ? -15.898 -9.687 -6.167 1.00 95.81 319 ILE A CA 1
ATOM 2649 C C . ILE A 1 319 ? -16.670 -8.850 -7.190 1.00 95.81 319 ILE A C 1
ATOM 2651 O O . ILE A 1 319 ? -17.486 -8.012 -6.802 1.00 95.81 319 ILE A O 1
ATOM 2655 N N . GLU A 1 320 ? -16.433 -9.072 -8.481 1.00 94.50 320 GLU A N 1
ATOM 2656 C CA . GLU A 1 320 ? -17.119 -8.345 -9.545 1.00 94.50 320 GLU A CA 1
ATOM 2657 C C . GLU A 1 320 ? -18.632 -8.566 -9.526 1.00 94.50 320 GLU A C 1
ATOM 2659 O O . GLU A 1 320 ? -19.386 -7.610 -9.723 1.00 94.50 320 GLU A O 1
ATOM 2664 N N . GLU A 1 321 ? -19.071 -9.788 -9.245 1.00 95.31 321 GLU A N 1
ATOM 2665 C CA . GLU A 1 321 ? -20.485 -10.152 -9.240 1.00 95.31 321 GLU A CA 1
ATOM 2666 C C . GLU A 1 321 ? -21.206 -9.721 -7.952 1.00 95.31 321 GLU A C 1
ATOM 2668 O O . GLU A 1 321 ? -22.330 -9.218 -7.999 1.00 95.31 321 GLU A O 1
ATOM 2673 N N . TYR A 1 322 ? -20.566 -9.872 -6.786 1.00 94.75 322 TYR A N 1
ATOM 2674 C CA . TYR A 1 322 ? -21.274 -9.811 -5.502 1.00 94.75 322 TYR A CA 1
ATOM 2675 C C . TYR A 1 322 ? -20.907 -8.633 -4.594 1.00 94.75 322 TYR A C 1
ATOM 2677 O O . TYR A 1 322 ? -21.690 -8.316 -3.685 1.00 94.75 322 TYR A O 1
ATOM 2685 N N . CYS A 1 323 ? -19.760 -7.977 -4.795 1.00 91.12 323 CYS A N 1
ATOM 2686 C CA . CYS A 1 323 ? -19.347 -6.827 -3.987 1.00 91.12 323 CYS A CA 1
ATOM 2687 C C . CYS A 1 323 ? -19.826 -5.517 -4.630 1.00 91.12 323 CYS A C 1
ATOM 2689 O O . CYS A 1 323 ? -19.453 -5.182 -5.752 1.00 91.12 323 CYS A O 1
ATOM 2691 N N . LYS A 1 324 ? -20.639 -4.746 -3.893 1.00 82.50 324 LYS A N 1
ATOM 2692 C CA . LYS A 1 324 ? -21.255 -3.505 -4.400 1.00 82.50 324 LYS A CA 1
ATOM 2693 C C . LYS A 1 324 ? -20.237 -2.393 -4.660 1.00 82.50 324 LYS A C 1
ATOM 2695 O O . LYS A 1 324 ? -20.321 -1.711 -5.674 1.00 82.50 324 LYS A O 1
ATOM 2700 N N . ASN A 1 325 ? -19.279 -2.227 -3.749 1.00 79.88 325 ASN A N 1
ATOM 2701 C CA . ASN A 1 325 ? -18.336 -1.113 -3.775 1.00 79.88 325 ASN A CA 1
ATOM 2702 C C . ASN A 1 325 ? -16.961 -1.618 -4.186 1.00 79.88 325 ASN A C 1
ATOM 2704 O O . ASN A 1 325 ? -16.397 -2.505 -3.543 1.00 79.88 325 ASN A O 1
ATOM 2708 N N . LYS A 1 326 ? -16.438 -1.046 -5.268 1.00 83.06 326 LYS A N 1
ATOM 2709 C CA . LYS A 1 326 ? -15.148 -1.401 -5.853 1.00 83.06 326 LYS A CA 1
ATOM 2710 C C . LYS A 1 326 ? -14.316 -0.126 -5.909 1.00 83.06 326 LYS A C 1
ATOM 2712 O O . LYS A 1 326 ? -14.834 0.932 -6.252 1.00 83.06 326 LYS A O 1
ATOM 2717 N N . TYR A 1 327 ? -13.050 -0.234 -5.543 1.00 87.69 327 TYR A N 1
ATOM 2718 C CA . TYR A 1 327 ? -12.151 0.903 -5.346 1.00 87.69 327 TYR A CA 1
ATOM 2719 C C . TYR A 1 327 ? -10.870 0.683 -6.141 1.00 87.69 327 TYR A C 1
ATOM 2721 O O . TYR A 1 327 ? -10.543 -0.466 -6.454 1.00 87.69 327 TYR A O 1
ATOM 2729 N N . GLU A 1 328 ? -10.132 1.760 -6.423 1.00 91.19 328 GLU A N 1
ATOM 2730 C CA . GLU A 1 328 ? -8.837 1.692 -7.114 1.00 91.19 328 GLU A CA 1
ATOM 2731 C C . GLU A 1 328 ? -7.922 0.625 -6.489 1.00 91.19 328 GLU A C 1
ATOM 2733 O O . GLU A 1 328 ? -7.341 -0.179 -7.214 1.00 91.19 328 GLU A O 1
ATOM 2738 N N . ASP A 1 329 ? -7.856 0.565 -5.155 1.00 91.12 329 ASP A N 1
ATOM 2739 C CA . ASP A 1 329 ? -7.002 -0.361 -4.403 1.00 91.12 329 ASP A CA 1
ATOM 2740 C C . ASP A 1 329 ? -7.245 -1.831 -4.754 1.00 91.12 329 ASP A C 1
ATOM 2742 O O . ASP A 1 329 ? -6.296 -2.576 -4.997 1.00 91.12 329 ASP A O 1
ATOM 2746 N N . HIS A 1 330 ? -8.514 -2.239 -4.845 1.00 93.44 330 HIS A N 1
ATOM 2747 C CA . HIS A 1 330 ? -8.877 -3.597 -5.239 1.00 93.44 330 HIS A CA 1
ATOM 2748 C C . HIS A 1 330 ? -8.374 -3.918 -6.651 1.00 93.44 330 HIS A C 1
ATOM 2750 O O . HIS A 1 330 ? -7.720 -4.940 -6.863 1.00 93.44 330 HIS A O 1
ATOM 2756 N N . TYR A 1 331 ? -8.641 -3.032 -7.613 1.00 95.50 331 TYR A N 1
ATOM 2757 C CA . TYR A 1 331 ? -8.214 -3.240 -8.994 1.00 95.50 331 TYR A CA 1
ATOM 2758 C C . TYR A 1 331 ? -6.698 -3.201 -9.147 1.00 95.50 331 TYR A C 1
ATOM 2760 O O . TYR A 1 331 ? -6.154 -3.962 -9.939 1.00 95.50 331 TYR A O 1
ATOM 2768 N N . CYS A 1 332 ? -5.999 -2.378 -8.366 1.00 94.19 332 CYS A N 1
ATOM 2769 C CA . CYS A 1 332 ? -4.543 -2.376 -8.358 1.00 94.19 332 CYS A CA 1
ATOM 2770 C C . CYS A 1 332 ? -3.987 -3.720 -7.875 1.00 94.19 332 CYS A C 1
ATOM 2772 O O . CYS A 1 332 ? -3.108 -4.274 -8.531 1.00 94.19 332 CYS A O 1
ATOM 2774 N N . GLU A 1 333 ? -4.513 -4.288 -6.785 1.00 94.19 333 GLU A N 1
ATOM 2775 C CA . GLU A 1 333 ? -4.084 -5.614 -6.315 1.00 94.19 333 GLU A CA 1
ATOM 2776 C C . GLU A 1 333 ? -4.463 -6.733 -7.295 1.00 94.19 333 GLU A C 1
ATOM 2778 O O . GLU A 1 333 ? -3.667 -7.647 -7.525 1.00 94.19 333 GLU A O 1
ATOM 2783 N N . TYR A 1 334 ? -5.646 -6.660 -7.914 1.00 95.88 334 TYR A N 1
ATOM 2784 C CA . TYR A 1 334 ? -6.059 -7.639 -8.916 1.00 95.88 334 TYR A CA 1
ATOM 2785 C C . TYR A 1 334 ? -5.171 -7.578 -10.165 1.00 95.88 334 TYR A C 1
ATOM 2787 O O . TYR A 1 334 ? -4.630 -8.601 -10.593 1.00 95.88 334 TYR A O 1
ATOM 2795 N N . GLY A 1 335 ? -4.964 -6.382 -10.716 1.00 96.50 335 GLY A N 1
ATOM 2796 C CA . GLY A 1 335 ? -4.103 -6.163 -11.873 1.00 96.50 335 GLY A CA 1
ATOM 2797 C C . GLY A 1 335 ? -2.662 -6.585 -11.593 1.00 96.50 335 GLY A C 1
ATOM 2798 O O . GLY A 1 335 ? -2.043 -7.223 -12.441 1.00 96.50 335 GLY A O 1
ATOM 2799 N N . LEU A 1 336 ? -2.149 -6.334 -10.381 1.00 95.31 336 LEU A N 1
ATOM 2800 C CA . LEU A 1 336 ? -0.845 -6.837 -9.940 1.00 95.31 336 LEU A CA 1
ATOM 2801 C C . LEU A 1 336 ? -0.791 -8.364 -9.883 1.00 95.31 336 LEU A C 1
ATOM 2803 O O . LEU A 1 336 ? 0.230 -8.940 -10.249 1.00 95.31 336 LEU A O 1
ATOM 2807 N N . GLY A 1 337 ? -1.874 -9.030 -9.481 1.00 96.19 337 GLY A N 1
ATOM 2808 C CA . GLY A 1 337 ? -1.972 -10.487 -9.530 1.00 96.19 337 GLY A CA 1
ATOM 2809 C C . GLY A 1 337 ? -1.910 -11.042 -10.956 1.00 96.19 337 GLY A C 1
ATOM 2810 O O . GLY A 1 337 ? -1.179 -11.999 -11.213 1.00 96.19 337 GLY A O 1
ATOM 2811 N N . VAL A 1 338 ? -2.616 -10.410 -11.900 1.00 97.62 338 VAL A N 1
ATOM 2812 C CA . VAL A 1 338 ? -2.590 -10.786 -13.327 1.00 97.62 338 VAL A CA 1
ATOM 2813 C C . VAL A 1 338 ? -1.221 -10.494 -13.953 1.00 97.62 338 VAL A C 1
ATOM 2815 O O . VAL A 1 338 ? -0.667 -11.344 -14.653 1.00 97.62 338 VAL A O 1
ATOM 2818 N N . LEU A 1 339 ? -0.625 -9.338 -13.651 1.00 96.38 339 LEU A N 1
ATOM 2819 C CA . LEU A 1 339 ? 0.745 -9.007 -14.045 1.00 96.38 339 LEU A CA 1
ATOM 2820 C C . LEU A 1 339 ? 1.738 -10.019 -13.455 1.00 96.38 339 LEU A C 1
ATOM 2822 O O . LEU A 1 339 ? 2.598 -10.524 -14.169 1.00 96.38 339 LEU A O 1
ATOM 2826 N N . GLY A 1 340 ? 1.565 -10.394 -12.187 1.00 95.31 340 GLY A N 1
ATOM 2827 C CA . GLY A 1 340 ? 2.332 -11.438 -11.514 1.00 95.31 340 GLY A CA 1
ATOM 2828 C C . GLY A 1 340 ? 2.252 -12.792 -12.208 1.00 95.31 340 GLY A C 1
ATOM 2829 O O . GLY A 1 340 ? 3.259 -13.496 -12.268 1.00 95.31 340 GLY A O 1
ATOM 2830 N N . HIS A 1 341 ? 1.108 -13.144 -12.794 1.00 96.81 341 HIS A N 1
ATOM 2831 C CA . HIS A 1 341 ? 0.973 -14.354 -13.606 1.00 96.81 341 HIS A CA 1
ATOM 2832 C C . HIS A 1 341 ? 1.818 -14.270 -14.886 1.00 96.81 341 HIS A C 1
ATOM 2834 O O . HIS A 1 341 ? 2.558 -15.207 -15.207 1.00 96.81 341 HIS A O 1
ATOM 2840 N N . ALA A 1 342 ? 1.774 -13.132 -15.585 1.00 96.25 342 ALA A N 1
ATOM 2841 C CA . ALA A 1 342 ? 2.575 -12.910 -16.786 1.00 96.25 342 ALA A CA 1
ATOM 2842 C C . ALA A 1 342 ? 4.083 -12.972 -16.480 1.00 96.25 342 ALA A C 1
ATOM 2844 O O . ALA A 1 342 ? 4.814 -13.737 -17.114 1.00 96.25 342 ALA A O 1
ATOM 2845 N N . THR A 1 343 ? 4.552 -12.238 -15.466 1.00 94.12 343 THR A N 1
ATOM 2846 C CA . THR A 1 343 ? 5.979 -12.202 -15.104 1.00 94.12 343 THR A CA 1
ATOM 2847 C C . THR A 1 343 ? 6.473 -13.538 -14.553 1.00 94.12 343 THR A C 1
ATOM 2849 O O . THR A 1 343 ? 7.589 -13.960 -14.861 1.00 94.12 343 THR A O 1
ATOM 2852 N N . THR A 1 344 ? 5.635 -14.267 -13.809 1.00 94.31 344 THR A N 1
ATOM 2853 C CA . THR A 1 344 ? 5.972 -15.614 -13.328 1.00 94.31 344 THR A CA 1
ATOM 2854 C C . THR A 1 344 ? 6.115 -16.596 -14.486 1.00 94.31 344 THR A C 1
ATOM 2856 O O . THR A 1 344 ? 7.078 -17.360 -14.513 1.00 94.31 344 THR A O 1
ATOM 2859 N N . THR A 1 345 ? 5.230 -16.535 -15.485 1.00 94.88 345 THR A N 1
ATOM 2860 C CA . THR A 1 345 ? 5.349 -17.353 -16.705 1.00 94.88 345 THR A CA 1
ATOM 2861 C C . THR A 1 345 ? 6.672 -17.066 -17.424 1.00 94.88 345 THR A C 1
ATOM 2863 O O . THR A 1 345 ? 7.415 -17.996 -17.735 1.00 94.88 345 THR A O 1
ATOM 2866 N N . ILE A 1 346 ? 7.043 -15.788 -17.580 1.00 93.19 346 ILE A N 1
ATOM 2867 C CA . ILE A 1 346 ? 8.333 -15.384 -18.169 1.00 93.19 346 ILE A CA 1
ATOM 2868 C C . ILE A 1 346 ? 9.527 -15.917 -17.359 1.00 93.19 346 ILE A C 1
ATOM 2870 O O . ILE A 1 346 ? 10.498 -16.413 -17.935 1.00 93.19 346 ILE A O 1
ATOM 2874 N N . ARG A 1 347 ? 9.458 -15.889 -16.024 1.00 90.94 347 ARG A N 1
ATOM 2875 C CA . ARG A 1 347 ? 10.491 -16.479 -15.157 1.00 90.94 347 ARG A CA 1
ATOM 2876 C C . ARG A 1 347 ? 10.632 -17.993 -15.348 1.00 90.94 347 ARG A C 1
ATOM 2878 O O . ARG A 1 347 ? 11.754 -18.492 -15.356 1.00 90.94 347 ARG A O 1
ATOM 2885 N N . PHE A 1 348 ? 9.532 -18.734 -15.500 1.00 92.31 348 PHE A N 1
ATOM 2886 C CA . PHE A 1 348 ? 9.589 -20.179 -15.763 1.00 92.31 348 PHE A CA 1
ATOM 2887 C C . PHE A 1 348 ? 10.138 -20.499 -17.162 1.00 92.31 348 PHE A C 1
ATOM 2889 O O . PHE A 1 348 ? 10.894 -21.461 -17.294 1.00 92.31 348 PHE A O 1
ATOM 2896 N N . ILE A 1 349 ? 9.858 -19.661 -18.166 1.00 92.44 349 ILE A N 1
ATOM 2897 C CA . ILE A 1 349 ? 10.491 -19.736 -19.496 1.00 92.44 349 ILE A CA 1
ATOM 2898 C C . ILE A 1 349 ? 12.008 -19.572 -19.376 1.00 92.44 349 ILE A C 1
ATOM 2900 O O . ILE A 1 349 ? 12.762 -20.388 -19.895 1.00 92.44 349 ILE A O 1
ATOM 2904 N N . LYS A 1 350 ? 12.473 -18.563 -18.627 1.00 88.62 350 LYS A N 1
ATOM 2905 C CA . LYS A 1 350 ? 13.911 -18.318 -18.426 1.00 88.62 350 LYS A CA 1
ATOM 2906 C C . LYS A 1 350 ? 14.645 -19.462 -17.736 1.00 88.62 350 LYS A C 1
ATOM 2908 O O . LYS A 1 350 ? 15.814 -19.693 -18.016 1.00 88.62 350 LYS A O 1
ATOM 2913 N N . LYS A 1 351 ? 13.958 -20.193 -16.862 1.00 89.06 351 LYS A N 1
ATOM 2914 C CA . LYS A 1 351 ? 14.493 -21.395 -16.211 1.00 89.06 351 LYS A CA 1
ATOM 2915 C C . LYS A 1 351 ? 14.442 -22.649 -17.100 1.00 89.06 351 LYS A C 1
ATOM 2917 O O . LYS A 1 351 ? 14.829 -23.714 -16.637 1.00 89.06 351 LYS A O 1
ATOM 2922 N N . GLY A 1 352 ? 13.947 -22.542 -18.336 1.00 89.81 352 GLY A N 1
ATOM 2923 C CA . GLY A 1 352 ? 13.841 -23.654 -19.284 1.00 89.81 352 GLY A CA 1
ATOM 2924 C C . GLY A 1 352 ? 12.644 -24.581 -19.056 1.00 89.81 352 GLY A C 1
ATOM 2925 O O . GLY A 1 352 ? 12.547 -25.612 -19.712 1.00 89.81 352 GLY A O 1
ATOM 2926 N N . TYR A 1 353 ? 11.716 -24.236 -18.155 1.00 91.50 353 TYR A N 1
ATOM 2927 C CA . TYR A 1 353 ? 10.539 -25.068 -17.869 1.00 91.50 353 TYR A CA 1
ATOM 2928 C C . TYR A 1 353 ? 9.397 -24.878 -18.875 1.00 91.50 353 TYR A C 1
ATOM 2930 O O . TYR A 1 353 ? 8.496 -25.710 -18.939 1.00 91.50 353 TYR A O 1
ATOM 2938 N N . LEU A 1 354 ? 9.405 -23.778 -19.631 1.00 92.31 354 LEU A N 1
ATOM 2939 C CA . LEU A 1 354 ? 8.378 -23.413 -20.609 1.00 92.31 354 LEU A CA 1
ATOM 2940 C C . LEU A 1 354 ? 9.031 -22.851 -21.878 1.00 92.31 354 LEU A C 1
ATOM 2942 O O . LEU A 1 354 ? 10.155 -22.355 -21.840 1.00 92.31 354 LEU A O 1
ATOM 2946 N N . SER A 1 355 ? 8.301 -22.879 -22.993 1.00 93.06 355 SER A N 1
ATOM 2947 C CA . SER A 1 355 ? 8.731 -22.300 -24.272 1.00 93.06 355 SER A CA 1
ATOM 2948 C C . SER A 1 355 ? 8.076 -20.938 -24.489 1.00 93.06 355 SER A C 1
ATOM 2950 O O . SER A 1 355 ? 6.856 -20.815 -24.375 1.00 93.06 355 SER A O 1
ATOM 2952 N N . PHE A 1 356 ? 8.874 -19.922 -24.835 1.00 92.00 356 PHE A N 1
ATOM 2953 C CA . PHE A 1 356 ? 8.356 -18.578 -25.099 1.00 92.00 356 PHE A CA 1
ATOM 2954 C C . PHE A 1 356 ? 7.360 -18.557 -26.256 1.00 92.00 356 PHE A C 1
ATOM 2956 O O . PHE A 1 356 ? 6.279 -18.001 -26.096 1.00 92.00 356 PHE A O 1
ATOM 2963 N N . ASP A 1 357 ? 7.669 -19.219 -27.371 1.00 90.88 357 ASP A N 1
ATOM 2964 C CA . ASP A 1 357 ? 6.806 -19.212 -28.558 1.00 90.88 357 ASP A CA 1
ATOM 2965 C C . ASP A 1 357 ? 5.415 -19.790 -28.273 1.00 90.88 357 ASP A C 1
ATOM 2967 O O . ASP A 1 357 ? 4.415 -19.291 -28.787 1.00 90.88 357 ASP A O 1
ATOM 2971 N N . LYS A 1 358 ? 5.335 -20.800 -27.396 1.00 93.62 358 LYS A N 1
ATOM 2972 C CA . LYS A 1 358 ? 4.061 -21.407 -26.981 1.00 93.62 358 LYS A CA 1
ATOM 2973 C C . LYS A 1 358 ? 3.265 -20.511 -26.030 1.00 93.62 358 LYS A C 1
ATOM 2975 O O . LYS A 1 358 ? 2.045 -20.436 -26.132 1.00 93.62 358 LYS A O 1
ATOM 2980 N N . GLU A 1 359 ? 3.946 -19.819 -25.121 1.00 95.56 359 GLU A N 1
ATOM 2981 C CA . GLU A 1 359 ? 3.309 -19.028 -24.061 1.00 95.56 359 GLU A CA 1
ATOM 2982 C C . GLU A 1 359 ? 3.107 -17.547 -24.429 1.00 95.56 359 GLU A C 1
ATOM 2984 O O . GLU A 1 359 ? 2.381 -16.836 -23.733 1.00 95.56 359 GLU A O 1
ATOM 2989 N N . LYS A 1 360 ? 3.710 -17.055 -25.521 1.00 94.69 360 LYS A N 1
ATOM 2990 C CA . LYS A 1 360 ? 3.704 -15.632 -25.907 1.00 94.69 360 LYS A CA 1
ATOM 2991 C C . LYS A 1 360 ? 2.295 -15.038 -25.948 1.00 94.69 360 LYS A C 1
ATOM 2993 O O . LYS A 1 360 ? 2.057 -13.983 -25.361 1.00 94.69 360 LYS A O 1
ATOM 2998 N N . ASN A 1 361 ? 1.345 -15.732 -26.576 1.00 96.31 361 ASN A N 1
ATOM 2999 C CA . ASN A 1 361 ? -0.042 -15.266 -26.677 1.00 96.31 361 ASN A CA 1
ATOM 3000 C C . ASN A 1 361 ? -0.743 -15.221 -25.312 1.00 96.31 361 ASN A C 1
ATOM 3002 O O . ASN A 1 361 ? -1.466 -14.267 -25.028 1.00 96.31 361 ASN A O 1
ATOM 3006 N N . LYS A 1 362 ? -0.486 -16.203 -24.436 1.00 96.62 362 LYS A N 1
ATOM 3007 C CA . LYS A 1 362 ? -1.002 -16.210 -23.057 1.00 96.62 362 LYS A CA 1
ATOM 3008 C C . LYS A 1 362 ? -0.462 -15.015 -22.277 1.00 96.62 362 LYS A C 1
ATOM 3010 O O . LYS A 1 362 ? -1.232 -14.304 -21.636 1.00 96.62 362 LYS A O 1
ATOM 3015 N N . ILE A 1 363 ? 0.843 -14.756 -22.371 1.00 96.94 363 ILE A N 1
ATOM 3016 C CA . ILE A 1 363 ? 1.502 -13.625 -21.705 1.00 96.94 363 ILE A CA 1
ATOM 3017 C C . ILE A 1 363 ? 0.909 -12.296 -22.187 1.00 96.94 363 ILE A C 1
ATOM 3019 O O . ILE A 1 363 ? 0.532 -11.463 -21.365 1.00 96.94 363 ILE A O 1
ATOM 3023 N N . LEU A 1 364 ? 0.767 -12.100 -23.501 1.00 97.75 364 LEU A N 1
ATOM 3024 C CA . LEU A 1 364 ? 0.169 -10.884 -24.064 1.00 97.75 364 LEU A CA 1
ATOM 3025 C C . LEU A 1 364 ? -1.307 -10.713 -23.672 1.00 97.75 364 LEU A C 1
ATOM 3027 O O . LEU A 1 364 ? -1.743 -9.589 -23.408 1.00 97.75 364 LEU A O 1
ATOM 3031 N N . GLY A 1 365 ? -2.061 -11.812 -23.581 1.00 98.38 365 GLY A N 1
ATOM 3032 C CA . GLY A 1 365 ? -3.435 -11.813 -23.076 1.00 98.38 365 GLY A CA 1
ATOM 3033 C C . GLY A 1 365 ? -3.516 -11.378 -21.612 1.00 98.38 365 GLY A C 1
ATOM 3034 O O . GLY A 1 365 ? -4.312 -10.503 -21.273 1.00 98.38 365 GLY A O 1
ATOM 3035 N N . LEU A 1 366 ? -2.640 -11.912 -20.754 1.00 98.19 366 LEU A N 1
ATOM 3036 C CA . LEU A 1 366 ? -2.542 -11.512 -19.346 1.00 98.19 366 LEU A CA 1
ATOM 3037 C C . LEU A 1 366 ? -2.167 -10.032 -19.202 1.00 98.19 366 LEU A C 1
ATOM 3039 O O . LEU A 1 366 ? -2.795 -9.320 -18.424 1.00 98.19 366 LEU A O 1
ATOM 3043 N N . LEU A 1 367 ? -1.196 -9.539 -19.976 1.00 98.12 367 LEU A N 1
ATOM 3044 C CA . LEU A 1 367 ? -0.802 -8.126 -19.936 1.00 98.12 367 LEU A CA 1
ATOM 3045 C C . LEU A 1 367 ? -1.926 -7.198 -20.410 1.00 98.12 367 LEU A C 1
ATOM 3047 O O . LEU A 1 367 ? -2.164 -6.172 -19.783 1.00 98.12 367 LEU A O 1
ATOM 3051 N N . SER A 1 368 ? -2.663 -7.578 -21.456 1.00 98.44 368 SER A N 1
ATOM 3052 C CA . SER A 1 368 ? -3.825 -6.807 -21.930 1.00 98.44 368 SER A CA 1
ATOM 3053 C C . SER A 1 368 ? -4.963 -6.798 -20.902 1.00 98.44 368 SER A C 1
ATOM 3055 O O . SER A 1 368 ? -5.629 -5.784 -20.708 1.00 98.44 368 SER A O 1
ATOM 3057 N N . LYS A 1 369 ? -5.161 -7.912 -20.188 1.00 98.25 369 LYS A N 1
ATOM 3058 C CA . LYS A 1 369 ? -6.118 -7.996 -19.080 1.00 98.25 369 LYS A CA 1
ATOM 3059 C C . LYS A 1 369 ? -5.696 -7.109 -17.904 1.00 98.25 369 LYS A C 1
ATOM 3061 O O . LYS A 1 369 ? -6.525 -6.371 -17.384 1.00 98.25 369 LYS A O 1
ATOM 3066 N N . ALA A 1 370 ? -4.423 -7.148 -17.506 1.00 97.88 370 ALA A N 1
ATOM 3067 C CA . ALA A 1 370 ? -3.889 -6.289 -16.448 1.00 97.88 370 ALA A CA 1
ATOM 3068 C C . ALA A 1 370 ? -4.025 -4.799 -16.805 1.00 97.88 370 ALA A C 1
ATOM 3070 O O . ALA A 1 370 ? -4.468 -4.011 -15.976 1.00 97.88 370 ALA A O 1
ATOM 3071 N N . GLU A 1 371 ? -3.726 -4.430 -18.052 1.00 97.25 371 GLU A N 1
ATOM 3072 C CA . GLU A 1 371 ? -3.921 -3.082 -18.595 1.00 97.25 371 GLU A CA 1
ATOM 3073 C C . GLU A 1 371 ? -5.374 -2.605 -18.436 1.00 97.25 371 GLU A C 1
ATOM 3075 O O . GLU A 1 371 ? -5.608 -1.576 -17.805 1.00 97.25 371 GLU A O 1
ATOM 3080 N N . SER A 1 372 ? -6.349 -3.399 -18.892 1.00 97.31 372 SER A N 1
ATOM 3081 C CA . SER A 1 372 ? -7.778 -3.080 -18.748 1.00 97.31 372 SER A CA 1
ATOM 3082 C C . SER A 1 372 ? -8.207 -2.921 -17.280 1.00 97.31 372 SER A C 1
ATOM 3084 O O . SER A 1 372 ? -8.975 -2.019 -16.935 1.00 97.31 372 SER A O 1
ATOM 3086 N N . ILE A 1 373 ? -7.673 -3.759 -16.386 1.00 97.00 373 ILE A N 1
ATOM 3087 C CA . ILE A 1 373 ? -7.932 -3.666 -14.945 1.00 97.00 373 ILE A CA 1
ATOM 3088 C C . ILE A 1 373 ? -7.373 -2.357 -14.364 1.00 97.00 373 ILE A C 1
ATOM 3090 O O . ILE A 1 373 ? -8.063 -1.688 -13.592 1.00 97.00 373 ILE A O 1
ATOM 3094 N N . PHE A 1 374 ? -6.151 -1.962 -14.732 1.00 96.25 374 PHE A N 1
ATOM 3095 C CA . PHE A 1 374 ? -5.553 -0.709 -14.260 1.00 96.25 374 PHE A CA 1
ATOM 3096 C C . PHE A 1 374 ? -6.248 0.528 -14.833 1.00 96.25 374 PHE A C 1
ATOM 3098 O O . PHE A 1 374 ? -6.395 1.523 -14.125 1.00 96.25 374 PHE A O 1
ATOM 3105 N N . GLU A 1 375 ? -6.744 0.472 -16.068 1.00 94.25 375 GLU A N 1
ATOM 3106 C CA . GLU A 1 375 ? -7.586 1.532 -16.631 1.00 94.25 375 GLU A CA 1
ATOM 3107 C C . GLU A 1 375 ? -8.885 1.692 -15.835 1.00 94.25 375 GLU A C 1
ATOM 3109 O O . GLU A 1 375 ? -9.241 2.810 -15.459 1.00 94.25 375 GLU A O 1
ATOM 3114 N N . LYS A 1 376 ? -9.543 0.584 -15.471 1.00 93.62 376 LYS A N 1
ATOM 3115 C CA . LYS A 1 376 ? -10.714 0.610 -14.582 1.00 93.62 376 LYS A CA 1
ATOM 3116 C C . LYS A 1 376 ? -10.364 1.206 -13.216 1.00 93.62 376 LYS A C 1
ATOM 3118 O O . LYS A 1 376 ? -11.097 2.062 -12.725 1.00 93.62 376 LYS A O 1
ATOM 3123 N N . ALA A 1 377 ? -9.223 0.833 -12.635 1.00 93.19 377 ALA A N 1
ATOM 3124 C CA . ALA A 1 377 ? -8.732 1.404 -11.378 1.00 93.19 377 ALA A CA 1
ATOM 3125 C C . ALA A 1 377 ? -8.595 2.936 -11.458 1.00 93.19 377 ALA A C 1
ATOM 3127 O O . ALA A 1 377 ? -9.108 3.652 -10.596 1.00 93.19 377 ALA A O 1
ATOM 3128 N N . LYS A 1 378 ? -7.980 3.430 -12.540 1.00 90.94 378 LYS A N 1
ATOM 3129 C CA . LYS A 1 378 ? -7.772 4.860 -12.798 1.00 90.94 378 LYS A CA 1
ATOM 3130 C C . LYS A 1 378 ? -9.084 5.645 -12.845 1.00 90.94 378 LYS A C 1
ATOM 3132 O O . LYS A 1 378 ? -9.109 6.781 -12.391 1.00 90.94 378 LYS A O 1
ATOM 3137 N N . THR A 1 379 ? -10.171 5.061 -13.356 1.00 89.00 379 THR A N 1
ATOM 3138 C CA . THR A 1 379 ? -11.479 5.748 -13.416 1.00 89.00 379 THR A CA 1
ATOM 3139 C C . THR A 1 379 ? -12.155 5.943 -12.057 1.00 89.00 379 THR A C 1
ATOM 3141 O O . THR A 1 379 ? -13.046 6.780 -11.942 1.00 89.00 379 THR A O 1
ATOM 3144 N N . LEU A 1 380 ? -11.758 5.183 -11.031 1.00 86.44 380 LEU A N 1
ATOM 3145 C CA . LEU A 1 380 ? -12.415 5.195 -9.718 1.00 86.44 380 LEU A CA 1
ATOM 3146 C C . LEU A 1 380 ? -11.752 6.132 -8.713 1.00 86.44 380 LEU A C 1
ATOM 3148 O O . LEU A 1 380 ? -12.412 6.586 -7.780 1.00 86.44 380 LEU A O 1
ATOM 3152 N N . SER A 1 381 ? -10.458 6.396 -8.872 1.00 80.44 381 SER A N 1
ATOM 3153 C CA . SER A 1 381 ? -9.738 7.320 -8.002 1.00 80.44 381 SER A CA 1
ATOM 3154 C C . SER A 1 381 ? -9.740 8.734 -8.607 1.00 80.44 381 SER A C 1
ATOM 3156 O O . SER A 1 381 ? -9.427 8.877 -9.789 1.00 80.44 381 SER A O 1
ATOM 3158 N N . PRO A 1 382 ? -9.922 9.795 -7.798 1.00 75.31 382 PRO A N 1
ATOM 3159 C CA . PRO A 1 382 ? -9.765 11.179 -8.250 1.00 75.31 382 PRO A CA 1
ATOM 3160 C C . PRO A 1 382 ? -8.386 11.511 -8.846 1.00 75.31 382 PRO A C 1
ATOM 3162 O O . PRO A 1 382 ? -8.282 12.427 -9.656 1.00 75.31 382 PRO A O 1
ATOM 3165 N N . THR A 1 383 ? -7.322 10.801 -8.443 1.00 78.81 383 THR A N 1
ATOM 3166 C CA . THR A 1 383 ? -5.936 11.099 -8.867 1.00 78.81 383 THR A CA 1
ATOM 3167 C C . THR A 1 383 ? -5.331 10.015 -9.763 1.00 78.81 383 THR A C 1
ATOM 3169 O O . THR A 1 383 ? -4.639 10.323 -10.730 1.00 78.81 383 THR A O 1
ATOM 3172 N N . GLY A 1 384 ? -5.582 8.741 -9.451 1.00 83.12 384 GLY A N 1
ATOM 3173 C CA . GLY A 1 384 ? -5.159 7.579 -10.233 1.00 83.12 384 GLY A CA 1
ATOM 3174 C C . GLY A 1 384 ? -3.652 7.341 -10.157 1.00 83.12 384 GLY A C 1
ATOM 3175 O O . GLY A 1 384 ? -3.083 6.679 -11.020 1.00 83.12 384 GLY A O 1
ATOM 3176 N N . SER A 1 385 ? -2.976 7.930 -9.165 1.00 83.44 385 SER A N 1
ATOM 3177 C CA . SER A 1 385 ? -1.511 7.972 -9.090 1.00 83.44 385 SER A CA 1
ATOM 3178 C C . SER A 1 385 ? -0.878 6.574 -9.120 1.00 83.44 385 SER A C 1
ATOM 3180 O O . SER A 1 385 ? 0.070 6.338 -9.874 1.00 83.44 385 SER A O 1
ATOM 3182 N N . ARG A 1 386 ? -1.438 5.621 -8.361 1.00 87.69 386 ARG A N 1
ATOM 3183 C CA . ARG A 1 386 ? -0.959 4.233 -8.305 1.00 87.69 386 ARG A CA 1
ATOM 3184 C C . ARG A 1 386 ? -1.258 3.485 -9.603 1.00 87.69 386 ARG A C 1
ATOM 3186 O O . ARG A 1 386 ? -0.364 2.856 -10.169 1.00 87.69 386 ARG A O 1
ATOM 3193 N N . SER A 1 387 ? -2.497 3.550 -10.082 1.00 92.38 387 SER A N 1
ATOM 3194 C CA . SER A 1 387 ? -2.922 2.858 -11.304 1.00 92.38 387 SER A CA 1
ATOM 3195 C C . SER A 1 387 ? -2.193 3.352 -12.559 1.00 92.38 387 SER A C 1
ATOM 3197 O O . SER A 1 387 ? -1.796 2.528 -13.380 1.00 92.38 387 SER A O 1
ATOM 3199 N N . ILE A 1 388 ? -1.914 4.657 -12.681 1.00 92.19 388 ILE A N 1
ATOM 3200 C CA . ILE A 1 388 ? -1.109 5.232 -13.776 1.00 92.19 388 ILE A CA 1
ATOM 3201 C C . ILE A 1 388 ? 0.294 4.619 -13.806 1.00 92.19 388 ILE A C 1
ATOM 3203 O O . ILE A 1 388 ? 0.772 4.216 -14.867 1.00 92.19 388 ILE A O 1
ATOM 3207 N N . PHE A 1 389 ? 0.948 4.511 -12.649 1.00 92.12 389 PHE A N 1
ATOM 3208 C CA . PHE A 1 389 ? 2.277 3.914 -12.552 1.00 92.12 389 PHE A CA 1
ATOM 3209 C C . PHE A 1 389 ? 2.289 2.428 -12.947 1.00 92.12 389 PHE A C 1
ATOM 3211 O O . PHE A 1 389 ? 3.158 1.985 -13.698 1.00 92.12 389 PHE A O 1
ATOM 3218 N N . LEU A 1 390 ? 1.295 1.656 -12.502 1.00 94.38 390 LEU A N 1
ATOM 3219 C CA . LEU A 1 390 ? 1.165 0.239 -12.861 1.00 94.38 390 LEU A CA 1
ATOM 3220 C C . LEU A 1 390 ? 0.829 0.036 -14.348 1.00 94.38 390 LEU A C 1
ATOM 3222 O O . LEU A 1 390 ? 1.313 -0.909 -14.982 1.00 94.38 390 LEU A O 1
ATOM 3226 N N . LEU A 1 391 ? 0.050 0.952 -14.923 1.00 94.44 391 LEU A N 1
ATOM 3227 C CA . LEU A 1 391 ? -0.281 0.969 -16.342 1.00 94.44 391 LEU A CA 1
ATOM 3228 C C . LEU A 1 391 ? 0.965 1.228 -17.207 1.00 94.44 391 LEU A C 1
ATOM 3230 O O . LEU A 1 391 ? 1.179 0.495 -18.174 1.00 94.44 391 LEU A O 1
ATOM 3234 N N . LEU A 1 392 ? 1.830 2.178 -16.816 1.00 93.69 392 LEU A N 1
ATOM 3235 C CA . LEU A 1 392 ? 3.112 2.447 -17.489 1.00 93.69 392 LEU A CA 1
ATOM 3236 C C . LEU A 1 392 ? 3.964 1.181 -17.605 1.00 93.69 392 LEU A C 1
ATOM 3238 O O . LEU A 1 392 ? 4.423 0.845 -18.700 1.00 93.69 392 LEU A O 1
ATOM 3242 N N . TYR A 1 393 ? 4.145 0.442 -16.506 1.00 90.81 393 TYR A N 1
ATOM 3243 C CA . TYR A 1 393 ? 4.904 -0.810 -16.538 1.00 90.81 393 TYR A CA 1
ATOM 3244 C C . TYR A 1 393 ? 4.277 -1.852 -17.443 1.00 90.81 393 TYR A C 1
ATOM 3246 O O . TYR A 1 393 ? 4.975 -2.476 -18.241 1.00 90.81 393 TYR A O 1
ATOM 3254 N N . THR A 1 394 ? 2.968 -2.044 -17.316 1.00 95.62 394 THR A N 1
ATOM 3255 C CA . THR A 1 394 ? 2.258 -3.105 -18.030 1.00 95.62 394 THR A CA 1
ATOM 3256 C C . THR A 1 394 ? 2.318 -2.875 -19.534 1.00 95.62 394 THR A C 1
ATOM 3258 O O . THR A 1 394 ? 2.699 -3.780 -20.279 1.00 95.62 394 THR A O 1
ATOM 3261 N N . ARG A 1 395 ? 2.044 -1.640 -19.976 1.00 95.56 395 ARG A N 1
ATOM 3262 C CA . ARG A 1 395 ? 2.161 -1.234 -21.382 1.00 95.56 395 ARG A CA 1
ATOM 3263 C C . ARG A 1 395 ? 3.591 -1.342 -21.886 1.00 95.56 395 ARG A C 1
ATOM 3265 O O . ARG A 1 395 ? 3.815 -1.852 -22.978 1.00 95.56 395 ARG A O 1
ATOM 3272 N N . THR A 1 396 ? 4.569 -0.943 -21.078 1.00 93.50 396 THR A N 1
ATOM 3273 C CA . THR A 1 396 ? 5.979 -1.039 -21.469 1.00 93.50 396 THR A CA 1
ATOM 3274 C C . THR A 1 396 ? 6.427 -2.486 -21.642 1.00 93.50 396 THR A C 1
ATOM 3276 O O . THR A 1 396 ? 7.013 -2.823 -22.668 1.00 93.50 396 THR A O 1
ATOM 3279 N N . LEU A 1 397 ? 6.110 -3.368 -20.691 1.00 93.12 397 LEU A N 1
ATOM 3280 C CA . LEU A 1 397 ? 6.444 -4.790 -20.775 1.00 93.12 397 LEU A CA 1
ATOM 3281 C C . LEU A 1 397 ? 5.767 -5.457 -21.980 1.00 93.12 397 LEU A C 1
ATOM 3283 O O . LEU A 1 397 ? 6.412 -6.206 -22.713 1.00 93.12 397 LEU A O 1
ATOM 3287 N N . LYS A 1 398 ? 4.491 -5.140 -22.228 1.00 95.12 398 LYS A N 1
ATOM 3288 C CA . LYS A 1 398 ? 3.747 -5.602 -23.407 1.00 95.12 398 LYS A CA 1
ATOM 3289 C C . LYS A 1 398 ? 4.427 -5.156 -24.703 1.00 95.12 398 LYS A C 1
ATOM 3291 O O . LYS A 1 398 ? 4.694 -5.988 -25.566 1.00 95.12 398 LYS A O 1
ATOM 3296 N N . SER A 1 399 ? 4.775 -3.876 -24.816 1.00 93.38 399 SER A N 1
ATOM 3297 C CA . SER A 1 399 ? 5.454 -3.332 -25.995 1.00 93.38 399 SER A CA 1
ATOM 3298 C C . SER A 1 399 ? 6.853 -3.920 -26.198 1.00 93.38 399 SER A C 1
ATOM 3300 O O . SER A 1 399 ? 7.244 -4.158 -27.337 1.00 93.38 399 SER A O 1
ATOM 3302 N N . LEU A 1 400 ? 7.596 -4.224 -25.127 1.00 90.75 400 LEU A N 1
ATOM 3303 C CA . LEU A 1 400 ? 8.884 -4.923 -25.230 1.00 90.75 400 LEU A CA 1
ATOM 3304 C C . LEU A 1 400 ? 8.717 -6.329 -25.823 1.00 90.75 400 LEU A C 1
ATOM 3306 O O . LEU A 1 400 ? 9.458 -6.695 -26.726 1.00 90.75 400 LEU A O 1
ATOM 3310 N N . ILE A 1 401 ? 7.715 -7.093 -25.377 1.00 91.56 401 ILE A N 1
ATOM 3311 C CA . ILE A 1 401 ? 7.429 -8.449 -25.883 1.00 91.56 401 ILE A CA 1
ATOM 3312 C C . ILE A 1 401 ? 7.004 -8.444 -27.360 1.00 91.56 401 ILE A C 1
ATOM 3314 O O . ILE A 1 401 ? 7.278 -9.399 -28.093 1.00 91.56 401 ILE A O 1
ATOM 3318 N N . ILE A 1 402 ? 6.302 -7.396 -27.797 1.00 91.50 402 ILE A N 1
ATOM 3319 C CA . ILE A 1 402 ? 5.855 -7.251 -29.188 1.00 91.50 402 ILE A CA 1
ATOM 3320 C C . ILE A 1 402 ? 7.025 -6.854 -30.093 1.00 91.50 402 ILE A C 1
ATOM 3322 O O . ILE A 1 402 ? 7.196 -7.446 -31.155 1.00 91.50 402 ILE A O 1
ATOM 3326 N N . ASN A 1 403 ? 7.828 -5.875 -29.667 1.00 86.38 403 ASN A N 1
ATOM 3327 C CA . ASN A 1 403 ? 8.816 -5.221 -30.526 1.00 86.38 403 ASN A CA 1
ATOM 3328 C C . ASN A 1 403 ? 10.219 -5.845 -30.454 1.00 86.38 403 ASN A C 1
ATOM 3330 O O . ASN A 1 403 ? 11.040 -5.607 -31.343 1.00 86.38 403 ASN A O 1
ATOM 3334 N N . ASP A 1 404 ? 10.532 -6.618 -29.410 1.00 81.69 404 ASP A N 1
ATOM 3335 C CA . ASP A 1 404 ? 11.843 -7.240 -29.242 1.00 81.69 404 ASP A CA 1
ATOM 3336 C C . ASP A 1 404 ? 11.804 -8.751 -29.494 1.00 81.69 404 ASP A C 1
ATOM 3338 O O . ASP A 1 404 ? 11.461 -9.548 -28.622 1.00 81.69 404 ASP A O 1
ATOM 3342 N N . ASN A 1 405 ? 12.246 -9.154 -30.688 1.00 77.94 405 ASN A N 1
ATOM 3343 C CA . ASN A 1 405 ? 12.389 -10.564 -31.073 1.00 77.94 405 ASN A CA 1
ATOM 3344 C C . ASN A 1 405 ? 13.331 -11.370 -30.158 1.00 77.94 405 ASN A C 1
ATOM 3346 O O . ASN A 1 405 ? 13.284 -12.593 -30.187 1.00 77.94 405 ASN A O 1
ATOM 3350 N N . ASN A 1 406 ? 14.168 -10.707 -29.350 1.00 78.25 406 ASN A N 1
ATOM 3351 C CA . ASN A 1 406 ? 15.089 -11.360 -28.417 1.00 78.25 406 ASN A CA 1
ATOM 3352 C C . ASN A 1 406 ? 14.533 -11.446 -26.983 1.00 78.25 406 ASN A C 1
ATOM 3354 O O . ASN A 1 406 ? 15.273 -11.776 -26.053 1.00 78.25 406 ASN A O 1
ATOM 3358 N N . PHE A 1 407 ? 13.259 -11.108 -26.771 1.00 81.19 407 PHE A N 1
ATOM 3359 C CA . PHE A 1 407 ? 12.626 -11.200 -25.462 1.00 81.19 407 PHE A CA 1
ATOM 3360 C C . PHE A 1 407 ? 12.143 -12.636 -25.170 1.00 81.19 407 PHE A C 1
ATOM 3362 O O . PHE A 1 407 ? 11.524 -13.243 -26.040 1.00 81.19 407 PHE A O 1
ATOM 3369 N N . PRO A 1 408 ? 12.328 -13.171 -23.945 1.00 79.50 408 PRO A N 1
ATOM 3370 C CA . PRO A 1 408 ? 13.083 -12.592 -22.832 1.00 79.50 408 PRO A CA 1
ATOM 3371 C C . PRO A 1 408 ? 14.604 -12.759 -23.033 1.00 79.50 408 PRO A C 1
ATOM 3373 O O . PRO A 1 408 ? 15.079 -13.852 -23.333 1.00 79.50 408 PRO A O 1
ATOM 3376 N N . CYS A 1 409 ? 15.394 -11.703 -22.806 1.00 75.31 409 CYS A N 1
ATOM 3377 C CA . CYS A 1 409 ? 16.851 -11.704 -23.027 1.00 75.31 409 CYS A CA 1
ATOM 3378 C C . CYS A 1 409 ? 17.650 -12.147 -21.788 1.00 75.31 409 CYS A C 1
ATOM 3380 O O . CYS A 1 409 ? 17.131 -12.111 -20.680 1.00 75.31 409 CYS A O 1
ATOM 3382 N N . ASP A 1 410 ? 18.915 -12.549 -21.936 1.00 69.94 410 ASP A N 1
ATOM 3383 C CA . ASP A 1 410 ? 19.733 -13.009 -20.793 1.00 69.94 410 ASP A CA 1
ATOM 3384 C C . ASP A 1 410 ? 20.230 -11.877 -19.888 1.00 69.94 410 ASP A C 1
ATOM 3386 O O . ASP A 1 410 ? 20.458 -12.090 -18.699 1.00 69.94 410 ASP A O 1
ATOM 3390 N N . SER A 1 411 ? 20.368 -10.659 -20.424 1.00 73.25 411 SER A N 1
ATOM 3391 C CA . SER A 1 411 ? 20.758 -9.490 -19.636 1.00 73.25 411 SER A CA 1
ATOM 3392 C C . SER A 1 411 ? 20.166 -8.185 -20.166 1.00 73.25 411 SER A C 1
ATOM 3394 O O . SER A 1 411 ? 20.482 -7.733 -21.273 1.00 73.25 411 SER A O 1
ATOM 3396 N N . PHE A 1 412 ? 19.393 -7.526 -19.298 1.00 71.31 412 PHE A N 1
ATOM 3397 C CA . PHE A 1 412 ? 18.836 -6.188 -19.512 1.00 71.31 412 PHE A CA 1
ATOM 3398 C C . PHE A 1 412 ? 19.861 -5.053 -19.387 1.00 71.31 412 PHE A C 1
ATOM 3400 O O . PHE A 1 412 ? 19.528 -3.908 -19.676 1.00 71.31 412 PHE A O 1
ATOM 3407 N N . THR A 1 413 ? 21.096 -5.344 -18.964 1.00 67.38 413 THR A N 1
ATOM 3408 C CA . THR A 1 413 ? 22.182 -4.352 -18.862 1.00 67.38 413 THR A CA 1
ATOM 3409 C C . THR A 1 413 ? 23.129 -4.374 -20.058 1.00 67.38 413 THR A C 1
ATOM 3411 O O . THR A 1 413 ? 24.046 -3.558 -20.134 1.00 67.38 413 THR A O 1
ATOM 3414 N N . SER A 1 414 ? 22.930 -5.285 -21.016 1.00 70.25 414 SER A N 1
ATOM 3415 C CA . SER A 1 414 ? 23.764 -5.333 -22.217 1.00 70.25 414 SER A CA 1
ATOM 3416 C C . SER A 1 414 ? 23.588 -4.064 -23.061 1.00 70.25 414 SER A C 1
ATOM 3418 O O . SER A 1 414 ? 22.472 -3.612 -23.314 1.00 70.25 414 SER A O 1
ATOM 3420 N N . LYS A 1 415 ? 24.698 -3.484 -23.536 1.00 65.94 415 LYS A N 1
ATOM 3421 C CA . LYS A 1 415 ? 24.698 -2.232 -24.318 1.00 65.94 415 LYS A CA 1
ATOM 3422 C C . LYS A 1 415 ? 23.755 -2.288 -25.529 1.00 65.94 415 LYS A C 1
ATOM 3424 O O . LYS A 1 415 ? 23.078 -1.305 -25.819 1.00 65.94 415 LYS A O 1
ATOM 3429 N N . SER A 1 416 ? 23.675 -3.443 -26.194 1.00 66.81 416 SER A N 1
ATOM 3430 C CA . SER A 1 416 ? 22.761 -3.695 -27.315 1.00 66.81 416 SER A CA 1
ATOM 3431 C C . SER A 1 416 ? 21.286 -3.631 -26.902 1.00 66.81 416 SER A C 1
ATOM 3433 O O . SER A 1 416 ? 20.486 -3.018 -27.608 1.00 66.81 416 SER A O 1
ATOM 3435 N N . TYR A 1 417 ? 20.922 -4.188 -25.743 1.00 71.38 417 TYR A N 1
ATOM 3436 C CA . TYR A 1 417 ? 19.561 -4.112 -25.207 1.00 71.38 417 TYR A CA 1
ATOM 3437 C C . TYR A 1 417 ? 19.187 -2.674 -24.814 1.00 71.38 417 TYR A C 1
ATOM 3439 O O . TYR A 1 417 ? 18.129 -2.177 -25.207 1.00 71.38 417 TYR A O 1
ATOM 3447 N N . LEU A 1 418 ? 20.082 -1.977 -24.104 1.00 68.69 418 LEU A N 1
ATOM 3448 C CA . LEU A 1 418 ? 19.885 -0.591 -23.654 1.00 68.69 418 LEU A CA 1
ATOM 3449 C C . LEU A 1 418 ? 19.636 0.367 -24.836 1.00 68.69 418 LEU A C 1
ATOM 3451 O O . LEU A 1 418 ? 18.737 1.210 -24.795 1.00 68.69 418 LEU A O 1
ATOM 3455 N N . GLN A 1 419 ? 20.403 0.217 -25.920 1.00 67.50 419 GLN A N 1
ATOM 3456 C CA . GLN A 1 419 ? 20.269 1.048 -27.119 1.00 67.50 419 GLN A CA 1
ATOM 3457 C C . GLN A 1 419 ? 19.004 0.739 -27.926 1.00 67.50 419 GLN A C 1
ATOM 3459 O O . GLN A 1 419 ? 18.410 1.658 -28.484 1.00 67.50 419 GLN A O 1
ATOM 3464 N N . LYS A 1 420 ? 18.563 -0.521 -27.977 1.00 71.75 420 LYS A N 1
ATOM 3465 C CA . LYS A 1 420 ? 17.391 -0.922 -28.767 1.00 71.75 420 LYS A CA 1
ATOM 3466 C C . LYS A 1 420 ? 16.072 -0.525 -28.100 1.00 71.75 420 LYS A C 1
ATOM 3468 O O . LYS A 1 420 ? 15.167 -0.038 -28.773 1.00 71.75 420 LYS A O 1
ATOM 3473 N N . ASN A 1 421 ? 15.978 -0.686 -26.780 1.00 74.31 421 ASN A N 1
ATOM 3474 C CA . ASN A 1 421 ? 14.686 -0.715 -26.093 1.00 74.31 421 ASN A CA 1
ATOM 3475 C C . ASN A 1 421 ? 14.290 0.588 -25.377 1.00 74.31 421 ASN A C 1
ATOM 3477 O O . ASN A 1 421 ? 13.143 0.708 -24.945 1.00 74.31 421 ASN A O 1
ATOM 3481 N N . HIS A 1 422 ? 15.165 1.602 -25.308 1.00 82.81 422 HIS A N 1
ATOM 3482 C CA . HIS A 1 422 ? 14.792 2.916 -24.754 1.00 82.81 422 HIS A CA 1
ATOM 3483 C C . HIS A 1 422 ? 13.641 3.578 -25.533 1.00 82.81 422 HIS A C 1
ATOM 3485 O O . HIS A 1 422 ? 12.750 4.156 -24.919 1.00 82.81 422 HIS A O 1
ATOM 3491 N N . LYS A 1 423 ? 13.597 3.404 -26.863 1.00 86.75 423 LYS A N 1
ATOM 3492 C CA . LYS A 1 423 ? 12.525 3.935 -27.724 1.00 86.75 423 LYS A CA 1
ATOM 3493 C C . LYS A 1 423 ? 11.144 3.392 -27.356 1.00 86.75 423 LYS A C 1
ATOM 3495 O O . LYS A 1 423 ? 10.154 4.107 -27.473 1.00 86.75 423 LYS A O 1
ATOM 3500 N N . THR A 1 424 ? 11.077 2.143 -26.892 1.00 89.50 424 THR A N 1
ATOM 3501 C CA . THR A 1 424 ? 9.827 1.531 -26.425 1.00 89.50 424 THR A CA 1
ATOM 3502 C C . THR A 1 424 ? 9.288 2.264 -25.198 1.00 89.50 424 THR A C 1
ATOM 3504 O O . THR A 1 424 ? 8.096 2.554 -25.142 1.00 89.50 424 THR A O 1
ATOM 3507 N N . PHE A 1 425 ? 10.161 2.618 -24.249 1.00 91.44 425 PHE A N 1
ATOM 3508 C CA . PHE A 1 425 ? 9.775 3.434 -23.095 1.00 91.44 425 PHE A CA 1
ATOM 3509 C C . PHE A 1 425 ? 9.349 4.833 -23.541 1.00 91.44 425 PHE A C 1
ATOM 3511 O O . PHE A 1 425 ? 8.266 5.265 -23.167 1.00 91.44 425 PHE A O 1
ATOM 3518 N N . ASP A 1 426 ? 10.138 5.507 -24.384 1.00 90.19 426 ASP A N 1
ATOM 3519 C CA . ASP A 1 426 ? 9.820 6.857 -24.874 1.00 90.19 426 ASP A CA 1
ATOM 3520 C C . ASP A 1 426 ? 8.447 6.913 -25.560 1.00 90.19 426 ASP A C 1
ATOM 3522 O O . ASP A 1 426 ? 7.675 7.841 -25.328 1.00 90.19 426 ASP A O 1
ATOM 3526 N N . SER A 1 427 ? 8.105 5.898 -26.361 1.00 91.75 427 SER A N 1
ATOM 3527 C CA . SER A 1 427 ? 6.790 5.797 -27.005 1.00 91.75 427 SER A CA 1
ATOM 3528 C C . SER A 1 427 ? 5.655 5.724 -25.982 1.00 91.75 427 SER A C 1
ATOM 3530 O O . SER A 1 427 ? 4.684 6.468 -26.097 1.00 91.75 427 SER A O 1
ATOM 3532 N N . VAL A 1 428 ? 5.781 4.856 -24.971 1.00 93.81 428 VAL A N 1
ATOM 3533 C CA . VAL A 1 428 ? 4.755 4.684 -23.928 1.00 93.81 428 VAL A CA 1
ATOM 3534 C C . VAL A 1 428 ? 4.641 5.936 -23.054 1.00 93.81 428 VAL A C 1
ATOM 3536 O O . VAL A 1 428 ? 3.530 6.359 -22.741 1.00 93.81 428 VAL A O 1
ATOM 3539 N N . ILE A 1 429 ? 5.773 6.553 -22.695 1.00 92.88 429 ILE A N 1
ATOM 3540 C CA . ILE A 1 429 ? 5.836 7.809 -21.932 1.00 92.88 429 ILE A CA 1
ATOM 3541 C C . ILE A 1 429 ? 5.087 8.906 -22.681 1.00 92.88 429 ILE A C 1
ATOM 3543 O O . ILE A 1 429 ? 4.198 9.528 -22.108 1.00 92.88 429 ILE A O 1
ATOM 3547 N N . ASN A 1 430 ? 5.419 9.128 -23.956 1.00 91.75 430 ASN A N 1
ATOM 3548 C CA . ASN A 1 430 ? 4.805 10.184 -24.754 1.00 91.75 430 ASN A CA 1
ATOM 3549 C C . ASN A 1 430 ? 3.294 9.975 -24.884 1.00 91.75 430 ASN A C 1
ATOM 3551 O O . ASN A 1 430 ? 2.535 10.900 -24.619 1.00 91.75 430 ASN A O 1
ATOM 3555 N N . GLU A 1 431 ? 2.849 8.762 -25.214 1.00 92.00 431 GLU A N 1
ATOM 3556 C CA . GLU A 1 431 ? 1.421 8.455 -25.321 1.00 92.00 431 GLU A CA 1
ATOM 3557 C C . GLU A 1 431 ? 0.694 8.709 -23.992 1.00 92.00 431 GLU A C 1
ATOM 3559 O O . GLU A 1 431 ? -0.262 9.485 -23.929 1.00 92.00 431 GLU A O 1
ATOM 3564 N N . MET A 1 432 ? 1.169 8.102 -22.901 1.00 92.00 432 MET A N 1
ATOM 3565 C CA . MET A 1 432 ? 0.483 8.187 -21.615 1.00 92.00 432 MET A CA 1
ATOM 3566 C C . MET A 1 432 ? 0.522 9.592 -21.025 1.00 92.00 432 MET A C 1
ATOM 3568 O O . MET A 1 432 ? -0.509 10.085 -20.563 1.00 92.00 432 MET A O 1
ATOM 3572 N N . PHE A 1 433 ? 1.687 10.239 -21.025 1.00 92.88 433 PHE A N 1
ATOM 3573 C CA . PHE A 1 433 ? 1.857 11.550 -20.408 1.00 92.88 433 PHE A CA 1
ATOM 3574 C C . PHE A 1 433 ? 1.211 12.673 -21.210 1.00 92.88 433 PHE A C 1
ATOM 3576 O O . PHE A 1 433 ? 0.767 13.647 -20.601 1.00 92.88 433 PHE A O 1
ATOM 3583 N N . SER A 1 434 ? 1.069 12.536 -22.530 1.00 90.62 434 SER A N 1
ATOM 3584 C CA . SER A 1 434 ? 0.225 13.446 -23.306 1.00 90.62 434 SER A CA 1
ATOM 3585 C C . SER A 1 434 ? -1.256 13.276 -22.962 1.00 90.62 434 SER A C 1
ATOM 3587 O O . SER A 1 434 ? -1.936 14.275 -22.746 1.00 90.62 434 SER A O 1
ATOM 3589 N N . VAL A 1 435 ? -1.752 12.039 -22.819 1.00 89.19 435 VAL A N 1
ATOM 3590 C CA . VAL A 1 435 ? -3.169 11.780 -22.487 1.00 89.19 435 VAL A CA 1
ATOM 3591 C C . VAL A 1 435 ? -3.545 12.286 -21.091 1.00 89.19 435 VAL A C 1
ATOM 3593 O O . VAL A 1 435 ? -4.631 12.830 -20.913 1.00 89.19 435 VAL A O 1
ATOM 3596 N N . ILE A 1 436 ? -2.672 12.132 -20.090 1.00 89.00 436 ILE A N 1
ATOM 3597 C CA . ILE A 1 436 ? -2.936 12.632 -18.723 1.00 89.00 436 ILE A CA 1
ATOM 3598 C C . ILE A 1 436 ? -2.531 14.102 -18.521 1.00 89.00 436 ILE A C 1
ATOM 3600 O O . ILE A 1 436 ? -2.654 14.620 -17.413 1.00 89.00 436 ILE A O 1
ATOM 3604 N N . GLY A 1 437 ? -2.027 14.770 -19.563 1.00 89.75 437 GLY A N 1
ATOM 3605 C CA . GLY A 1 437 ? -1.666 16.188 -19.520 1.00 89.75 437 GLY A CA 1
ATOM 3606 C C . GLY A 1 437 ? -0.388 16.513 -18.740 1.00 89.75 437 GLY A C 1
ATOM 3607 O O . GLY A 1 437 ? -0.209 17.653 -18.324 1.00 89.75 437 GLY A O 1
ATOM 3608 N N . TRP A 1 438 ? 0.507 15.545 -18.526 1.00 91.25 438 TRP A N 1
ATOM 3609 C CA . TRP A 1 438 ? 1.831 15.781 -17.924 1.00 91.25 438 TRP A CA 1
ATOM 3610 C C . TRP A 1 438 ? 2.849 16.300 -18.947 1.00 91.25 438 TRP A C 1
ATOM 3612 O O . TRP A 1 438 ? 3.807 16.976 -18.577 1.00 91.25 438 TRP A O 1
ATOM 3622 N N . LEU A 1 439 ? 2.620 16.030 -20.236 1.00 90.38 439 LEU A N 1
ATOM 3623 C CA . LEU A 1 439 ? 3.342 16.637 -21.353 1.00 90.38 439 LEU A CA 1
ATOM 3624 C C . LEU A 1 439 ? 2.409 17.577 -22.112 1.00 90.38 439 LEU A C 1
ATOM 3626 O O . LEU A 1 439 ? 1.564 17.138 -22.891 1.00 90.38 439 LEU A O 1
ATOM 3630 N N . HIS A 1 440 ? 2.564 18.881 -21.877 1.00 86.81 440 HIS A N 1
ATOM 3631 C CA . HIS A 1 440 ? 1.696 19.895 -22.466 1.00 86.81 440 HIS A CA 1
ATOM 3632 C C . HIS A 1 440 ? 2.153 20.267 -23.893 1.00 86.81 440 HIS A C 1
ATOM 3634 O O . HIS A 1 440 ? 3.272 20.765 -24.057 1.00 86.81 440 HIS A O 1
ATOM 3640 N N . PRO A 1 441 ? 1.312 20.092 -24.932 1.00 83.00 441 PRO A N 1
ATOM 3641 C CA . PRO A 1 441 ? 1.723 20.272 -26.329 1.00 83.00 441 PRO A CA 1
ATOM 3642 C C . PRO A 1 441 ? 2.038 21.731 -26.693 1.00 83.00 441 PRO A C 1
ATOM 3644 O O . PRO A 1 441 ? 2.855 21.979 -27.576 1.00 83.00 441 PRO A O 1
ATOM 3647 N N . ASN A 1 442 ? 1.431 22.700 -25.995 1.00 86.88 442 ASN A N 1
ATOM 3648 C CA . ASN A 1 442 ? 1.596 24.126 -26.312 1.00 86.88 442 ASN A CA 1
ATOM 3649 C C . ASN A 1 442 ? 2.855 24.760 -25.705 1.00 86.88 442 ASN A C 1
ATOM 3651 O O . ASN A 1 442 ? 3.221 25.864 -26.103 1.00 86.88 442 ASN A O 1
ATOM 3655 N N . LEU A 1 443 ? 3.518 24.094 -24.752 1.00 88.56 443 LEU A N 1
ATOM 3656 C CA . LEU A 1 443 ? 4.802 24.576 -24.245 1.00 88.56 443 LEU A CA 1
ATOM 3657 C C . LEU A 1 443 ? 5.846 24.321 -25.333 1.00 88.56 443 LEU A C 1
ATOM 3659 O O . LEU A 1 443 ? 5.945 23.203 -25.836 1.00 88.56 443 LEU A O 1
ATOM 3663 N N . LYS A 1 444 ? 6.602 25.344 -25.740 1.00 86.06 444 LYS A N 1
ATOM 3664 C CA . LYS A 1 444 ? 7.643 25.211 -26.779 1.00 86.06 444 LYS A CA 1
ATOM 3665 C C . LYS A 1 444 ? 9.042 25.192 -26.181 1.00 86.06 444 LYS A C 1
ATOM 3667 O O . LYS A 1 444 ? 9.873 24.409 -26.639 1.00 86.06 444 LYS A O 1
ATOM 3672 N N . ASP A 1 445 ? 9.269 25.993 -25.144 1.00 88.44 445 ASP A N 1
ATOM 3673 C CA . ASP A 1 445 ? 10.553 26.074 -24.460 1.00 88.44 445 ASP A CA 1
ATOM 3674 C C . ASP A 1 445 ? 10.861 24.774 -23.678 1.00 88.44 445 ASP A C 1
ATOM 3676 O O . ASP A 1 445 ? 10.041 24.327 -22.867 1.00 88.44 445 ASP A O 1
ATOM 3680 N N . PRO A 1 446 ? 12.025 24.129 -23.897 1.00 85.81 446 PRO A N 1
ATOM 3681 C CA . PRO A 1 446 ? 12.402 22.909 -23.185 1.00 85.81 446 PRO A CA 1
ATOM 3682 C C . PRO A 1 446 ? 12.471 23.067 -21.663 1.00 85.81 446 PRO A C 1
ATOM 3684 O O . PRO A 1 446 ? 12.182 22.112 -20.940 1.00 85.81 446 PRO A O 1
ATOM 3687 N N . LYS A 1 447 ? 12.843 24.251 -21.164 1.00 87.00 447 LYS A N 1
ATOM 3688 C CA . LYS A 1 447 ? 12.944 24.503 -19.724 1.00 87.00 447 LYS A CA 1
ATOM 3689 C C . LYS A 1 447 ? 11.557 24.646 -19.096 1.00 87.00 447 LYS A C 1
ATOM 3691 O O . LYS A 1 447 ? 11.323 24.054 -18.046 1.00 87.00 447 LYS A O 1
ATOM 3696 N N . GLU A 1 448 ? 10.623 25.339 -19.742 1.00 89.69 448 GLU A N 1
ATOM 3697 C CA . GLU A 1 448 ? 9.215 25.365 -19.321 1.00 89.69 448 GLU A CA 1
ATOM 3698 C C . GLU A 1 448 ? 8.587 23.966 -19.311 1.00 89.69 448 GLU A C 1
ATOM 3700 O O . GLU A 1 448 ? 7.923 23.602 -18.340 1.00 89.69 448 GLU A O 1
ATOM 3705 N N . LYS A 1 449 ? 8.843 23.146 -20.344 1.00 90.06 449 LYS A N 1
ATOM 3706 C CA . LYS A 1 449 ? 8.383 21.745 -20.384 1.00 90.06 449 LYS A CA 1
ATOM 3707 C C . LYS A 1 449 ? 8.898 20.935 -19.199 1.00 90.06 449 LYS A C 1
ATOM 3709 O O . LYS A 1 449 ? 8.114 20.229 -18.568 1.00 90.06 449 LYS A O 1
ATOM 3714 N N . LEU A 1 450 ? 10.197 21.041 -18.905 1.00 90.00 450 LEU A N 1
ATOM 3715 C CA . LEU A 1 450 ? 10.826 20.367 -17.771 1.00 90.00 450 LEU A CA 1
ATOM 3716 C C . LEU A 1 450 ? 10.171 20.791 -16.452 1.00 90.00 450 LEU A C 1
ATOM 3718 O O . LEU A 1 450 ? 9.758 19.929 -15.686 1.00 90.00 450 LEU A O 1
ATOM 3722 N N . LEU A 1 451 ? 10.044 22.098 -16.203 1.00 90.06 451 LEU A N 1
ATOM 3723 C CA . LEU A 1 451 ? 9.486 22.618 -14.951 1.00 90.06 451 LEU A CA 1
ATOM 3724 C C . LEU A 1 451 ? 8.020 22.214 -14.759 1.00 90.06 451 LEU A C 1
ATOM 3726 O O . LEU A 1 451 ? 7.630 21.820 -13.661 1.00 90.06 451 LEU A O 1
ATOM 3730 N N . PHE A 1 452 ? 7.218 22.271 -15.824 1.00 92.06 452 PHE A N 1
ATOM 3731 C CA . PHE A 1 452 ? 5.825 21.835 -15.785 1.00 92.06 452 PHE A CA 1
ATOM 3732 C C . PHE A 1 452 ? 5.709 20.334 -15.491 1.00 92.06 452 PHE A C 1
ATOM 3734 O O . PHE A 1 452 ? 4.939 19.927 -14.621 1.00 92.06 452 PHE A O 1
ATOM 3741 N N . TYR A 1 453 ? 6.503 19.511 -16.179 1.00 92.12 453 TYR A N 1
ATOM 3742 C CA . TYR A 1 453 ? 6.556 18.073 -15.936 1.00 92.12 453 TYR A CA 1
ATOM 3743 C C . TYR A 1 453 ? 6.986 17.752 -14.497 1.00 92.12 453 TYR A C 1
ATOM 3745 O O . TYR A 1 453 ? 6.333 16.945 -13.834 1.00 92.12 453 TYR A O 1
ATOM 3753 N N . GLU A 1 454 ? 8.048 18.401 -14.001 1.00 90.44 454 GLU A N 1
ATOM 3754 C CA . GLU A 1 454 ? 8.542 18.226 -12.632 1.00 90.44 454 GLU A CA 1
ATOM 3755 C C . GLU A 1 454 ? 7.457 18.555 -11.601 1.00 90.44 454 GLU A C 1
ATOM 3757 O O . GLU A 1 454 ? 7.229 17.773 -10.679 1.00 90.44 454 GLU A O 1
ATOM 3762 N N . ASP A 1 455 ? 6.730 19.659 -11.774 1.00 89.56 455 ASP A N 1
ATOM 3763 C CA . ASP A 1 455 ? 5.615 20.005 -10.890 1.00 89.56 455 ASP A CA 1
ATOM 3764 C C . ASP A 1 455 ? 4.551 18.891 -10.847 1.00 89.56 455 ASP A C 1
ATOM 3766 O O . ASP A 1 455 ? 4.183 18.422 -9.768 1.00 89.56 455 ASP A O 1
ATOM 3770 N N . ARG A 1 456 ? 4.113 18.386 -12.009 1.00 91.12 456 ARG A N 1
ATOM 3771 C CA . ARG A 1 456 ? 3.097 17.320 -12.086 1.00 91.12 456 ARG A CA 1
ATOM 3772 C C . ARG A 1 456 ? 3.564 16.008 -11.446 1.00 91.12 456 ARG A C 1
ATOM 3774 O O . ARG A 1 456 ? 2.833 15.432 -10.637 1.00 91.12 456 ARG A O 1
ATOM 3781 N N . ILE A 1 457 ? 4.773 15.539 -11.768 1.00 90.50 457 ILE A N 1
ATOM 3782 C CA . ILE A 1 457 ? 5.290 14.267 -11.237 1.00 90.50 457 ILE A CA 1
ATOM 3783 C C . ILE A 1 457 ? 5.547 14.346 -9.726 1.00 90.50 457 ILE A C 1
ATOM 3785 O O . ILE A 1 457 ? 5.192 13.417 -9.000 1.00 90.50 457 ILE A O 1
ATOM 3789 N N . TYR A 1 458 ? 6.106 15.451 -9.215 1.00 90.31 458 TYR A N 1
ATOM 3790 C CA . TYR A 1 458 ? 6.342 15.596 -7.777 1.00 90.31 458 TYR A CA 1
ATOM 3791 C C . TYR A 1 458 ? 5.038 15.761 -6.994 1.00 90.31 458 TYR A C 1
ATOM 3793 O O . TYR A 1 458 ? 4.953 15.248 -5.877 1.00 90.31 458 TYR A O 1
ATOM 3801 N N . GLN A 1 459 ? 4.011 16.403 -7.562 1.00 86.38 459 GLN A N 1
ATOM 3802 C CA . GLN A 1 459 ? 2.673 16.428 -6.963 1.00 86.38 459 GLN A CA 1
ATOM 3803 C C . GLN A 1 459 ? 2.073 15.020 -6.866 1.00 86.38 459 GLN A C 1
ATOM 3805 O O . GLN A 1 459 ? 1.594 14.645 -5.797 1.00 86.38 459 GLN A O 1
ATOM 3810 N N . ALA A 1 460 ? 2.159 14.215 -7.930 1.00 87.88 460 ALA A N 1
ATOM 3811 C CA . ALA A 1 460 ? 1.660 12.838 -7.924 1.00 87.88 460 ALA A CA 1
ATOM 3812 C C . ALA A 1 460 ? 2.397 11.950 -6.904 1.00 87.88 460 ALA A C 1
ATOM 3814 O O . ALA A 1 460 ? 1.762 11.219 -6.143 1.00 87.88 460 ALA A O 1
ATOM 3815 N N . ILE A 1 461 ? 3.730 12.057 -6.838 1.00 89.75 461 ILE A N 1
ATOM 3816 C CA . ILE A 1 461 ? 4.557 11.346 -5.849 1.00 89.75 461 ILE A CA 1
ATOM 3817 C C . ILE A 1 461 ? 4.192 11.773 -4.428 1.00 89.75 461 ILE A C 1
ATOM 3819 O O . ILE A 1 461 ? 4.031 10.922 -3.556 1.00 89.75 461 ILE A O 1
ATOM 3823 N N . LYS A 1 462 ? 4.059 13.082 -4.185 1.00 85.62 462 LYS A N 1
ATOM 3824 C CA . LYS A 1 462 ? 3.706 13.614 -2.866 1.00 85.62 462 LYS A CA 1
ATOM 3825 C C . LYS A 1 462 ? 2.337 13.107 -2.424 1.00 85.62 462 LYS A C 1
ATOM 3827 O O . LYS A 1 462 ? 2.218 12.650 -1.298 1.00 85.62 462 LYS A O 1
ATOM 3832 N N . LEU A 1 463 ? 1.341 13.148 -3.307 1.00 83.62 463 LEU A N 1
ATOM 3833 C CA . LEU A 1 463 ? -0.007 12.683 -2.999 1.00 83.62 463 LEU A CA 1
ATOM 3834 C C . LEU A 1 463 ? -0.022 11.191 -2.640 1.00 83.62 463 LEU A C 1
ATOM 3836 O O . LEU A 1 463 ? -0.665 10.804 -1.669 1.00 83.62 463 LEU A O 1
ATOM 3840 N N . HIS A 1 464 ? 0.738 10.358 -3.360 1.00 86.38 464 HIS A N 1
ATOM 3841 C CA . HIS A 1 464 ? 0.855 8.945 -3.001 1.00 86.38 464 HIS A CA 1
ATOM 3842 C C . HIS A 1 464 ? 1.611 8.737 -1.675 1.00 86.38 464 HIS A C 1
ATOM 3844 O O . HIS A 1 464 ? 1.115 8.000 -0.823 1.00 86.38 464 HIS A O 1
ATOM 3850 N N . ASP A 1 465 ? 2.750 9.414 -1.455 1.00 84.38 465 ASP A N 1
ATOM 3851 C CA . ASP A 1 465 ? 3.543 9.333 -0.209 1.00 84.38 465 ASP A CA 1
ATOM 3852 C C . ASP A 1 465 ? 2.685 9.714 0.995 1.00 84.38 465 ASP A C 1
ATOM 3854 O O . ASP A 1 465 ? 2.598 8.963 1.965 1.00 84.38 465 ASP A O 1
ATOM 3858 N N . ASP A 1 466 ? 1.967 10.829 0.870 1.00 80.06 466 ASP A N 1
ATOM 3859 C CA . ASP A 1 466 ? 1.076 11.358 1.891 1.00 80.06 466 ASP A CA 1
ATOM 3860 C C . ASP A 1 466 ? -0.156 10.471 2.117 1.00 80.06 466 ASP A C 1
ATOM 3862 O O . ASP A 1 466 ? -0.864 10.743 3.075 1.00 80.06 466 ASP A O 1
ATOM 3866 N N . SER A 1 467 ? -0.406 9.424 1.312 1.00 79.50 467 SER A N 1
ATOM 3867 C CA . SER A 1 467 ? -1.516 8.460 1.465 1.00 79.50 467 SER A CA 1
ATOM 3868 C C . SER A 1 467 ? -1.102 7.103 2.065 1.00 79.50 467 SER A C 1
ATOM 3870 O O . SER A 1 467 ? -1.968 6.284 2.380 1.00 79.50 467 SER A O 1
ATOM 3872 N N . THR A 1 468 ? 0.201 6.845 2.252 1.00 79.69 468 THR A N 1
ATOM 3873 C CA . THR A 1 468 ? 0.727 5.538 2.698 1.00 79.69 468 THR A CA 1
ATOM 3874 C C . THR A 1 468 ? 1.578 5.647 3.970 1.00 79.69 468 THR A C 1
ATOM 3876 O O . THR A 1 468 ? 2.521 6.428 4.027 1.00 79.69 468 THR A O 1
ATOM 3879 N N . PHE A 1 469 ? 1.293 4.831 4.993 1.00 81.88 469 PHE A N 1
ATOM 3880 C CA . PHE A 1 469 ? 2.033 4.829 6.271 1.00 81.88 469 PHE A CA 1
ATOM 3881 C C . PHE A 1 469 ? 2.665 3.489 6.644 1.00 81.88 469 PHE A C 1
ATOM 3883 O O . PHE A 1 469 ? 3.449 3.420 7.590 1.00 81.88 469 PHE A O 1
ATOM 3890 N N . LEU A 1 470 ? 2.321 2.408 5.946 1.00 85.81 470 LEU A N 1
ATOM 3891 C CA . LEU A 1 470 ? 2.808 1.083 6.298 1.00 85.81 470 LEU A CA 1
ATOM 3892 C C . LEU A 1 470 ? 4.328 0.973 6.098 1.00 85.81 470 LEU A C 1
ATOM 3894 O O . LEU A 1 470 ? 4.823 1.005 4.969 1.00 85.81 470 LEU A O 1
ATOM 3898 N N . ARG A 1 471 ? 5.069 0.736 7.191 1.00 89.69 471 ARG A N 1
ATOM 3899 C CA . ARG A 1 471 ? 6.545 0.724 7.185 1.00 89.69 471 ARG A CA 1
ATOM 3900 C C . ARG A 1 471 ? 7.170 -0.315 6.252 1.00 89.69 471 ARG A C 1
ATOM 3902 O O . ARG A 1 471 ? 8.284 -0.120 5.781 1.00 89.69 471 ARG A O 1
ATOM 3909 N N . ILE A 1 472 ? 6.470 -1.419 5.975 1.00 91.00 472 ILE A N 1
ATOM 3910 C CA . ILE A 1 472 ? 6.946 -2.458 5.042 1.00 91.00 472 ILE A CA 1
ATOM 3911 C C . ILE A 1 472 ? 6.712 -2.107 3.569 1.00 91.00 472 ILE A C 1
ATOM 3913 O O . ILE A 1 472 ? 7.279 -2.750 2.689 1.00 91.00 472 ILE A O 1
ATOM 3917 N N . TYR A 1 473 ? 5.879 -1.102 3.307 1.00 90.19 473 TYR A N 1
ATOM 3918 C CA . TYR A 1 473 ? 5.541 -0.607 1.977 1.00 90.19 473 TYR A CA 1
ATOM 3919 C C . TYR A 1 473 ? 6.504 0.517 1.564 1.00 90.19 473 TYR A C 1
ATOM 3921 O O . TYR A 1 473 ? 6.930 0.592 0.412 1.00 90.19 473 TYR A O 1
ATOM 3929 N N . THR A 1 474 ? 6.932 1.338 2.534 1.00 91.19 474 THR A N 1
ATOM 3930 C CA . THR A 1 474 ? 7.797 2.510 2.332 1.00 91.19 474 THR A CA 1
ATOM 3931 C C . THR A 1 474 ? 9.053 2.236 1.490 1.00 91.19 474 THR A C 1
ATOM 3933 O O . THR A 1 474 ? 9.275 2.983 0.536 1.00 91.19 474 THR A O 1
ATOM 3936 N N . PRO A 1 475 ? 9.869 1.186 1.735 1.00 94.69 475 PRO A N 1
ATOM 3937 C CA . PRO A 1 475 ? 11.058 0.944 0.915 1.00 94.69 475 PRO A CA 1
ATOM 3938 C C . PRO A 1 475 ? 10.710 0.664 -0.553 1.00 94.69 475 PRO A C 1
ATOM 3940 O O . PRO A 1 475 ? 11.355 1.193 -1.459 1.00 94.69 475 PRO A O 1
ATOM 3943 N N . GLY A 1 476 ? 9.673 -0.147 -0.788 1.00 94.19 476 GLY A N 1
ATOM 3944 C CA . GLY A 1 476 ? 9.205 -0.501 -2.126 1.00 94.19 476 GLY A CA 1
ATOM 3945 C C . GLY A 1 476 ? 8.637 0.699 -2.880 1.00 94.19 476 GLY A C 1
ATOM 3946 O O . GLY A 1 476 ? 8.960 0.889 -4.050 1.00 94.19 476 GLY A O 1
ATOM 3947 N N . VAL A 1 477 ? 7.861 1.548 -2.205 1.00 92.62 477 VAL A N 1
ATOM 3948 C CA . VAL A 1 477 ? 7.291 2.772 -2.785 1.00 92.62 477 VAL A CA 1
ATOM 3949 C C . VAL A 1 477 ? 8.371 3.799 -3.131 1.00 92.62 477 VAL A C 1
ATOM 3951 O O . VAL A 1 477 ? 8.361 4.339 -4.234 1.00 92.62 477 VAL A O 1
ATOM 3954 N N . ILE A 1 478 ? 9.362 4.019 -2.260 1.00 94.81 478 ILE A N 1
ATOM 3955 C CA . ILE A 1 478 ? 10.480 4.928 -2.567 1.00 94.81 478 ILE A CA 1
ATOM 3956 C C . ILE A 1 478 ? 11.275 4.426 -3.783 1.00 94.81 478 ILE A C 1
ATOM 3958 O O . ILE A 1 478 ? 11.672 5.224 -4.633 1.00 94.81 478 ILE A O 1
ATOM 3962 N N . PHE A 1 479 ? 11.474 3.109 -3.906 1.00 96.00 479 PHE A N 1
ATOM 3963 C CA . PHE A 1 479 ? 12.045 2.524 -5.120 1.00 96.00 479 PHE A CA 1
ATOM 3964 C C . PHE A 1 479 ? 11.171 2.807 -6.353 1.00 96.00 479 PHE A C 1
ATOM 3966 O O . PHE A 1 479 ? 11.697 3.217 -7.383 1.00 96.00 479 PHE A O 1
ATOM 3973 N N . CYS A 1 480 ? 9.848 2.665 -6.247 1.00 94.81 480 CYS A N 1
ATOM 3974 C CA . CYS A 1 480 ? 8.920 2.981 -7.336 1.00 94.81 480 CYS A CA 1
ATOM 3975 C C . CYS A 1 480 ? 9.011 4.451 -7.778 1.00 94.81 480 CYS A C 1
ATOM 3977 O O . CYS A 1 480 ? 9.002 4.720 -8.976 1.00 94.81 480 CYS A O 1
ATOM 3979 N N . TYR A 1 481 ? 9.186 5.396 -6.849 1.00 94.94 481 TYR A N 1
ATOM 3980 C CA . TYR A 1 481 ? 9.431 6.805 -7.186 1.00 94.94 481 TYR A CA 1
ATOM 3981 C C . TYR A 1 481 ? 10.743 6.998 -7.945 1.00 94.94 481 TYR A C 1
ATOM 3983 O O . TYR A 1 481 ? 10.783 7.726 -8.937 1.00 94.94 481 TYR A O 1
ATOM 3991 N N . ALA A 1 482 ? 11.807 6.313 -7.514 1.00 96.31 482 ALA A N 1
ATOM 3992 C CA . ALA A 1 482 ? 13.094 6.330 -8.203 1.00 96.31 482 ALA A CA 1
ATOM 3993 C C . ALA A 1 482 ? 12.962 5.807 -9.637 1.00 96.31 482 ALA A C 1
ATOM 3995 O O . ALA A 1 482 ? 13.508 6.406 -10.559 1.00 96.31 482 ALA A O 1
ATOM 3996 N N . VAL A 1 483 ? 12.181 4.744 -9.834 1.00 95.25 483 VAL A N 1
ATOM 3997 C CA . VAL A 1 483 ? 11.886 4.218 -11.164 1.00 95.25 483 VAL A CA 1
ATOM 3998 C C . VAL A 1 483 ? 11.046 5.188 -11.991 1.00 95.25 483 VAL A C 1
ATOM 4000 O O . VAL A 1 483 ? 11.398 5.442 -13.137 1.00 95.25 483 VAL A O 1
ATOM 4003 N N . LEU A 1 484 ? 9.966 5.750 -11.443 1.00 94.62 484 LEU A N 1
ATOM 4004 C CA . LEU A 1 484 ? 9.121 6.706 -12.166 1.00 94.62 484 LEU A CA 1
ATOM 4005 C C . LEU A 1 484 ? 9.946 7.894 -12.682 1.00 94.62 484 LEU A C 1
ATOM 4007 O O . LEU A 1 484 ? 9.806 8.301 -13.832 1.00 94.62 484 LEU A O 1
ATOM 4011 N N . LEU A 1 485 ? 10.856 8.404 -11.851 1.00 94.25 485 LEU A N 1
ATOM 4012 C CA . LEU A 1 485 ? 11.690 9.553 -12.187 1.00 94.25 485 LEU A CA 1
ATOM 4013 C C . LEU A 1 485 ? 12.915 9.202 -13.057 1.00 94.25 485 LEU A C 1
ATOM 4015 O O . LEU A 1 485 ? 13.500 10.103 -13.657 1.00 94.25 485 LEU A O 1
ATOM 4019 N N . TRP A 1 486 ? 13.312 7.929 -13.136 1.00 94.31 486 TRP A N 1
ATOM 4020 C CA . TRP A 1 486 ? 14.428 7.472 -13.972 1.00 94.31 486 TRP A CA 1
ATOM 4021 C C . TRP A 1 486 ? 13.960 6.859 -15.293 1.00 94.31 486 TRP A C 1
ATOM 4023 O O . TRP A 1 486 ? 14.283 7.360 -16.366 1.00 94.31 486 TRP A O 1
ATOM 4033 N N . ASP A 1 487 ? 13.183 5.778 -15.222 1.00 93.06 487 ASP A N 1
ATOM 4034 C CA . ASP A 1 487 ? 12.804 4.958 -16.374 1.00 93.06 487 ASP A CA 1
ATOM 4035 C C . ASP A 1 487 ? 11.792 5.673 -17.274 1.00 93.06 487 ASP A C 1
ATOM 4037 O O . ASP A 1 487 ? 11.827 5.464 -18.492 1.00 93.06 487 ASP A O 1
ATOM 4041 N N . PHE A 1 488 ? 10.924 6.498 -16.669 1.00 92.94 488 PHE A N 1
ATOM 4042 C CA . PHE A 1 488 ? 9.783 7.153 -17.316 1.00 92.94 488 PHE A CA 1
ATOM 4043 C C . PHE A 1 488 ? 9.910 8.675 -17.437 1.00 92.94 488 PHE A C 1
ATOM 4045 O O . PHE A 1 488 ? 8.958 9.333 -17.841 1.00 92.94 488 PHE A O 1
ATOM 4052 N N . ASN A 1 489 ? 11.072 9.252 -17.124 1.00 91.88 489 ASN A N 1
ATOM 4053 C CA . ASN A 1 489 ? 11.290 10.689 -17.256 1.00 91.88 489 ASN A CA 1
ATOM 4054 C C . ASN A 1 489 ? 11.851 11.053 -18.644 1.00 91.88 489 ASN A C 1
ATOM 4056 O O . ASN A 1 489 ? 12.978 10.662 -18.958 1.00 91.88 489 ASN A O 1
ATOM 4060 N N . PRO A 1 490 ? 11.129 11.850 -19.456 1.00 89.31 490 PRO A N 1
ATOM 4061 C CA . PRO A 1 490 ? 11.618 12.276 -20.767 1.00 89.31 490 PRO A CA 1
ATOM 4062 C C . PRO A 1 490 ? 12.757 13.311 -20.689 1.00 89.31 490 PRO A C 1
ATOM 4064 O O . PRO A 1 490 ? 13.483 13.507 -21.666 1.00 89.31 490 PRO A O 1
ATOM 4067 N N . PHE A 1 491 ? 12.947 13.954 -19.532 1.00 91.00 491 PHE A N 1
ATOM 4068 C CA . PHE A 1 491 ? 13.893 15.045 -19.302 1.00 91.00 491 PHE A CA 1
ATOM 4069 C C . PHE A 1 491 ? 14.891 14.693 -18.184 1.00 91.00 491 PHE A C 1
ATOM 4071 O O . PHE A 1 491 ? 14.859 15.253 -17.087 1.00 91.00 491 PHE A O 1
ATOM 4078 N N . ILE A 1 492 ? 15.795 13.742 -18.441 1.00 90.81 492 ILE A N 1
ATOM 4079 C CA . ILE A 1 492 ? 16.850 13.394 -17.475 1.00 90.81 492 ILE A CA 1
ATOM 4080 C C . ILE A 1 492 ? 17.805 14.582 -17.317 1.00 90.81 492 ILE A C 1
ATOM 4082 O O . ILE A 1 492 ? 18.393 15.042 -18.290 1.00 90.81 492 ILE A O 1
ATOM 4086 N N . THR A 1 493 ? 17.998 15.050 -16.086 1.00 92.38 493 THR A N 1
ATOM 4087 C CA . THR A 1 493 ? 18.969 16.098 -15.737 1.00 92.38 493 THR A CA 1
ATOM 4088 C C . THR A 1 493 ? 19.942 15.611 -14.661 1.00 92.38 493 THR A C 1
ATOM 4090 O O . THR A 1 493 ? 19.750 14.565 -14.033 1.00 92.38 493 THR A O 1
ATOM 4093 N N . LYS A 1 494 ? 20.986 16.391 -14.366 1.00 91.31 494 LYS A N 1
ATOM 4094 C CA . LYS A 1 494 ? 21.856 16.115 -13.209 1.00 91.31 494 LYS A CA 1
ATOM 4095 C C . LYS A 1 494 ? 21.085 16.149 -11.882 1.00 91.31 494 LYS A C 1
ATOM 4097 O O . LYS A 1 494 ? 21.394 15.366 -10.983 1.00 91.31 494 LYS A O 1
ATOM 4102 N N . GLN A 1 495 ? 20.062 16.999 -11.761 1.00 90.69 495 GLN A N 1
ATOM 4103 C CA . GLN A 1 495 ? 19.166 16.985 -10.604 1.00 90.69 495 GLN A CA 1
ATOM 4104 C C . GLN A 1 495 ? 18.389 15.664 -10.513 1.00 90.69 495 GLN A C 1
ATOM 4106 O O . GLN A 1 495 ? 18.338 15.078 -9.434 1.00 90.69 495 GLN A O 1
ATOM 4111 N N . THR A 1 496 ? 17.861 15.158 -11.633 1.00 92.19 496 THR A N 1
ATOM 4112 C CA . THR A 1 496 ? 17.195 13.846 -11.710 1.00 92.19 496 THR A CA 1
ATOM 4113 C C . THR A 1 496 ? 18.093 12.734 -11.168 1.00 92.19 496 THR A C 1
ATOM 4115 O O . THR A 1 496 ? 17.672 11.980 -10.293 1.00 92.19 496 THR A O 1
ATOM 4118 N N . ILE A 1 497 ? 19.350 12.672 -11.626 1.00 93.38 497 ILE A N 1
ATOM 4119 C CA . ILE A 1 497 ? 20.331 11.666 -11.188 1.00 93.38 497 ILE A CA 1
ATOM 4120 C C . ILE A 1 497 ? 20.534 11.721 -9.667 1.00 93.38 497 ILE A C 1
ATOM 4122 O O . ILE A 1 497 ? 20.465 10.693 -8.989 1.00 93.38 497 ILE A O 1
ATOM 4126 N N . ASN A 1 498 ? 20.752 12.920 -9.122 1.00 93.31 498 ASN A N 1
ATOM 4127 C CA . ASN A 1 498 ? 20.964 13.112 -7.688 1.00 93.31 498 ASN A CA 1
ATOM 4128 C C . ASN A 1 498 ? 19.733 12.702 -6.867 1.00 93.31 498 ASN A C 1
ATOM 4130 O O . ASN A 1 498 ? 19.878 12.012 -5.855 1.00 93.31 498 ASN A O 1
ATOM 4134 N N . THR A 1 499 ? 18.531 13.087 -7.310 1.00 94.62 499 THR A N 1
ATOM 4135 C CA . THR A 1 499 ? 17.269 12.731 -6.646 1.00 94.62 499 THR A CA 1
ATOM 4136 C C . THR A 1 499 ? 17.053 11.217 -6.651 1.00 94.62 499 THR A C 1
ATOM 4138 O O . THR A 1 499 ? 16.816 10.635 -5.593 1.00 94.62 499 THR A O 1
ATOM 4141 N N . VAL A 1 500 ? 17.204 10.558 -7.806 1.00 96.50 500 VAL A N 1
ATOM 4142 C CA . VAL A 1 500 ? 17.041 9.100 -7.946 1.00 96.50 500 VAL A CA 1
ATOM 4143 C C . VAL A 1 500 ? 18.046 8.354 -7.069 1.00 96.50 500 VAL A C 1
ATOM 4145 O O . VAL A 1 500 ? 17.664 7.453 -6.324 1.00 96.50 500 VAL A O 1
ATOM 4148 N N . MET A 1 501 ? 19.318 8.764 -7.073 1.00 96.31 501 MET A N 1
ATOM 4149 C CA . MET A 1 501 ? 20.337 8.171 -6.205 1.00 96.31 501 MET A CA 1
ATOM 4150 C C . MET A 1 501 ? 20.014 8.359 -4.716 1.00 96.31 501 MET A C 1
ATOM 4152 O O . MET A 1 501 ? 20.170 7.429 -3.922 1.00 96.31 501 MET A O 1
ATOM 4156 N N . GLY A 1 502 ? 19.534 9.545 -4.332 1.00 97.12 502 GLY A N 1
ATOM 4157 C CA . GLY A 1 502 ? 19.071 9.827 -2.974 1.00 97.12 502 GLY A CA 1
ATOM 4158 C C . GLY A 1 502 ? 17.904 8.930 -2.556 1.00 97.12 502 GLY A C 1
ATOM 4159 O O . GLY A 1 502 ? 17.921 8.373 -1.460 1.00 97.12 502 GLY A O 1
ATOM 4160 N N . TRP A 1 503 ? 16.922 8.722 -3.435 1.00 96.94 503 TRP A N 1
ATOM 4161 C CA . TRP A 1 503 ? 15.789 7.835 -3.165 1.00 96.94 503 TRP A CA 1
ATOM 4162 C C . TRP A 1 503 ? 16.187 6.363 -3.092 1.00 96.94 503 TRP A C 1
ATOM 4164 O O . TRP A 1 503 ? 15.735 5.679 -2.180 1.00 96.94 503 TRP A O 1
ATOM 4174 N N . LEU A 1 504 ? 17.086 5.871 -3.949 1.00 97.81 504 LEU A N 1
ATOM 4175 C CA . LEU A 1 504 ? 17.595 4.498 -3.835 1.00 97.81 504 LEU A CA 1
ATOM 4176 C C . LEU A 1 504 ? 18.318 4.264 -2.498 1.00 97.81 504 LEU A C 1
ATOM 4178 O O . LEU A 1 504 ? 18.095 3.245 -1.843 1.00 97.81 504 LEU A O 1
ATOM 4182 N N . LYS A 1 505 ? 19.139 5.223 -2.050 1.00 97.56 505 LYS A N 1
ATOM 4183 C CA . LYS A 1 505 ? 19.786 5.168 -0.727 1.00 97.56 505 LYS A CA 1
ATOM 4184 C C . LYS A 1 505 ? 18.764 5.207 0.407 1.00 97.56 505 LYS A C 1
ATOM 4186 O O . LYS A 1 505 ? 18.835 4.384 1.311 1.00 97.56 505 LYS A O 1
ATOM 4191 N N . LYS A 1 506 ? 17.756 6.074 0.314 1.00 96.31 506 LYS A N 1
ATOM 4192 C CA . LYS A 1 506 ? 16.677 6.141 1.304 1.00 96.31 506 LYS A CA 1
ATOM 4193 C C . LYS A 1 506 ? 15.854 4.849 1.358 1.00 96.31 506 LYS A C 1
ATOM 4195 O O . LYS A 1 506 ? 15.542 4.375 2.443 1.00 96.31 506 LYS A O 1
ATOM 4200 N N . ALA A 1 507 ? 15.539 4.241 0.212 1.00 96.75 507 ALA A N 1
ATOM 4201 C CA . ALA A 1 507 ? 14.862 2.945 0.152 1.00 96.75 507 ALA A CA 1
ATOM 4202 C C . ALA A 1 507 ? 15.688 1.855 0.853 1.00 96.75 507 ALA A C 1
ATOM 4204 O O . ALA A 1 507 ? 15.139 1.044 1.600 1.00 96.75 507 ALA A O 1
ATOM 4205 N N . LYS A 1 508 ? 17.014 1.868 0.660 1.00 97.38 508 LYS A N 1
ATOM 4206 C CA . LYS A 1 508 ? 17.947 0.990 1.374 1.00 97.38 508 LYS A CA 1
ATOM 4207 C C . LYS A 1 508 ? 17.904 1.231 2.887 1.00 97.38 508 LYS A C 1
ATOM 4209 O O . LYS A 1 508 ? 17.673 0.281 3.626 1.00 97.38 508 LYS A O 1
ATOM 4214 N N . GLU A 1 509 ? 18.064 2.471 3.341 1.00 96.38 509 GLU A N 1
ATOM 4215 C CA . GLU A 1 509 ? 18.025 2.838 4.766 1.00 96.38 509 GLU A CA 1
ATOM 4216 C C . GLU A 1 509 ? 16.701 2.424 5.427 1.00 96.38 509 GLU A C 1
ATOM 4218 O O . GLU A 1 509 ? 16.697 1.787 6.481 1.00 96.38 509 GLU A O 1
ATOM 4223 N N . SER A 1 510 ? 15.565 2.706 4.781 1.00 94.19 510 SER A N 1
ATOM 4224 C CA . SER A 1 510 ? 14.244 2.294 5.270 1.00 94.19 510 SER A CA 1
ATOM 4225 C C . SER A 1 510 ? 14.099 0.772 5.349 1.00 94.19 510 SER A C 1
ATOM 4227 O O . SER A 1 510 ? 13.521 0.261 6.304 1.00 94.19 510 SER A O 1
ATOM 4229 N N . ALA A 1 511 ? 14.647 0.020 4.389 1.00 95.81 511 ALA A N 1
ATOM 4230 C CA . ALA A 1 511 ? 14.658 -1.441 4.450 1.00 95.81 511 ALA A CA 1
ATOM 4231 C C . ALA A 1 511 ? 15.540 -1.972 5.593 1.00 95.81 511 ALA A C 1
ATOM 4233 O O . ALA A 1 511 ? 15.198 -2.970 6.230 1.00 95.81 511 ALA A O 1
ATOM 4234 N N . GLU A 1 512 ? 16.663 -1.314 5.888 1.00 95.19 512 GLU A N 1
ATOM 4235 C CA . GLU A 1 512 ? 17.556 -1.708 6.981 1.00 95.19 512 GLU A CA 1
ATOM 4236 C C . GLU A 1 512 ? 16.904 -1.561 8.360 1.00 95.19 512 GLU A C 1
ATOM 4238 O O . GLU A 1 512 ? 17.110 -2.428 9.208 1.00 95.19 512 GLU A O 1
ATOM 4243 N N . GLN A 1 513 ? 16.035 -0.565 8.555 1.00 92.19 513 GLN A N 1
ATOM 4244 C CA . GLN A 1 513 ? 15.252 -0.378 9.789 1.00 92.19 513 GLN A CA 1
ATOM 4245 C C . GLN A 1 513 ? 14.256 -1.520 10.077 1.00 92.19 513 GLN A C 1
ATOM 4247 O O . GLN A 1 513 ? 13.741 -1.644 11.192 1.00 92.19 513 GLN A O 1
ATOM 4252 N N . LEU A 1 514 ? 13.967 -2.362 9.079 1.00 91.31 514 LEU A N 1
ATOM 4253 C CA . LEU A 1 514 ? 13.090 -3.528 9.213 1.00 91.31 514 LEU A CA 1
ATOM 4254 C C . LEU A 1 514 ? 13.856 -4.815 9.560 1.00 91.31 514 LEU A C 1
ATOM 4256 O O . LEU A 1 514 ? 13.227 -5.838 9.852 1.00 91.31 514 LEU A O 1
ATOM 4260 N N . LYS A 1 515 ? 15.199 -4.792 9.557 1.00 88.19 515 LYS A N 1
ATOM 4261 C CA . LYS A 1 515 ? 16.016 -5.941 9.980 1.00 88.19 515 LYS A CA 1
ATOM 4262 C C . LYS A 1 515 ? 15.656 -6.344 11.416 1.00 88.19 515 LYS A C 1
ATOM 4264 O O . LYS A 1 515 ? 15.387 -5.507 12.268 1.00 88.19 515 LYS A O 1
ATOM 4269 N N . GLY A 1 516 ? 15.618 -7.650 11.675 1.00 82.12 516 GLY A N 1
ATOM 4270 C CA . GLY A 1 516 ? 15.306 -8.207 12.998 1.00 82.12 516 GLY A CA 1
ATOM 4271 C C . GLY A 1 516 ? 13.814 -8.314 13.339 1.00 82.12 516 GLY A C 1
ATOM 4272 O O . GLY A 1 516 ? 13.456 -9.141 14.169 1.00 82.12 516 GLY A O 1
ATOM 4273 N N . LYS A 1 517 ? 12.911 -7.599 12.649 1.00 83.69 517 LYS A N 1
ATOM 4274 C CA . LYS A 1 517 ? 11.459 -7.617 12.953 1.00 83.69 517 LYS A CA 1
ATOM 4275 C C . LYS A 1 517 ? 10.692 -8.813 12.363 1.00 83.69 517 LYS A C 1
ATOM 4277 O O . LYS A 1 517 ? 9.474 -8.893 12.499 1.00 83.69 517 LYS A O 1
ATOM 4282 N N . LYS A 1 518 ? 11.387 -9.731 11.674 1.00 87.75 518 LYS A N 1
ATOM 4283 C CA . LYS A 1 518 ? 10.813 -10.857 10.900 1.00 87.75 518 LYS A CA 1
ATOM 4284 C C . LYS A 1 518 ? 9.712 -10.436 9.905 1.00 87.75 518 LYS A C 1
ATOM 4286 O O . LYS A 1 518 ? 8.832 -11.229 9.594 1.00 87.75 518 LYS A O 1
ATOM 4291 N N . LEU A 1 519 ? 9.755 -9.202 9.401 1.00 91.94 519 LEU A N 1
ATOM 4292 C CA . LEU A 1 519 ? 8.822 -8.683 8.397 1.00 91.94 519 LEU A CA 1
ATOM 4293 C C . LEU A 1 519 ? 9.449 -8.724 6.997 1.00 91.94 519 LEU A C 1
ATOM 4295 O O . LEU A 1 519 ? 10.661 -8.565 6.839 1.00 91.94 519 LEU A O 1
ATOM 4299 N N . CYS A 1 520 ? 8.610 -8.929 5.987 1.00 94.62 520 CYS A N 1
ATOM 4300 C CA . CYS A 1 520 ? 8.955 -8.764 4.579 1.00 94.62 520 CYS A CA 1
ATOM 4301 C C . CYS A 1 520 ? 8.616 -7.351 4.098 1.00 94.62 520 CYS A C 1
ATOM 4303 O O . CYS A 1 520 ? 7.863 -6.632 4.745 1.00 94.62 520 CYS A O 1
ATOM 4305 N N . ILE A 1 521 ? 9.189 -6.969 2.962 1.00 94.62 521 ILE A N 1
ATOM 4306 C CA . ILE A 1 521 ? 8.941 -5.716 2.253 1.00 94.62 521 ILE A CA 1
ATOM 4307 C C . ILE A 1 521 ? 8.000 -6.021 1.095 1.00 94.62 521 ILE A C 1
ATOM 4309 O O . ILE A 1 521 ? 8.279 -6.933 0.316 1.00 94.62 521 ILE A O 1
ATOM 4313 N N . TYR A 1 522 ? 6.930 -5.245 0.956 1.00 92.00 522 TYR A N 1
ATOM 4314 C CA . TYR A 1 522 ? 6.120 -5.283 -0.257 1.00 92.00 522 TYR A CA 1
ATOM 4315 C C . TYR A 1 522 ? 6.877 -4.529 -1.355 1.00 92.00 522 TYR A C 1
ATOM 4317 O O . TYR A 1 522 ? 7.097 -3.321 -1.259 1.00 92.00 522 TYR A O 1
ATOM 4325 N N . SER A 1 523 ? 7.354 -5.247 -2.367 1.00 91.00 523 SER A N 1
ATOM 4326 C CA . SER A 1 523 ? 8.303 -4.731 -3.354 1.00 91.00 523 SER A CA 1
ATOM 4327 C C . SER A 1 523 ? 7.815 -4.951 -4.775 1.00 91.00 523 SER A C 1
ATOM 4329 O O . SER A 1 523 ? 7.396 -6.049 -5.100 1.00 91.00 523 SER A O 1
ATOM 4331 N N . ALA A 1 524 ? 7.967 -3.949 -5.642 1.00 89.69 524 ALA A N 1
ATOM 4332 C CA . ALA A 1 524 ? 7.764 -4.076 -7.087 1.00 89.69 524 ALA A CA 1
ATOM 4333 C C . ALA A 1 524 ? 9.092 -4.172 -7.869 1.00 89.69 524 ALA A C 1
ATOM 4335 O O . ALA A 1 524 ? 9.141 -3.886 -9.062 1.00 89.69 524 ALA A O 1
ATOM 4336 N N . THR A 1 525 ? 10.196 -4.565 -7.215 1.00 91.50 525 THR A N 1
ATOM 4337 C CA . THR A 1 525 ? 11.524 -4.653 -7.867 1.00 91.50 525 THR A CA 1
ATOM 4338 C C . THR A 1 525 ? 11.594 -5.676 -9.007 1.00 91.50 525 THR A C 1
ATOM 4340 O O . THR A 1 525 ? 12.521 -5.600 -9.809 1.00 91.50 525 THR A O 1
ATOM 4343 N N . LYS A 1 526 ? 10.612 -6.585 -9.110 1.00 88.81 526 LYS A N 1
ATOM 4344 C CA . LYS A 1 526 ? 10.454 -7.568 -10.196 1.00 88.81 526 LYS A CA 1
ATOM 4345 C C . LYS A 1 526 ? 9.245 -7.293 -11.109 1.00 88.81 526 LYS A C 1
ATOM 4347 O O . LYS A 1 526 ? 8.800 -8.186 -11.824 1.00 88.81 526 LYS A O 1
ATOM 4352 N N . LEU A 1 527 ? 8.708 -6.068 -11.092 1.00 85.38 527 LEU A N 1
ATOM 4353 C CA . LEU A 1 527 ? 7.501 -5.604 -11.806 1.00 85.38 527 LEU A CA 1
ATOM 4354 C C . LEU A 1 527 ? 6.162 -6.174 -11.329 1.00 85.38 527 LEU A C 1
ATOM 4356 O O . LEU A 1 527 ? 5.146 -5.497 -11.438 1.00 85.38 527 LEU A O 1
ATOM 4360 N N . ASN A 1 528 ? 6.131 -7.375 -10.771 1.00 78.00 528 ASN A N 1
ATOM 4361 C CA . ASN A 1 528 ? 5.025 -7.814 -9.942 1.00 78.00 528 ASN A CA 1
ATOM 4362 C C . ASN A 1 528 ? 5.327 -7.367 -8.511 1.00 78.00 528 ASN A C 1
ATOM 4364 O O . ASN A 1 528 ? 6.426 -7.615 -8.019 1.00 78.00 528 ASN A O 1
ATOM 4368 N N . GLY A 1 529 ? 4.395 -6.686 -7.835 1.00 81.69 529 GLY A N 1
ATOM 4369 C CA . GLY A 1 529 ? 4.491 -6.555 -6.376 1.00 81.69 529 GLY A CA 1
ATOM 4370 C C . GLY A 1 529 ? 4.798 -7.939 -5.787 1.00 81.69 529 GLY A C 1
ATOM 4371 O O . GLY A 1 529 ? 4.388 -8.914 -6.394 1.00 81.69 529 GLY A O 1
ATOM 4372 N N . GLU A 1 530 ? 5.538 -8.075 -4.687 1.00 88.88 530 GLU A N 1
ATOM 4373 C CA . GLU A 1 530 ? 5.678 -9.316 -3.902 1.00 88.88 530 GLU A CA 1
ATOM 4374 C C . GLU A 1 530 ? 6.174 -9.030 -2.484 1.00 88.88 530 GLU A C 1
ATOM 4376 O O . GLU A 1 530 ? 6.916 -8.073 -2.253 1.00 88.88 530 GLU A O 1
ATOM 4381 N N . ASN A 1 531 ? 5.795 -9.883 -1.529 1.00 92.62 531 ASN A N 1
ATOM 4382 C CA . ASN A 1 531 ? 6.374 -9.877 -0.190 1.00 92.62 531 ASN A CA 1
ATOM 4383 C C . ASN A 1 531 ? 7.753 -10.540 -0.224 1.00 92.62 531 ASN A C 1
ATOM 4385 O O . ASN A 1 531 ? 7.914 -11.769 -0.225 1.00 92.62 531 ASN A O 1
ATOM 4389 N N . MET A 1 532 ? 8.764 -9.683 -0.221 1.00 93.19 532 MET A N 1
ATOM 4390 C CA . MET A 1 532 ? 10.166 -10.024 -0.370 1.00 93.19 532 MET A CA 1
ATOM 4391 C C . MET A 1 532 ? 10.910 -9.901 0.958 1.00 93.19 532 MET A C 1
ATOM 4393 O O . MET A 1 532 ? 10.636 -9.023 1.771 1.00 93.19 532 MET A O 1
ATOM 4397 N N . THR A 1 533 ? 11.902 -10.761 1.192 1.00 94.25 533 THR A N 1
ATOM 4398 C CA . THR A 1 533 ? 12.741 -10.621 2.391 1.00 94.25 533 THR A CA 1
ATOM 4399 C C . THR A 1 533 ? 13.581 -9.343 2.326 1.00 94.25 533 THR A C 1
ATOM 4401 O O . THR A 1 533 ? 14.005 -8.924 1.247 1.00 94.25 533 THR A O 1
ATOM 4404 N N . VAL A 1 534 ? 13.904 -8.764 3.487 1.00 95.88 534 VAL A N 1
ATOM 4405 C CA . VAL A 1 534 ? 14.795 -7.592 3.574 1.00 95.88 534 VAL A CA 1
ATOM 4406 C C . VAL A 1 534 ? 16.136 -7.856 2.878 1.00 95.88 534 VAL A C 1
ATOM 4408 O O . VAL A 1 534 ? 16.638 -6.996 2.161 1.00 95.88 534 VAL A O 1
ATOM 4411 N N . LYS A 1 535 ? 16.701 -9.063 3.026 1.00 95.56 535 LYS A N 1
ATOM 4412 C CA . LYS A 1 535 ? 17.968 -9.450 2.384 1.00 95.56 535 LYS A CA 1
ATOM 4413 C C . LYS A 1 535 ? 17.878 -9.372 0.857 1.00 95.56 535 LYS A C 1
ATOM 4415 O O . LYS A 1 535 ? 18.740 -8.759 0.232 1.00 95.56 535 LYS A O 1
ATOM 4420 N N . THR A 1 536 ? 16.846 -9.976 0.269 1.00 95.06 536 THR A N 1
ATOM 4421 C CA . THR A 1 536 ? 16.639 -9.972 -1.187 1.00 95.06 536 THR A CA 1
ATOM 4422 C C . THR A 1 536 ? 16.411 -8.550 -1.698 1.00 95.06 536 THR A C 1
ATOM 4424 O O . THR A 1 536 ? 17.066 -8.134 -2.649 1.00 95.06 536 THR A O 1
ATOM 4427 N N . PHE A 1 537 ? 15.580 -7.763 -1.008 1.00 96.69 537 PHE A N 1
ATOM 4428 C CA . PHE A 1 537 ? 15.316 -6.377 -1.391 1.00 96.69 537 PHE A CA 1
ATOM 4429 C C . PHE A 1 537 ? 16.596 -5.530 -1.396 1.00 96.69 537 PHE A C 1
ATOM 4431 O O . PHE A 1 537 ? 16.888 -4.847 -2.374 1.00 96.69 537 PHE A O 1
ATOM 4438 N N . LEU A 1 538 ? 17.413 -5.619 -0.341 1.00 97.25 538 LEU A N 1
ATOM 4439 C CA . LEU A 1 538 ? 18.689 -4.899 -0.270 1.00 97.25 538 LEU A CA 1
ATOM 4440 C C . LEU A 1 538 ? 19.647 -5.306 -1.395 1.00 97.25 538 LEU A C 1
ATOM 4442 O O . LEU A 1 538 ? 20.345 -4.446 -1.929 1.00 97.25 538 LEU A O 1
ATOM 4446 N N . SER A 1 539 ? 19.664 -6.585 -1.780 1.00 97.06 539 SER A N 1
ATOM 4447 C CA . SER A 1 539 ? 20.441 -7.056 -2.931 1.00 97.06 539 SER A CA 1
ATOM 4448 C C . SER A 1 539 ? 20.017 -6.345 -4.219 1.00 97.06 539 SER A C 1
ATOM 4450 O O . SER A 1 539 ? 20.865 -5.800 -4.926 1.00 97.06 539 SER A O 1
ATOM 4452 N N . HIS A 1 540 ? 18.709 -6.263 -4.481 1.00 96.38 540 HIS A N 1
ATOM 4453 C CA . HIS A 1 540 ? 18.167 -5.592 -5.666 1.00 96.38 540 HIS A CA 1
ATOM 4454 C C . HIS A 1 540 ? 18.488 -4.095 -5.688 1.00 96.38 540 HIS A C 1
ATOM 4456 O O . HIS A 1 540 ? 18.922 -3.560 -6.709 1.00 96.38 540 HIS A O 1
ATOM 4462 N N . ILE A 1 541 ? 18.328 -3.405 -4.553 1.00 97.81 541 ILE A N 1
ATOM 4463 C CA . ILE A 1 541 ? 18.632 -1.972 -4.465 1.00 97.81 541 ILE A CA 1
ATOM 4464 C C . ILE A 1 541 ? 20.131 -1.711 -4.646 1.00 97.81 541 ILE A C 1
ATOM 4466 O O . ILE A 1 541 ? 20.506 -0.792 -5.373 1.00 97.81 541 ILE A O 1
ATOM 4470 N N . ASN A 1 542 ? 21.004 -2.534 -4.056 1.00 97.50 542 ASN A N 1
ATOM 4471 C CA . ASN A 1 542 ? 22.450 -2.405 -4.253 1.00 97.50 542 ASN A CA 1
ATOM 4472 C C . ASN A 1 542 ? 22.851 -2.634 -5.721 1.00 97.50 542 ASN A C 1
ATOM 4474 O O . ASN A 1 542 ? 23.705 -1.903 -6.223 1.00 97.50 542 ASN A O 1
ATOM 4478 N N . LYS A 1 543 ? 22.214 -3.585 -6.423 1.00 95.38 543 LYS A N 1
ATOM 4479 C CA . LYS A 1 543 ? 22.398 -3.795 -7.871 1.00 95.38 543 LYS A CA 1
ATOM 4480 C C . LYS A 1 543 ? 22.032 -2.531 -8.654 1.00 95.38 543 LYS A C 1
ATOM 4482 O O . LYS A 1 543 ? 22.845 -2.045 -9.434 1.00 95.38 543 LYS A O 1
ATOM 4487 N N . CYS A 1 544 ? 20.871 -1.935 -8.367 1.00 95.44 544 CYS A N 1
ATOM 4488 C CA . CYS A 1 544 ? 20.425 -0.686 -8.997 1.00 95.44 544 CYS A CA 1
ATOM 4489 C C . CYS A 1 544 ? 21.405 0.474 -8.760 1.00 95.44 544 CYS A C 1
ATOM 4491 O O . CYS A 1 544 ? 21.775 1.173 -9.700 1.00 95.44 544 CYS A O 1
ATOM 4493 N N . ILE A 1 545 ? 21.864 0.659 -7.515 1.00 96.94 545 ILE A N 1
ATOM 4494 C CA . ILE A 1 545 ? 22.849 1.694 -7.163 1.00 96.94 545 ILE A CA 1
ATOM 4495 C C . ILE A 1 545 ? 24.172 1.460 -7.901 1.00 96.94 545 ILE A C 1
ATOM 4497 O O . ILE A 1 545 ? 24.765 2.416 -8.401 1.00 96.94 545 ILE A O 1
ATOM 4501 N N . SER A 1 546 ? 24.637 0.210 -7.974 1.00 95.19 546 SER A N 1
ATOM 4502 C CA . SER A 1 546 ? 25.889 -0.148 -8.643 1.00 95.19 546 SER A CA 1
ATOM 4503 C C . SER A 1 546 ? 25.838 0.162 -10.138 1.00 95.19 546 SER A C 1
ATOM 4505 O O . SER A 1 546 ? 26.704 0.887 -10.625 1.00 95.19 546 SER A O 1
ATOM 4507 N N . GLU A 1 547 ? 24.804 -0.303 -10.845 1.00 92.06 547 GLU A N 1
ATOM 4508 C CA . GLU A 1 547 ? 24.646 -0.065 -12.286 1.00 92.06 547 GLU A CA 1
ATOM 4509 C C . GLU A 1 547 ? 24.501 1.426 -12.608 1.00 92.06 547 GLU A C 1
ATOM 4511 O O . GLU A 1 547 ? 25.181 1.942 -13.494 1.00 92.06 547 GLU A O 1
ATOM 4516 N N . LEU A 1 548 ? 23.709 2.161 -11.825 1.00 91.94 548 LEU A N 1
ATOM 4517 C CA . LEU A 1 548 ? 23.579 3.606 -11.995 1.00 91.94 548 LEU A CA 1
ATOM 4518 C C . LEU A 1 548 ? 24.909 4.340 -11.736 1.00 91.94 548 LEU A C 1
ATOM 4520 O O . LEU A 1 548 ? 25.274 5.255 -12.470 1.00 91.94 548 LEU A O 1
ATOM 4524 N N . THR A 1 549 ? 25.685 3.909 -10.737 1.00 93.44 549 THR A N 1
ATOM 4525 C CA . THR A 1 549 ? 27.012 4.485 -10.455 1.00 93.44 549 THR A CA 1
ATOM 4526 C C . THR A 1 549 ? 27.996 4.248 -11.601 1.00 93.44 549 THR A C 1
ATOM 4528 O O . THR A 1 549 ? 28.799 5.135 -11.887 1.00 93.44 549 THR A O 1
ATOM 4531 N N . LYS A 1 550 ? 27.944 3.086 -12.268 1.00 90.75 550 LYS A N 1
ATOM 4532 C CA . LYS A 1 550 ? 28.778 2.806 -13.450 1.00 90.75 550 LYS A CA 1
ATOM 4533 C C . LYS A 1 550 ? 28.476 3.797 -14.574 1.00 90.75 550 LYS A C 1
ATOM 4535 O O . LYS A 1 550 ? 29.389 4.484 -15.021 1.00 90.75 550 LYS A O 1
ATOM 4540 N N . VAL A 1 551 ? 27.197 3.967 -14.925 1.00 87.88 551 VAL A N 1
ATOM 4541 C CA . VAL A 1 551 ? 26.766 4.916 -15.971 1.00 87.88 551 VAL A CA 1
ATOM 4542 C C . VAL A 1 551 ? 27.205 6.350 -15.656 1.00 87.88 551 VAL A C 1
ATOM 4544 O O . VAL A 1 551 ? 27.667 7.059 -16.545 1.00 87.88 551 VAL A O 1
ATOM 4547 N N . ILE A 1 552 ? 27.109 6.770 -14.390 1.00 88.94 552 ILE A N 1
ATOM 4548 C CA . ILE A 1 552 ? 27.539 8.109 -13.958 1.00 88.94 552 ILE A CA 1
ATOM 4549 C C . ILE A 1 552 ? 29.059 8.288 -14.077 1.00 88.94 552 ILE A C 1
ATOM 4551 O O . ILE A 1 552 ? 29.508 9.363 -14.454 1.00 88.94 552 ILE A O 1
ATOM 4555 N N . LYS A 1 553 ? 29.863 7.272 -13.737 1.00 87.81 553 LYS A N 1
ATOM 4556 C CA . LYS A 1 553 ? 31.335 7.368 -13.774 1.00 87.81 553 LYS A CA 1
ATOM 4557 C C . LYS A 1 553 ? 31.904 7.370 -15.189 1.00 87.81 553 LYS A C 1
ATOM 4559 O O . LYS A 1 553 ? 32.955 7.957 -15.412 1.00 87.81 553 LYS A O 1
ATOM 4564 N N . GLU A 1 554 ? 31.235 6.709 -16.125 1.00 84.19 554 GLU A N 1
ATOM 4565 C CA . GLU A 1 554 ? 31.683 6.598 -17.518 1.00 84.19 554 GLU A CA 1
ATOM 4566 C C . GLU A 1 554 ? 31.445 7.878 -18.339 1.00 84.19 554 GLU A C 1
ATOM 4568 O O . GLU A 1 554 ? 31.852 7.943 -19.500 1.00 84.19 554 GLU A O 1
ATOM 4573 N N . LYS A 1 555 ? 30.766 8.888 -17.774 1.00 80.94 555 LYS A N 1
ATOM 4574 C CA . LYS A 1 555 ? 30.274 10.061 -18.504 1.00 80.94 555 LYS A CA 1
ATOM 4575 C C . LYS A 1 555 ? 30.494 11.354 -17.725 1.00 80.94 555 LYS A C 1
ATOM 4577 O O . LYS A 1 555 ? 30.233 11.424 -16.527 1.00 80.94 555 LYS A O 1
ATOM 4582 N N . GLU A 1 556 ? 30.909 12.413 -18.415 1.00 78.25 556 GLU A N 1
ATOM 4583 C CA . GLU A 1 556 ? 30.946 13.749 -17.819 1.00 78.25 556 GLU A CA 1
ATOM 4584 C C . GLU A 1 556 ? 29.526 14.291 -17.630 1.00 78.25 556 GLU A C 1
ATOM 4586 O O . GLU A 1 556 ? 28.717 14.317 -18.559 1.00 78.25 556 GLU A O 1
ATOM 4591 N N . LEU A 1 557 ? 29.212 14.727 -16.409 1.00 85.62 557 LEU A N 1
ATOM 4592 C CA . LEU A 1 557 ? 27.932 15.357 -16.105 1.00 85.62 557 LEU A CA 1
ATOM 4593 C C . LEU A 1 557 ? 27.990 16.862 -16.392 1.00 85.62 557 LEU A C 1
ATOM 4595 O O . LEU A 1 557 ? 28.977 17.510 -16.027 1.00 85.62 557 LEU A O 1
ATOM 4599 N N . PRO A 1 558 ? 26.908 17.458 -16.923 1.00 84.94 558 PRO A N 1
ATOM 4600 C CA . PRO A 1 558 ? 26.851 18.896 -17.138 1.00 84.94 558 PRO A CA 1
ATOM 4601 C C . PRO A 1 558 ? 27.058 19.692 -15.839 1.00 84.94 558 PRO A C 1
ATOM 4603 O O . PRO A 1 558 ? 26.753 19.247 -14.720 1.00 84.94 558 PRO A O 1
ATOM 4606 N N . LYS A 1 559 ? 27.597 20.910 -15.976 1.00 84.81 559 LYS A N 1
ATOM 4607 C CA . LYS A 1 559 ? 27.804 21.819 -14.835 1.00 84.81 559 LYS A CA 1
ATOM 4608 C C . LYS A 1 559 ? 26.465 22.308 -14.282 1.00 84.81 559 LYS A C 1
ATOM 4610 O O . LYS A 1 559 ? 26.276 22.305 -13.064 1.00 84.81 559 LYS A O 1
ATOM 4615 N N . ASN A 1 560 ? 25.536 22.679 -15.165 1.00 87.19 560 ASN A N 1
ATOM 4616 C CA . ASN A 1 560 ? 24.202 23.132 -14.793 1.00 87.19 560 ASN A CA 1
ATOM 4617 C C . ASN A 1 560 ? 23.319 21.941 -14.383 1.00 87.19 560 ASN A C 1
ATOM 4619 O O . ASN A 1 560 ? 23.186 20.958 -15.107 1.00 87.19 560 ASN A O 1
ATOM 4623 N N . LYS A 1 561 ? 22.688 22.035 -13.206 1.00 85.81 561 LYS A N 1
ATOM 4624 C CA . LYS A 1 561 ? 21.857 20.954 -12.658 1.00 85.81 561 LYS A CA 1
ATOM 4625 C C . LYS A 1 561 ? 20.557 20.694 -13.430 1.00 85.81 561 LYS A C 1
ATOM 4627 O O . LYS A 1 561 ? 20.044 19.585 -13.328 1.00 85.81 561 LYS A O 1
ATOM 4632 N N . TYR A 1 562 ? 20.062 21.680 -14.184 1.00 85.25 562 TYR A N 1
ATOM 4633 C CA . TYR A 1 562 ? 18.813 21.601 -14.957 1.00 85.25 562 TYR A CA 1
ATOM 4634 C C . TYR A 1 562 ? 19.036 21.395 -16.459 1.00 85.25 562 TYR A C 1
ATOM 4636 O O . TYR A 1 562 ? 18.094 21.467 -17.243 1.00 85.25 562 TYR A O 1
ATOM 4644 N N . GLU A 1 563 ? 20.280 21.174 -16.878 1.00 88.00 563 GLU A N 1
ATOM 4645 C CA . GLU A 1 563 ? 20.578 20.862 -18.271 1.00 88.00 563 GLU A CA 1
ATOM 4646 C C . GLU A 1 563 ? 20.102 19.443 -18.608 1.00 88.00 563 GLU A C 1
ATOM 4648 O O . GLU A 1 563 ? 20.379 18.493 -17.867 1.00 88.00 563 GLU A O 1
ATOM 4653 N N . ILE A 1 564 ? 19.352 19.320 -19.708 1.00 89.00 564 ILE A N 1
ATOM 4654 C CA . ILE A 1 564 ? 18.786 18.051 -20.174 1.00 89.00 564 ILE A CA 1
ATOM 4655 C C . ILE A 1 564 ? 19.895 17.209 -20.809 1.00 89.00 564 ILE A C 1
ATOM 4657 O O . ILE A 1 564 ? 20.566 17.632 -21.748 1.00 89.00 564 ILE A O 1
ATOM 4661 N N . ILE A 1 565 ? 20.045 15.983 -20.319 1.00 88.69 565 ILE A N 1
ATOM 4662 C CA . ILE A 1 565 ? 21.018 14.998 -20.778 1.00 88.69 565 ILE A CA 1
ATOM 4663 C C . ILE A 1 565 ? 20.361 14.127 -21.856 1.00 88.69 565 ILE A C 1
ATOM 4665 O O . ILE A 1 565 ? 19.420 13.377 -21.591 1.00 88.69 565 ILE A O 1
ATOM 4669 N N . ASN A 1 566 ? 20.883 14.197 -23.082 1.00 82.00 566 ASN A N 1
ATOM 4670 C CA . ASN A 1 566 ? 20.387 13.417 -24.225 1.00 82.00 566 ASN A CA 1
ATOM 4671 C C . ASN A 1 566 ? 21.198 12.145 -24.522 1.00 82.00 566 ASN A C 1
ATOM 4673 O O . ASN A 1 566 ? 20.930 11.470 -25.514 1.00 82.00 566 ASN A O 1
ATOM 4677 N N . ASP A 1 567 ? 22.166 11.792 -23.675 1.00 82.31 567 ASP A N 1
ATOM 4678 C CA . ASP A 1 567 ? 22.987 10.597 -23.874 1.00 82.31 567 ASP A CA 1
ATOM 4679 C C . ASP A 1 567 ? 22.168 9.306 -23.652 1.00 82.31 567 ASP A C 1
ATOM 4681 O O . ASP A 1 567 ? 21.512 9.098 -22.624 1.00 82.31 567 ASP A O 1
ATOM 4685 N N . ILE A 1 568 ? 22.221 8.427 -24.655 1.00 80.50 568 ILE A N 1
ATOM 4686 C CA . ILE A 1 568 ? 21.501 7.153 -24.714 1.00 80.50 568 ILE A CA 1
ATOM 4687 C C . ILE A 1 568 ? 21.909 6.217 -23.571 1.00 80.50 568 ILE A C 1
ATOM 4689 O O . ILE A 1 568 ? 21.083 5.416 -23.144 1.00 80.50 568 ILE A O 1
ATOM 4693 N N . SER A 1 569 ? 23.130 6.299 -23.030 1.00 78.44 569 SER A N 1
ATOM 4694 C CA . SER A 1 569 ? 23.534 5.446 -21.902 1.00 78.44 569 SER A CA 1
ATOM 4695 C C . SER A 1 569 ? 22.699 5.713 -20.648 1.00 78.44 569 SER A C 1
ATOM 4697 O O . SER A 1 569 ? 22.363 4.774 -19.930 1.00 78.44 569 SER A O 1
ATOM 4699 N N . PHE A 1 570 ? 22.310 6.971 -20.413 1.00 82.88 570 PHE A N 1
ATOM 4700 C CA . PHE A 1 570 ? 21.431 7.341 -19.301 1.00 82.88 570 PHE A CA 1
ATOM 4701 C C . PHE A 1 570 ? 19.989 6.912 -19.564 1.00 82.88 570 PHE A C 1
ATOM 4703 O O . PHE A 1 570 ? 19.364 6.304 -18.701 1.00 82.88 570 PHE A O 1
ATOM 4710 N N . LYS A 1 571 ? 19.477 7.167 -20.775 1.00 81.50 571 LYS A N 1
ATOM 4711 C CA . LYS A 1 571 ? 18.099 6.804 -21.156 1.00 81.50 571 LYS A CA 1
ATOM 4712 C C . LYS A 1 571 ? 17.887 5.294 -21.295 1.00 81.50 571 LYS A C 1
ATOM 4714 O O . LYS A 1 571 ? 16.766 4.812 -21.128 1.00 81.50 571 LYS A O 1
ATOM 4719 N N . GLY A 1 572 ? 18.947 4.556 -21.614 1.00 84.00 572 GLY A N 1
ATOM 4720 C CA . GLY A 1 572 ? 18.923 3.120 -21.860 1.00 84.00 572 GLY A CA 1
ATOM 4721 C C . GLY A 1 572 ? 18.823 2.278 -20.594 1.00 84.00 572 GLY A C 1
ATOM 4722 O O . GLY A 1 572 ? 18.132 1.263 -20.618 1.00 84.00 572 GLY A O 1
ATOM 4723 N N . LEU A 1 573 ? 19.473 2.678 -19.492 1.00 88.94 573 LEU A N 1
ATOM 4724 C CA . LEU A 1 573 ? 19.404 1.952 -18.217 1.00 88.94 573 LEU A CA 1
ATOM 4725 C C . LEU A 1 573 ? 17.987 2.031 -17.643 1.00 88.94 573 LEU A C 1
ATOM 4727 O O . LEU A 1 573 ? 17.522 3.121 -17.324 1.00 88.94 573 LEU A O 1
ATOM 4731 N N . LYS A 1 574 ? 17.326 0.880 -17.471 1.00 91.19 574 LYS A N 1
ATOM 4732 C CA . LYS A 1 574 ? 15.980 0.784 -16.885 1.00 91.19 574 LYS A CA 1
ATOM 4733 C C . LYS A 1 574 ? 16.028 0.036 -15.560 1.00 91.19 574 LYS A C 1
ATOM 4735 O O . LYS A 1 574 ? 16.219 -1.181 -15.534 1.00 91.19 574 LYS A O 1
ATOM 4740 N N . LEU A 1 575 ? 15.861 0.768 -14.463 1.00 92.81 575 LEU A N 1
ATOM 4741 C CA . LEU A 1 575 ? 15.931 0.256 -13.096 1.00 92.81 575 LEU A CA 1
ATOM 4742 C C . LEU A 1 575 ? 14.906 -0.858 -12.853 1.00 92.81 575 LEU A C 1
ATOM 4744 O O . LEU A 1 575 ? 15.205 -1.823 -12.150 1.00 92.81 575 LEU A O 1
ATOM 4748 N N . CYS A 1 576 ? 13.722 -0.763 -13.463 1.00 90.94 576 CYS A N 1
ATOM 4749 C CA . CYS A 1 576 ? 12.649 -1.742 -13.291 1.00 90.94 576 CYS A CA 1
ATOM 4750 C C . CYS A 1 576 ? 12.935 -3.116 -13.907 1.00 90.94 576 CYS A C 1
ATOM 4752 O O . CYS A 1 576 ? 12.364 -4.114 -13.472 1.00 90.94 576 CYS A O 1
ATOM 4754 N N . LEU A 1 577 ? 13.836 -3.180 -14.892 1.00 89.38 577 LEU A N 1
ATOM 4755 C CA . LEU A 1 577 ? 14.198 -4.422 -15.574 1.00 89.38 577 LEU A CA 1
ATOM 4756 C C . LEU A 1 577 ? 15.391 -5.125 -14.915 1.00 89.38 577 LEU A C 1
ATOM 4758 O O . LEU A 1 577 ? 15.588 -6.318 -15.127 1.00 89.38 577 LEU A O 1
ATOM 4762 N N . LEU A 1 578 ? 16.170 -4.428 -14.078 1.00 89.94 578 LEU A N 1
ATOM 4763 C CA . LEU A 1 578 ? 17.427 -4.955 -13.532 1.00 89.94 578 LEU A CA 1
ATOM 4764 C C . LEU A 1 578 ? 17.266 -6.245 -12.726 1.00 89.94 578 LEU A C 1
ATOM 4766 O O . LEU A 1 578 ? 18.172 -7.076 -12.749 1.00 89.94 578 LEU A O 1
ATOM 4770 N N . ASN A 1 579 ? 16.146 -6.419 -12.023 1.00 89.44 579 ASN A N 1
ATOM 4771 C CA . ASN A 1 579 ? 15.892 -7.593 -11.176 1.00 89.44 579 ASN A CA 1
ATOM 4772 C C . ASN A 1 579 ? 14.738 -8.459 -11.702 1.00 89.44 579 ASN A C 1
ATOM 4774 O O . ASN A 1 579 ? 14.253 -9.337 -10.998 1.00 89.44 579 ASN A O 1
ATOM 4778 N N . PHE A 1 580 ? 14.279 -8.224 -12.935 1.00 85.69 580 PHE A N 1
ATOM 4779 C CA . PHE A 1 580 ? 13.090 -8.878 -13.489 1.00 85.69 580 PHE A CA 1
ATOM 4780 C C . PHE A 1 580 ? 13.202 -10.414 -13.563 1.00 85.69 580 PHE A C 1
ATOM 4782 O O . PHE A 1 580 ? 12.198 -11.120 -13.479 1.00 85.69 580 PHE A O 1
ATOM 4789 N N . HIS A 1 581 ? 14.422 -10.937 -13.707 1.00 75.62 581 HIS A N 1
ATOM 4790 C CA . HIS A 1 581 ? 14.690 -12.375 -13.814 1.00 75.62 581 HIS A CA 1
ATOM 4791 C C . HIS A 1 581 ? 15.105 -13.052 -12.501 1.00 75.62 581 HIS A C 1
ATOM 4793 O O . HIS A 1 581 ? 15.170 -14.283 -12.472 1.00 75.62 581 HIS A O 1
ATOM 4799 N N . ASP A 1 582 ? 15.375 -12.273 -11.450 1.00 73.06 582 ASP A N 1
ATOM 4800 C CA . ASP A 1 582 ? 15.899 -12.775 -10.173 1.00 73.06 582 ASP A CA 1
ATOM 4801 C C . ASP A 1 582 ? 14.829 -13.520 -9.345 1.00 73.06 582 ASP A C 1
ATOM 4803 O O . ASP A 1 582 ? 13.610 -13.439 -9.647 1.00 73.06 582 ASP A O 1
#

Foldseek 3Di:
DLCVVPDDDDDLFWDPQFAKKKKKFKAFPPDDDDPVNVVVLQVLLVVLCVVDDPSQKAHWDDPDPGMIMIGGTFTDDPPDPDDDLQSRLQRLLSSVLSLLLSVLVLLLDPPDDPGMAMAMEMEGTRPVVVPVQWARCQQRPDDDPPRARYKYWPSSVVSCQLLVFFFAKDPAFDWTQTPVRDITTMIGTPGGLLQFHAAHPLLLPFPCLVDPVSLCCLLPPDPPDPPPQDPVNCSGLVNSVVVDPRCLVSLLSSLSSCVQLLVLVSSVSSLVVSCVPVVQPLSSLLSLLLSLLQCLLPDPDNVSNVVSLVVSVVSVVCNVVPHPDDALSSLLSSLLSLLSNLLSQLLCVVVVNDPCVVCVVVSLVSLVVSLVSLVVSCVHGPQSLSSLLLNLLSQLVNLCSVPPPCPPPPALLDPVNLLPRLVSLVVSLCVSCVVVVLQPPPDDDPLVNLVSNVVSLVVSLCSVVSNGDYLLAQLQSLLSSLQCLQQNPPFDFLLSLVSSLVSLVVSLVSLVVCPPSSGFHQHCLQVRTYRHHSVVSNVLSVQLNVSSVVLPVVDDHDPDRRDGDPDSSRSSDRSSNRVNND

Secondary structure (DSSP, 8-state):
--GGGS----S--EEEEEEEEEEEEEEESS----HHHHHHHHHHHHHHHTTS-TTSB---EEEETTEEEEEEEEEP-TT--S--GGGGHHHHHHHHHHHHHHHHHHHHSSS-BTTEEEEEEEEEEETTTS-TTTHHHHHHH---TT--SEEEEHHHHHHHHHTT-SEEE-SSPEEEE-TTS-EEEEEEEEEE-GGGSPPPHHHHS-HHHH-HHHHHHHHS--TT------GGGTT-HHHHHHH-TT-HHHHHHHHHHHHHTT-HHHHHHHHHHHHTT-TT-HHHHHHHHHHHHHHHHT-SSHHHHHHHHHHHHHHHHHHHHH-S---HHHHHHHHHHHHHHHHHHHHHHHTTSS-HHHHHHHHHHHHHHHHHHHHHHHHHSSS-HHHHHHHHHHHHHHHHHHH-TTPSPS-TTSHHHHHHHHHHHHHHHHHHHHHTTSS-TT--SHHHHHHHHHHHHHHHHHHHHTT---TTTHHHHHHHHHHHHHHS-SS-BHHHHHHHHHHHHHHHHHHHTTTTTTPPEEEEEESEEEEE-HHHHHHHHHHHHHHHHHHHHTSPPPSSTTPBP--HHHHH--GGGTTTT-

Organism: NCBI:txid890399

Mean predicted aligned error: 6.86 Å

Solvent-accessible surface area (backbone atoms only — not comparable to full-atom values): 31763 Å² total; per-residue (Å²): 132,78,66,68,85,74,61,92,83,83,70,84,58,49,30,89,60,32,27,18,39,38,32,40,38,58,47,62,73,88,47,83,89,50,70,66,59,54,50,50,51,52,54,52,53,57,65,58,48,72,82,47,62,75,78,41,44,57,71,82,42,76,80,51,98,51,30,39,34,35,41,21,29,16,62,58,56,96,82,66,88,66,99,50,49,58,67,40,25,61,18,44,43,52,48,52,52,52,49,53,46,51,52,51,51,42,71,70,40,90,73,55,47,102,27,39,45,67,31,34,18,37,41,50,41,43,64,77,80,46,39,74,75,26,60,50,46,44,38,55,70,54,90,50,88,90,64,59,40,44,25,24,35,54,64,34,51,48,16,35,57,69,32,60,40,61,57,37,64,56,92,72,60,48,80,42,80,27,83,82,74,49,76,44,45,37,38,36,49,75,46,63,51,63,90,33,52,52,82,48,67,75,64,74,69,27,65,50,84,70,34,69,67,54,41,47,58,69,75,63,65,52,97,86,60,84,78,80,70,50,80,83,59,66,77,34,71,66,56,49,38,71,71,39,92,77,49,57,65,57,38,49,52,52,21,50,53,29,44,40,52,70,37,44,67,65,16,49,52,42,39,50,61,45,37,76,74,43,76,60,44,59,64,55,54,41,51,47,38,50,43,28,29,42,53,20,64,70,41,94,43,69,70,62,16,48,53,27,47,54,52,30,51,53,52,49,52,49,43,70,76,65,33,88,76,81,50,31,68,50,28,44,50,50,20,37,34,36,37,27,50,32,51,42,52,54,44,39,28,75,71,68,77,44,57,60,85,80,42,47,64,57,37,52,50,30,32,54,50,19,39,55,34,19,53,56,14,31,74,64,35,93,78,24,58,67,26,52,56,55,35,53,51,37,53,38,54,47,49,44,61,73,73,34,92,63,59,89,64,96,54,70,80,38,70,70,47,19,68,65,50,32,60,54,41,52,54,50,38,53,56,53,31,43,74,74,58,48,47,60,86,86,58,79,53,70,66,60,46,47,53,53,30,50,53,49,53,53,51,44,51,47,45,52,54,55,32,52,59,19,68,42,38,49,25,28,50,36,39,50,51,26,33,51,58,55,55,60,40,95,67,42,21,54,49,46,54,52,52,32,54,51,30,46,51,47,19,45,55,51,40,58,74,44,62,90,67,72,48,28,30,43,28,46,60,46,70,25,66,38,80,35,50,50,68,60,51,48,51,52,51,50,50,50,54,50,56,53,50,50,58,53,70,78,45,90,76,72,89,54,50,82,46,72,58,83,55,58,72,68,63,18,54,44,64,57,53,73,37,48,79,111

Radius of gyration: 24.93 Å; Cα contacts (8 Å, |Δi|>4): 880; chains: 1; bounding box: 60×66×67 Å

Nearest PDB structures (foldseek):
  6c6k-assembly2_B  TM=2.538E-01  e=9.430E-02  Homo sapiens
  3cvq-assembly1_A  TM=3.069E-01  e=5.524E-01  unclassified
  7pw8-assembly1_A  TM=2.647E-01  e=3.438E-01  Homo sapiens